Protein AF-A0A956U0S5-F1 (afdb_monomer)

Foldseek 3Di:
DVVPPLVVVLVVVVVVLVVVLVVVLVVVVVVVPALLVLVLVLLLQLLAWAWAFSAAPDPQRTDTDIPNLSSLVSLLVSQVVCCVVVVDDADFDPLVVLVVLLLVLLVVLLCCLCVPVVDDPVLQCVLSVLLCSLLCLLVRLCVRDQDPVSLVVSVVSNLVSLVQQLVQVVVCVVVVDADACDDNDDDDDQLFHAGNHGGPLVLQLLSLLLQLLLLVCCCVLPPPDVSSVVSNVSSLLSNLRSVPPLSLVLSLVLVLVVLVVVCVVVVNPDPVSVCVSVVVVVVSVVVSVVVLVVCVVVPRPCVCVDPVVVCCCVPVCQVVLAQVQLVVQCVVPQAAANHRCQSCVSNVNDPWNQAQLSVSRRHGHPSSSVSVVSSLVVLLVLLVVQCVPDPDSSSNSLSSSLNSLSSSQNSSNRRHNSCSNCSRSNVNSNSSNVSRSSVVVCVVVPVVDPPPPDPVPPDDPPPPPDDD

Structure (mmCIF, N/CA/C/O backbone):
data_AF-A0A956U0S5-F1
#
_entry.id   AF-A0A956U0S5-F1
#
loop_
_atom_site.group_PDB
_atom_site.id
_atom_site.type_symbol
_atom_site.label_atom_id
_atom_site.label_alt_id
_atom_site.label_comp_id
_atom_site.label_asym_id
_atom_site.label_entity_id
_atom_site.label_seq_id
_atom_site.pdbx_PDB_ins_code
_atom_site.Cartn_x
_atom_site.Cartn_y
_atom_site.Cartn_z
_atom_site.occupancy
_atom_site.B_iso_or_equiv
_atom_site.auth_seq_id
_atom_site.auth_comp_id
_atom_site.auth_asym_id
_atom_site.auth_atom_id
_atom_site.pdbx_PDB_model_num
ATOM 1 N N . LEU A 1 1 ? 27.878 -13.848 -10.059 1.00 48.12 1 LEU A N 1
ATOM 2 C CA . LEU A 1 1 ? 27.348 -14.393 -8.777 1.00 48.12 1 LEU A CA 1
ATOM 3 C C . LEU A 1 1 ? 27.130 -15.913 -8.778 1.00 48.12 1 LEU A C 1
ATOM 5 O O . LEU A 1 1 ? 27.450 -16.529 -7.769 1.00 48.12 1 LEU A O 1
ATOM 9 N N . ALA A 1 2 ? 26.647 -16.539 -9.864 1.00 39.06 2 ALA A N 1
ATOM 10 C CA . ALA A 1 2 ? 26.637 -18.009 -9.978 1.00 39.06 2 ALA A CA 1
ATOM 11 C C . ALA A 1 2 ? 28.048 -18.620 -10.149 1.00 39.06 2 ALA A C 1
ATOM 13 O O . ALA A 1 2 ? 28.257 -19.771 -9.786 1.00 39.06 2 ALA A O 1
ATOM 14 N N . GLU A 1 3 ? 29.020 -17.832 -10.617 1.00 49.47 3 GLU A N 1
ATOM 15 C CA . GLU A 1 3 ? 30.406 -18.282 -10.835 1.00 49.47 3 GLU A CA 1
ATOM 16 C C . GLU A 1 3 ? 31.366 -17.992 -9.660 1.00 49.47 3 GLU A C 1
ATOM 18 O O . GLU A 1 3 ? 32.450 -18.558 -9.608 1.00 49.47 3 GLU A O 1
ATOM 23 N N . GLU A 1 4 ? 30.964 -17.196 -8.658 1.00 47.59 4 GLU A N 1
ATOM 24 C CA . GLU A 1 4 ? 31.845 -16.750 -7.556 1.00 47.59 4 GLU A CA 1
ATOM 25 C C . GLU A 1 4 ? 31.340 -17.172 -6.163 1.00 47.59 4 GLU A C 1
ATOM 27 O O . GLU A 1 4 ? 31.208 -16.360 -5.252 1.00 47.59 4 GLU A O 1
ATOM 32 N N . GLY A 1 5 ? 30.990 -18.447 -5.970 1.00 48.50 5 GLY A N 1
ATOM 33 C CA . GLY A 1 5 ? 30.834 -19.009 -4.616 1.00 48.50 5 GLY A CA 1
ATOM 34 C C . GLY A 1 5 ? 29.726 -18.409 -3.725 1.00 48.50 5 GLY A C 1
ATOM 35 O O . GLY A 1 5 ? 29.716 -18.666 -2.523 1.00 48.50 5 GLY A O 1
ATOM 36 N N . GLY A 1 6 ? 28.772 -17.646 -4.274 1.00 49.84 6 GLY A N 1
ATOM 37 C CA . GLY A 1 6 ? 27.670 -17.035 -3.510 1.00 49.84 6 GLY A CA 1
ATOM 38 C C . GLY A 1 6 ? 26.507 -17.987 -3.188 1.00 49.84 6 GLY A C 1
ATOM 39 O O . GLY A 1 6 ? 25.806 -17.808 -2.190 1.00 49.84 6 GLY A O 1
ATOM 40 N N . ALA A 1 7 ? 26.314 -19.039 -3.990 1.00 54.81 7 ALA A N 1
ATOM 41 C CA . ALA A 1 7 ? 25.219 -19.998 -3.813 1.00 54.81 7 ALA A CA 1
ATOM 42 C C . ALA A 1 7 ? 25.238 -20.753 -2.457 1.00 54.81 7 ALA A C 1
ATOM 44 O O . ALA A 1 7 ? 24.178 -20.837 -1.831 1.00 54.81 7 ALA A O 1
ATOM 45 N N . PRO A 1 8 ? 26.389 -21.234 -1.934 1.00 60.84 8 PRO A N 1
ATOM 46 C CA . PRO A 1 8 ? 26.458 -21.859 -0.610 1.00 60.84 8 PRO A CA 1
ATOM 47 C C . PRO A 1 8 ? 26.080 -20.910 0.533 1.00 60.84 8 PRO A C 1
ATOM 49 O O . PRO A 1 8 ? 25.435 -21.331 1.494 1.00 60.84 8 PRO A O 1
ATOM 52 N N . VAL A 1 9 ? 26.443 -19.626 0.438 1.00 61.97 9 VAL A N 1
ATOM 53 C CA . VAL A 1 9 ? 26.162 -18.623 1.480 1.00 61.97 9 VAL A CA 1
ATOM 54 C C . VAL A 1 9 ? 24.675 -18.285 1.510 1.00 61.97 9 VAL A C 1
ATOM 56 O O . VAL A 1 9 ? 24.057 -18.321 2.573 1.00 61.97 9 VAL A O 1
ATOM 59 N N . ILE A 1 10 ? 24.072 -18.049 0.342 1.00 59.53 10 ILE A N 1
ATOM 60 C CA . ILE A 1 10 ? 22.629 -17.804 0.223 1.00 59.53 10 ILE A CA 1
ATOM 61 C C . ILE A 1 10 ? 21.845 -19.020 0.723 1.00 59.53 10 ILE A C 1
ATOM 63 O O . ILE A 1 10 ? 20.907 -18.864 1.502 1.00 59.53 10 ILE A O 1
ATOM 67 N N . MET A 1 11 ? 22.254 -20.234 0.344 1.00 57.25 11 MET A N 1
ATOM 68 C CA . MET A 1 11 ? 21.599 -21.468 0.778 1.00 57.25 11 MET A CA 1
ATOM 69 C C . MET A 1 11 ? 21.741 -21.690 2.294 1.00 57.25 11 MET A C 1
ATOM 71 O O . MET A 1 11 ? 20.770 -22.073 2.942 1.00 57.25 11 MET A O 1
ATOM 75 N N . SER A 1 12 ? 22.890 -21.355 2.888 1.00 61.47 12 SER A N 1
ATOM 76 C CA . SER A 1 12 ? 23.108 -21.420 4.342 1.00 61.47 12 SER A CA 1
ATOM 77 C C . SER A 1 12 ? 22.252 -20.407 5.107 1.00 61.47 12 SER A C 1
ATOM 79 O O . SER A 1 12 ? 21.663 -20.749 6.131 1.00 61.47 12 SER A O 1
ATOM 81 N N . ILE A 1 13 ? 22.115 -19.181 4.590 1.00 65.12 13 ILE A N 1
ATOM 82 C CA . ILE A 1 13 ? 21.221 -18.157 5.153 1.00 65.12 13 ILE A CA 1
ATOM 83 C C . ILE A 1 13 ? 19.765 -18.615 5.050 1.00 65.12 13 ILE A C 1
ATOM 85 O O . ILE A 1 13 ? 19.011 -18.494 6.014 1.00 65.12 13 ILE A O 1
ATOM 89 N N . LEU A 1 14 ? 19.367 -19.187 3.912 1.00 60.28 14 LEU A N 1
ATOM 90 C CA . LEU A 1 14 ? 18.010 -19.680 3.704 1.00 60.28 14 LEU A CA 1
ATOM 91 C C . LEU A 1 14 ? 17.685 -20.836 4.660 1.00 60.28 14 LEU A C 1
ATOM 93 O O . LEU A 1 14 ? 16.624 -20.835 5.277 1.00 60.28 14 LEU A O 1
ATOM 97 N N . ILE A 1 15 ? 18.612 -21.781 4.839 1.00 68.31 15 ILE A N 1
ATOM 98 C CA . ILE A 1 15 ? 18.480 -22.897 5.787 1.00 68.31 15 ILE A CA 1
ATOM 99 C C . ILE A 1 15 ? 18.413 -22.380 7.227 1.00 68.31 15 ILE A C 1
ATOM 101 O O . ILE A 1 15 ? 17.540 -22.805 7.981 1.00 68.31 15 ILE A O 1
ATOM 105 N N . ALA A 1 16 ? 19.271 -21.432 7.610 1.00 69.25 16 ALA A N 1
ATOM 106 C CA . ALA A 1 16 ? 19.246 -20.830 8.941 1.00 69.25 16 ALA A CA 1
ATOM 107 C C . ALA A 1 16 ? 17.927 -20.088 9.208 1.00 69.25 16 ALA A C 1
ATOM 109 O O . ALA A 1 16 ? 17.349 -20.229 10.285 1.00 69.25 16 ALA A O 1
ATOM 110 N N . LEU A 1 17 ? 17.406 -19.361 8.215 1.00 62.56 17 LEU A N 1
ATOM 111 C CA . LEU A 1 17 ? 16.101 -18.710 8.295 1.00 62.56 17 LEU A CA 1
ATOM 112 C C . LEU A 1 17 ? 14.979 -19.741 8.412 1.00 62.56 17 LEU A C 1
ATOM 114 O O . LEU A 1 17 ? 14.142 -19.612 9.298 1.00 62.56 17 LEU A O 1
ATOM 118 N N . ILE A 1 18 ? 14.973 -20.792 7.588 1.00 63.41 18 ILE A N 1
ATOM 119 C CA . ILE A 1 18 ? 13.974 -21.867 7.660 1.00 63.41 18 ILE A CA 1
ATOM 120 C C . ILE A 1 18 ? 14.004 -22.536 9.037 1.00 63.41 18 ILE A C 1
ATOM 122 O O . ILE A 1 18 ? 12.954 -22.679 9.657 1.00 63.41 18 ILE A O 1
ATOM 126 N N . LEU A 1 19 ? 15.181 -22.892 9.558 1.00 64.81 19 LEU A N 1
ATOM 127 C CA . LEU A 1 19 ? 15.324 -23.502 10.882 1.00 64.81 19 LEU A CA 1
ATOM 128 C C . LEU A 1 19 ? 14.874 -22.554 11.996 1.00 64.81 19 LEU A C 1
ATOM 130 O O . LEU A 1 19 ? 14.137 -22.967 12.894 1.00 64.81 19 LEU A O 1
ATOM 134 N N . PHE A 1 20 ? 15.240 -21.274 11.917 1.00 72.88 20 PHE A N 1
ATOM 135 C CA . PHE A 1 20 ? 14.759 -20.250 12.839 1.00 72.88 20 PHE A CA 1
ATOM 136 C C . PHE A 1 20 ? 13.233 -20.128 12.785 1.00 72.88 20 PHE A C 1
ATOM 138 O O . PHE A 1 20 ? 12.587 -20.078 13.828 1.00 72.88 20 PHE A O 1
ATOM 145 N N . PHE A 1 21 ? 12.635 -20.157 11.594 1.00 59.34 21 PHE A N 1
ATOM 146 C CA . PHE A 1 21 ? 11.192 -20.045 11.402 1.00 59.34 21 PHE A CA 1
ATOM 147 C C . PHE A 1 21 ? 10.424 -21.292 11.823 1.00 59.34 21 PHE A C 1
ATOM 149 O O . PHE A 1 21 ? 9.346 -21.162 12.399 1.00 59.34 21 PHE A O 1
ATOM 156 N N . VAL A 1 22 ? 10.963 -22.489 11.602 1.00 59.53 22 VAL A N 1
ATOM 157 C CA . VAL A 1 22 ? 10.399 -23.743 12.120 1.00 59.53 22 VAL A CA 1
ATOM 158 C C . VAL A 1 22 ? 10.441 -23.724 13.645 1.00 59.53 22 VAL A C 1
ATOM 160 O O . VAL A 1 22 ? 9.419 -23.958 14.287 1.00 59.53 22 VAL A O 1
ATOM 163 N N . THR A 1 23 ? 11.572 -23.329 14.232 1.00 66.06 23 THR A N 1
ATOM 164 C CA . THR A 1 23 ? 11.722 -23.207 15.688 1.00 66.06 23 THR A CA 1
ATOM 165 C C . THR A 1 23 ? 10.770 -22.148 16.247 1.00 66.06 23 THR A C 1
ATOM 167 O O . THR A 1 23 ? 10.031 -22.415 17.191 1.00 66.06 23 THR A O 1
ATOM 170 N N . ALA A 1 24 ? 10.685 -20.976 15.614 1.00 59.31 24 ALA A N 1
ATOM 171 C CA . ALA A 1 24 ? 9.756 -19.915 15.982 1.00 59.31 24 ALA A CA 1
ATOM 172 C C . ALA A 1 24 ? 8.295 -20.347 15.813 1.00 59.31 24 ALA A C 1
ATOM 174 O O . ALA A 1 24 ? 7.469 -19.997 16.645 1.00 59.31 24 ALA A O 1
ATOM 175 N N . SER A 1 25 ? 7.959 -21.143 14.796 1.00 54.56 25 SER A N 1
ATOM 176 C CA . SER A 1 25 ? 6.610 -21.686 14.598 1.00 54.56 25 SER A CA 1
ATOM 177 C C . SER A 1 25 ? 6.243 -22.670 15.697 1.00 54.56 25 SER A C 1
ATOM 179 O O . SER A 1 25 ? 5.157 -22.567 16.257 1.00 54.56 25 SER A O 1
ATOM 181 N N . VAL A 1 26 ? 7.149 -23.582 16.057 1.00 60.59 26 VAL A N 1
ATOM 182 C CA . VAL A 1 26 ? 6.957 -24.530 17.166 1.00 60.59 26 VAL A CA 1
ATOM 183 C C . VAL A 1 26 ? 6.808 -23.778 18.491 1.00 60.59 26 VAL A C 1
ATOM 185 O O . VAL A 1 26 ? 5.890 -24.054 19.263 1.00 60.59 26 VAL A O 1
ATOM 188 N N . VAL A 1 27 ? 7.626 -22.747 18.715 1.00 60.84 27 VAL A N 1
ATOM 189 C CA . VAL A 1 27 ? 7.543 -21.879 19.896 1.00 60.84 27 VAL A CA 1
ATOM 190 C C . VAL A 1 27 ? 6.236 -21.074 19.905 1.00 60.84 27 VAL A C 1
ATOM 192 O O . VAL A 1 27 ? 5.545 -21.048 20.919 1.00 60.84 27 VAL A O 1
ATOM 195 N N . VAL A 1 28 ? 5.819 -20.473 18.789 1.00 56.31 28 VAL A N 1
ATOM 196 C CA . VAL A 1 28 ? 4.562 -19.704 18.665 1.00 56.31 28 VAL A CA 1
ATOM 197 C C . VAL A 1 28 ? 3.330 -20.603 18.808 1.00 56.31 28 VAL A C 1
ATOM 199 O O . VAL A 1 28 ? 2.332 -20.190 19.405 1.00 56.31 28 VAL A O 1
ATOM 202 N N . LEU A 1 29 ? 3.393 -21.841 18.314 1.00 56.91 29 LEU A N 1
ATOM 203 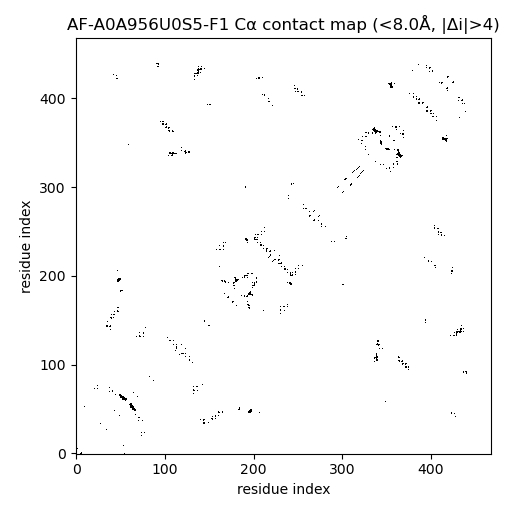C CA . LEU A 1 29 ? 2.363 -22.855 18.537 1.00 56.91 29 LEU A CA 1
ATOM 204 C C . LEU A 1 29 ? 2.290 -23.252 20.022 1.00 56.91 29 LEU A C 1
ATOM 206 O O . LEU A 1 29 ? 1.180 -23.403 20.541 1.00 56.91 29 LEU A O 1
ATOM 210 N N . GLY A 1 30 ? 3.429 -23.304 20.724 1.00 59.78 30 GLY A N 1
ATOM 211 C CA . GLY A 1 30 ? 3.500 -23.428 22.185 1.00 59.78 30 GLY A CA 1
ATOM 212 C C . GLY A 1 30 ? 2.941 -22.206 22.932 1.00 59.78 30 GLY A C 1
ATOM 213 O O . GLY A 1 30 ? 2.192 -22.345 23.901 1.00 59.78 30 GLY A O 1
ATOM 214 N N . PHE A 1 31 ? 3.182 -20.990 22.433 1.00 55.47 31 PHE A N 1
ATOM 215 C CA . PHE A 1 31 ? 2.678 -19.721 22.978 1.00 55.47 31 PHE A CA 1
ATOM 216 C C . PHE A 1 31 ? 1.252 -19.383 22.507 1.00 55.47 31 PHE A C 1
ATOM 218 O O . PHE A 1 31 ? 0.937 -18.259 22.098 1.00 55.47 31 PHE A O 1
ATOM 225 N N . SER A 1 32 ? 0.329 -20.340 22.652 1.00 61.72 32 SER A N 1
ATOM 226 C CA . SER A 1 32 ? -1.087 -20.200 22.272 1.00 61.72 32 SER A CA 1
ATOM 227 C C . SER A 1 32 ? -1.788 -18.943 22.825 1.00 61.72 32 SER A C 1
ATOM 229 O O . SER A 1 32 ? -2.773 -18.491 22.240 1.00 61.72 32 SER A O 1
ATOM 231 N N . ARG A 1 33 ? -1.274 -18.337 23.907 1.00 68.56 33 ARG A N 1
ATOM 232 C CA . ARG A 1 33 ? -1.862 -17.157 24.559 1.00 68.56 33 ARG A CA 1
ATOM 233 C C . ARG A 1 33 ? -1.610 -15.813 23.858 1.00 68.56 33 ARG A C 1
ATOM 235 O O . ARG A 1 33 ? -2.338 -14.876 24.174 1.00 68.56 33 ARG A O 1
ATOM 242 N N . ARG A 1 34 ? -0.628 -15.665 22.951 1.00 84.69 34 ARG A N 1
ATOM 243 C CA . ARG A 1 34 ? -0.271 -14.344 22.364 1.00 84.69 34 ARG A CA 1
ATOM 244 C C . ARG A 1 34 ? 0.035 -14.362 20.861 1.00 84.69 34 ARG A C 1
ATOM 246 O O . ARG A 1 34 ? 0.976 -13.726 20.396 1.00 84.69 34 ARG A O 1
ATOM 253 N N . ARG A 1 35 ? -0.805 -15.037 20.077 1.00 89.62 35 ARG A N 1
ATOM 254 C CA . ARG A 1 35 ? -0.679 -15.117 18.606 1.00 89.62 35 ARG A CA 1
ATOM 255 C C . ARG A 1 35 ? -0.632 -13.759 17.905 1.00 89.62 35 ARG A C 1
ATOM 257 O O . ARG A 1 35 ? 0.044 -13.633 16.895 1.00 89.62 35 ARG A O 1
ATOM 264 N N . SER A 1 36 ? -1.281 -12.737 18.456 1.00 93.88 36 SER A N 1
ATOM 265 C CA . SER A 1 36 ? -1.294 -11.380 17.897 1.00 93.88 36 SER A CA 1
ATOM 266 C C . SER A 1 36 ? 0.098 -10.745 17.770 1.00 93.88 36 SER A C 1
ATOM 268 O O . SER A 1 36 ? 0.267 -9.819 16.982 1.00 93.88 36 SER A O 1
ATOM 270 N N . VAL A 1 37 ? 1.098 -11.232 18.522 1.00 93.12 37 VAL A N 1
ATOM 271 C CA . VAL A 1 37 ? 2.475 -10.711 18.494 1.00 93.12 37 VAL A CA 1
ATOM 272 C C . VAL A 1 37 ? 3.077 -10.771 17.093 1.00 93.12 37 VAL A C 1
ATOM 274 O O . VAL A 1 37 ? 3.755 -9.828 16.708 1.00 93.12 37 VAL A O 1
ATOM 277 N N . ILE A 1 38 ? 2.776 -11.799 16.293 1.00 93.94 38 ILE A N 1
ATOM 278 C CA . ILE A 1 38 ? 3.303 -11.889 14.923 1.00 93.94 38 ILE A CA 1
ATOM 279 C C . ILE A 1 38 ? 2.801 -10.744 14.032 1.00 93.94 38 ILE A C 1
ATOM 281 O O . ILE A 1 38 ? 3.561 -10.206 13.235 1.00 93.94 38 ILE A O 1
ATOM 285 N N . VAL A 1 39 ? 1.553 -10.301 14.225 1.00 96.50 39 VAL A N 1
ATOM 286 C CA . VAL A 1 39 ? 0.978 -9.166 13.485 1.00 96.50 39 VAL A CA 1
ATOM 287 C C . VAL A 1 39 ? 1.597 -7.852 13.958 1.00 96.50 39 VAL A C 1
ATOM 289 O O . VAL A 1 39 ? 1.812 -6.945 13.161 1.00 96.50 39 VAL A O 1
ATOM 292 N N . TYR A 1 40 ? 1.931 -7.748 15.248 1.00 96.81 40 TYR A N 1
ATOM 293 C CA . TYR A 1 40 ? 2.661 -6.596 15.780 1.00 96.81 40 TYR A CA 1
ATOM 294 C C . TYR A 1 40 ? 4.077 -6.524 15.205 1.00 96.81 40 TYR A C 1
ATOM 296 O O . TYR A 1 40 ? 4.512 -5.447 14.807 1.00 96.81 40 TYR A O 1
ATOM 304 N N . LEU A 1 41 ? 4.768 -7.664 15.115 1.00 94.94 41 LEU A N 1
ATOM 305 C CA . LEU A 1 41 ? 6.084 -7.755 14.487 1.00 94.94 41 LEU A CA 1
ATOM 306 C C . LEU A 1 41 ? 6.015 -7.403 13.000 1.00 94.94 41 LEU A C 1
ATOM 308 O O . LEU A 1 41 ? 6.851 -6.630 12.550 1.00 94.94 41 LEU A O 1
ATOM 312 N N . LEU A 1 42 ? 4.993 -7.873 12.274 1.00 96.62 42 LEU A N 1
ATOM 313 C CA . LEU A 1 42 ? 4.766 -7.499 10.875 1.00 96.62 42 LEU A CA 1
ATOM 314 C C . LEU A 1 42 ? 4.553 -5.987 10.714 1.00 96.62 42 LEU A C 1
ATOM 316 O O . LEU A 1 42 ? 5.139 -5.359 9.838 1.00 96.62 42 LEU A O 1
ATOM 320 N N . ALA A 1 43 ? 3.728 -5.376 11.568 1.00 96.94 43 ALA A N 1
ATOM 321 C CA . ALA A 1 43 ? 3.500 -3.934 11.527 1.00 96.94 43 ALA A CA 1
ATOM 322 C C . ALA A 1 43 ? 4.775 -3.139 11.853 1.00 96.94 43 ALA A C 1
ATOM 324 O O . ALA A 1 43 ? 5.026 -2.101 11.246 1.00 96.94 43 ALA A O 1
ATOM 325 N N . LEU A 1 44 ? 5.599 -3.624 12.784 1.00 95.56 44 LEU A N 1
ATOM 326 C CA . LEU A 1 44 ? 6.862 -2.981 13.129 1.00 95.56 44 LEU A CA 1
ATOM 327 C C . LEU A 1 44 ? 7.913 -3.154 12.022 1.00 95.56 44 LEU A C 1
ATOM 329 O O . LEU A 1 44 ? 8.579 -2.183 11.671 1.00 95.56 44 LEU A O 1
ATOM 333 N N . SER A 1 45 ? 8.030 -4.344 11.425 1.00 95.31 45 SER A N 1
ATOM 334 C CA . SER A 1 45 ? 8.938 -4.603 10.299 1.00 95.31 45 SER A CA 1
ATOM 335 C C . SER A 1 45 ? 8.523 -3.831 9.050 1.00 95.31 45 SER A C 1
ATOM 337 O O . SER A 1 45 ? 9.369 -3.350 8.307 1.00 95.31 45 SER A O 1
ATOM 339 N N . LEU A 1 46 ? 7.226 -3.613 8.838 1.00 95.81 46 LEU A N 1
ATOM 340 C CA . LEU A 1 46 ? 6.752 -2.726 7.784 1.00 95.81 46 LEU A CA 1
ATOM 341 C C . LEU A 1 46 ? 7.290 -1.299 7.968 1.00 95.81 46 LEU A C 1
ATOM 343 O O . LEU A 1 46 ? 7.696 -0.666 6.998 1.00 95.81 46 LEU A O 1
ATOM 347 N N . LEU A 1 47 ? 7.316 -0.791 9.199 1.00 96.44 47 LEU A N 1
ATOM 348 C CA . LEU A 1 47 ? 7.702 0.593 9.483 1.00 96.44 47 LEU A CA 1
ATOM 349 C C . LEU A 1 47 ? 9.217 0.785 9.618 1.00 96.44 47 LEU A C 1
ATOM 351 O O . LEU A 1 47 ? 9.723 1.844 9.261 1.00 96.44 47 LEU A O 1
ATOM 355 N N . LEU A 1 48 ? 9.935 -0.211 10.136 1.00 95.19 48 LEU A N 1
ATOM 356 C CA . LEU A 1 48 ? 11.354 -0.099 10.503 1.00 95.19 48 LEU A CA 1
ATOM 357 C C . LEU A 1 48 ? 12.260 -1.079 9.752 1.00 95.19 48 LEU A C 1
ATOM 359 O O . LEU A 1 48 ? 13.473 -0.901 9.735 1.00 95.19 48 LEU A O 1
ATOM 363 N N . GLY A 1 49 ? 11.684 -2.132 9.175 1.00 91.62 49 GLY A N 1
ATOM 364 C CA . GLY A 1 49 ? 12.420 -3.240 8.583 1.00 91.62 49 GLY A CA 1
ATOM 365 C C . GLY A 1 49 ? 13.189 -2.810 7.333 1.00 91.62 49 GLY A C 1
ATOM 366 O O . GLY A 1 49 ? 12.579 -2.206 6.438 1.00 91.62 49 GLY A O 1
ATOM 367 N N . PRO A 1 50 ? 14.494 -3.126 7.267 1.00 91.62 50 PRO A N 1
ATOM 368 C CA . PRO A 1 50 ? 15.344 -2.811 6.133 1.00 91.62 50 PRO A CA 1
ATOM 369 C C . PRO A 1 50 ? 15.089 -3.756 4.953 1.00 91.62 50 PRO A C 1
ATOM 371 O O . PRO A 1 50 ? 14.513 -4.838 5.106 1.00 91.62 50 PRO A O 1
ATOM 374 N N . ARG A 1 51 ? 15.569 -3.358 3.772 1.00 89.50 51 ARG A N 1
ATOM 375 C CA . ARG A 1 51 ? 15.718 -4.259 2.623 1.00 89.50 51 ARG A CA 1
ATOM 376 C C . ARG A 1 51 ? 17.054 -4.976 2.712 1.00 89.50 51 ARG A C 1
ATOM 378 O O . ARG A 1 51 ? 18.071 -4.334 2.957 1.00 89.50 51 ARG A O 1
ATOM 385 N N . ILE A 1 52 ? 17.040 -6.281 2.486 1.00 90.56 52 ILE A N 1
ATOM 386 C CA . ILE A 1 52 ? 18.235 -7.114 2.460 1.00 90.56 52 ILE A CA 1
ATOM 387 C C . ILE A 1 52 ? 18.443 -7.542 1.001 1.00 90.56 52 ILE A C 1
ATOM 389 O O . ILE A 1 52 ? 17.603 -8.276 0.471 1.00 90.56 52 ILE A O 1
ATOM 393 N N . PRO A 1 53 ? 19.507 -7.075 0.328 1.00 89.31 53 PRO A N 1
ATOM 394 C CA . PRO A 1 53 ? 19.794 -7.498 -1.035 1.00 89.31 53 PRO A CA 1
ATOM 395 C C . PRO A 1 53 ? 20.247 -8.963 -1.031 1.00 89.31 53 PRO A C 1
ATOM 397 O O . PRO A 1 53 ? 21.139 -9.341 -0.276 1.00 89.31 53 PRO A O 1
ATOM 400 N N . LEU A 1 54 ? 19.630 -9.794 -1.870 1.00 87.38 54 LEU A N 1
ATOM 401 C CA . LEU A 1 54 ? 20.001 -11.202 -2.061 1.00 87.38 54 LEU A CA 1
ATOM 402 C C . LEU A 1 54 ? 20.828 -11.440 -3.331 1.00 87.38 54 LEU A C 1
ATOM 404 O O . LEU A 1 54 ? 21.394 -12.517 -3.497 1.00 87.38 54 LEU A O 1
ATOM 408 N N . GLY A 1 55 ? 20.889 -10.458 -4.229 1.00 85.50 55 GLY A N 1
ATOM 409 C CA . GLY A 1 55 ? 21.619 -10.536 -5.493 1.00 85.50 55 GLY A CA 1
ATOM 410 C C . GLY A 1 55 ? 20.900 -9.786 -6.611 1.00 85.50 55 GLY A C 1
ATOM 411 O O . GLY A 1 55 ? 19.909 -9.099 -6.370 1.00 85.50 55 GLY A O 1
ATOM 412 N N . GLN A 1 56 ? 21.392 -9.924 -7.837 1.00 81.56 56 GLN A N 1
ATOM 413 C CA . GLN A 1 56 ? 20.758 -9.393 -9.045 1.00 81.56 56 GLN A CA 1
ATOM 414 C C . GLN A 1 56 ? 20.093 -10.534 -9.827 1.00 81.56 56 GLN A C 1
ATOM 416 O O . GLN A 1 56 ? 20.670 -11.611 -9.962 1.00 81.56 56 GLN A O 1
ATOM 421 N N . VAL A 1 57 ? 18.859 -10.311 -10.286 1.00 74.56 57 VAL A N 1
ATOM 422 C CA . VAL A 1 57 ? 18.124 -11.220 -11.187 1.00 74.56 57 VAL A CA 1
ATOM 423 C C . VAL A 1 57 ? 18.512 -10.933 -12.634 1.00 74.56 57 VAL A C 1
ATOM 425 O O . VAL A 1 57 ? 18.700 -11.852 -13.423 1.00 74.56 57 VAL A O 1
ATOM 428 N N . THR A 1 58 ? 18.643 -9.650 -12.959 1.00 75.00 58 THR A N 1
ATOM 429 C CA . THR A 1 58 ? 19.140 -9.120 -14.230 1.00 75.00 58 THR A CA 1
ATOM 430 C C . THR A 1 58 ? 20.040 -7.924 -13.929 1.00 75.00 58 THR A C 1
ATOM 432 O O . THR A 1 58 ? 20.038 -7.433 -12.797 1.00 75.00 58 THR A O 1
ATOM 435 N N . ASP A 1 59 ? 20.742 -7.402 -14.935 1.00 76.12 59 ASP A N 1
ATOM 436 C CA . ASP A 1 59 ? 21.604 -6.217 -14.792 1.00 76.12 59 ASP A CA 1
ATOM 437 C C . ASP A 1 59 ? 20.865 -4.998 -14.209 1.00 76.12 59 ASP A C 1
ATOM 439 O O . ASP A 1 59 ? 21.473 -4.131 -13.584 1.00 76.12 59 ASP A O 1
ATOM 443 N N . MET A 1 60 ? 19.536 -4.949 -14.366 1.00 72.12 60 MET A N 1
ATOM 444 C CA . MET A 1 60 ? 18.692 -3.849 -13.891 1.00 72.12 60 MET A CA 1
ATOM 445 C C . MET A 1 60 ? 17.841 -4.194 -12.663 1.00 72.12 60 MET A C 1
ATOM 447 O O . MET A 1 60 ? 17.350 -3.286 -11.993 1.00 72.12 60 MET A O 1
ATOM 451 N N . GLN A 1 61 ? 17.647 -5.477 -12.333 1.00 73.88 61 GLN A N 1
ATOM 452 C CA . GLN A 1 61 ? 16.788 -5.886 -11.220 1.00 73.88 61 GLN A CA 1
ATOM 453 C C . GLN A 1 61 ? 17.569 -6.535 -10.094 1.00 73.88 61 GLN A C 1
ATOM 455 O O . GLN A 1 61 ? 18.146 -7.613 -10.232 1.00 73.88 61 GLN A O 1
ATOM 460 N N . ARG A 1 62 ? 17.469 -5.925 -8.915 1.00 82.38 62 ARG A N 1
ATOM 461 C CA . ARG A 1 62 ? 17.943 -6.524 -7.674 1.00 82.38 62 ARG A CA 1
ATOM 462 C C . ARG A 1 62 ? 16.834 -7.321 -6.997 1.00 82.38 62 ARG A C 1
ATOM 464 O O . ARG A 1 62 ? 15.708 -6.846 -6.848 1.00 82.38 62 ARG A O 1
ATOM 471 N N . LEU A 1 63 ? 17.170 -8.523 -6.543 1.00 85.69 63 LEU A N 1
ATOM 472 C CA . LEU A 1 63 ? 16.320 -9.299 -5.658 1.00 85.69 63 LEU A CA 1
ATOM 473 C C . LEU A 1 63 ? 16.524 -8.805 -4.227 1.00 85.69 63 LEU A C 1
ATOM 475 O O . LEU A 1 63 ? 17.552 -9.076 -3.610 1.00 85.69 63 LEU A O 1
ATOM 479 N N . ASP A 1 64 ? 15.526 -8.106 -3.699 1.00 89.12 64 ASP A N 1
ATOM 480 C CA . ASP A 1 64 ? 15.482 -7.699 -2.297 1.00 89.12 64 ASP A CA 1
ATOM 481 C C . ASP A 1 64 ? 14.504 -8.576 -1.529 1.00 89.12 64 ASP A C 1
ATOM 483 O O . ASP A 1 64 ? 13.348 -8.719 -1.935 1.00 89.12 64 ASP A O 1
ATOM 487 N N . ILE A 1 65 ? 14.939 -9.085 -0.379 1.00 90.31 65 ILE A N 1
ATOM 488 C CA . ILE A 1 65 ? 14.044 -9.672 0.614 1.00 90.31 65 ILE A CA 1
ATOM 489 C C . ILE A 1 65 ? 13.852 -8.705 1.772 1.00 90.31 65 ILE A C 1
ATOM 491 O O . ILE A 1 65 ? 14.769 -7.981 2.169 1.00 90.31 65 ILE A O 1
ATOM 495 N N . ARG A 1 66 ? 12.649 -8.689 2.339 1.00 91.88 66 ARG A N 1
ATOM 496 C CA . ARG A 1 66 ? 12.368 -7.926 3.552 1.00 91.88 66 ARG A CA 1
ATOM 497 C C . ARG A 1 66 ? 11.942 -8.835 4.682 1.00 91.88 66 ARG A C 1
ATOM 499 O O . ARG A 1 66 ? 11.379 -9.911 4.484 1.00 91.88 66 ARG A O 1
ATOM 506 N N . ILE A 1 67 ? 12.147 -8.342 5.898 1.00 91.19 67 ILE A N 1
ATOM 507 C CA . ILE A 1 67 ? 11.667 -9.013 7.107 1.00 91.19 67 ILE A CA 1
ATOM 508 C C . ILE A 1 67 ? 10.134 -9.144 7.071 1.00 91.19 67 ILE A C 1
ATOM 510 O O . ILE A 1 67 ? 9.602 -10.166 7.495 1.00 91.19 67 ILE A O 1
ATOM 514 N N . ASP A 1 68 ? 9.414 -8.157 6.524 1.00 94.50 68 ASP A N 1
ATOM 515 C CA . ASP A 1 68 ? 7.959 -8.240 6.362 1.00 94.50 68 ASP A CA 1
ATOM 516 C C . ASP A 1 68 ? 7.506 -9.335 5.383 1.00 94.50 68 ASP A C 1
ATOM 518 O O . ASP A 1 68 ? 6.496 -9.989 5.658 1.00 94.50 68 ASP A O 1
ATOM 522 N N . ASP A 1 69 ? 8.262 -9.610 4.314 1.00 93.56 69 ASP A N 1
ATOM 523 C CA . ASP A 1 69 ? 7.961 -10.718 3.396 1.00 93.56 69 ASP A CA 1
ATOM 524 C C . ASP A 1 69 ? 8.093 -12.070 4.128 1.00 93.56 69 ASP A C 1
ATOM 526 O O . ASP A 1 69 ? 7.200 -12.919 4.063 1.00 93.56 69 ASP A O 1
ATOM 530 N N . LEU A 1 70 ? 9.161 -12.235 4.921 1.00 92.25 70 LEU A N 1
ATOM 531 C CA . LEU A 1 70 ? 9.407 -13.439 5.723 1.00 92.25 70 LEU A CA 1
ATOM 532 C C . LEU A 1 70 ? 8.337 -13.661 6.804 1.00 92.25 70 LEU A C 1
ATOM 534 O O . LEU A 1 70 ? 7.828 -14.772 6.963 1.00 92.25 70 LEU A O 1
ATOM 538 N N . ILE A 1 71 ? 7.963 -12.608 7.541 1.00 93.38 71 ILE A N 1
ATOM 539 C CA . ILE A 1 71 ? 6.913 -12.691 8.568 1.00 93.38 71 ILE A CA 1
ATOM 540 C C . ILE A 1 71 ? 5.561 -13.009 7.923 1.00 93.38 71 ILE A C 1
ATOM 542 O O . ILE A 1 71 ? 4.810 -13.827 8.455 1.00 93.38 71 ILE A O 1
ATOM 546 N N . THR A 1 72 ? 5.252 -12.405 6.774 1.00 95.31 72 THR A N 1
ATOM 547 C CA . THR A 1 72 ? 4.011 -12.679 6.038 1.00 95.31 72 THR A CA 1
ATOM 548 C C . THR A 1 72 ? 3.943 -14.143 5.610 1.00 95.31 72 THR A C 1
ATOM 550 O O . THR A 1 72 ? 2.933 -14.811 5.849 1.00 95.31 72 THR A O 1
ATOM 553 N N . PHE A 1 73 ? 5.033 -14.683 5.062 1.00 92.38 73 PHE A N 1
ATOM 554 C CA . PHE A 1 73 ? 5.130 -16.098 4.708 1.00 92.38 73 PHE A CA 1
ATOM 555 C C . PHE A 1 73 ? 4.935 -17.016 5.926 1.00 92.38 73 PHE A C 1
ATOM 557 O O . PHE A 1 73 ? 4.115 -17.936 5.890 1.00 92.38 73 PHE A O 1
ATOM 564 N N . LEU A 1 74 ? 5.600 -16.714 7.046 1.00 90.00 74 LEU A N 1
ATOM 565 C CA . LEU A 1 74 ? 5.440 -17.446 8.304 1.00 90.00 74 LEU A CA 1
ATOM 566 C C . LEU A 1 74 ? 3.986 -17.435 8.798 1.00 90.00 74 LEU A C 1
ATOM 568 O O . LEU A 1 74 ? 3.440 -18.469 9.192 1.00 90.00 74 LEU A O 1
ATOM 572 N N . MET A 1 75 ? 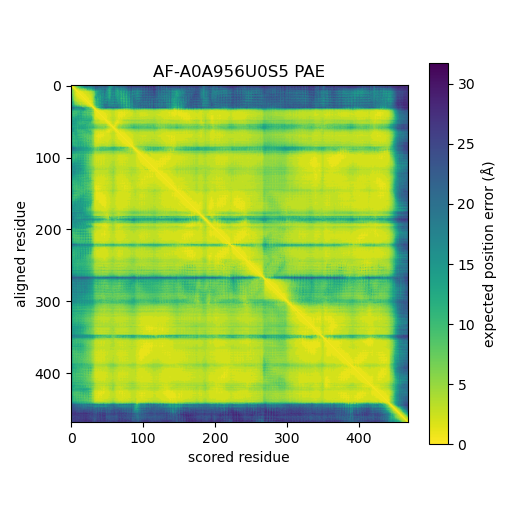3.336 -16.270 8.754 1.00 93.31 75 MET A N 1
ATOM 573 C CA . MET A 1 75 ? 1.926 -16.126 9.113 1.00 93.31 75 MET A CA 1
ATOM 574 C C . MET A 1 75 ? 1.029 -17.017 8.253 1.00 93.31 75 MET A C 1
ATOM 576 O O . MET A 1 75 ? 0.090 -17.610 8.788 1.00 93.31 75 MET A O 1
ATOM 580 N N . CYS A 1 76 ? 1.317 -17.146 6.956 1.00 92.69 76 CYS A N 1
ATOM 581 C CA . CYS A 1 76 ? 0.581 -18.034 6.054 1.00 92.69 76 CYS A CA 1
ATOM 582 C C . CYS A 1 76 ? 0.724 -19.498 6.458 1.00 92.69 76 CYS A C 1
ATOM 584 O O . CYS A 1 76 ? -0.287 -20.186 6.587 1.00 92.69 76 CYS A O 1
ATOM 586 N N . LEU A 1 77 ? 1.950 -19.964 6.716 1.00 90.25 77 LEU A N 1
ATOM 587 C CA . LEU A 1 77 ? 2.205 -21.348 7.126 1.00 90.25 77 LEU A CA 1
ATOM 588 C C . LEU A 1 77 ? 1.508 -21.694 8.445 1.00 90.25 77 LEU A C 1
ATOM 590 O O . LEU A 1 77 ? 0.858 -22.737 8.557 1.00 90.25 77 LEU A O 1
ATOM 594 N N . ILE A 1 78 ? 1.583 -20.799 9.435 1.00 89.62 78 ILE A N 1
ATOM 595 C CA . ILE A 1 78 ? 0.913 -20.991 10.725 1.00 89.62 78 ILE A CA 1
ATOM 596 C C . ILE A 1 78 ? -0.610 -20.975 10.546 1.00 89.62 78 ILE A C 1
ATOM 598 O O . ILE A 1 78 ? -1.297 -21.835 11.096 1.00 89.62 78 ILE A O 1
ATOM 602 N N . ALA A 1 79 ? -1.160 -20.031 9.776 1.00 90.19 79 ALA A N 1
ATOM 603 C CA . ALA A 1 79 ? -2.599 -19.957 9.530 1.00 90.19 79 ALA A CA 1
ATOM 604 C C . ALA A 1 79 ? -3.121 -21.195 8.787 1.00 90.19 79 ALA A C 1
ATOM 606 O O . ALA A 1 79 ? -4.149 -21.744 9.182 1.00 90.19 79 ALA A O 1
ATOM 607 N N . LEU A 1 80 ? -2.390 -21.678 7.777 1.00 89.12 80 LEU A N 1
ATOM 608 C CA . LEU A 1 80 ? -2.709 -22.909 7.054 1.00 89.12 80 LEU A CA 1
ATOM 609 C C . LEU A 1 80 ? -2.687 -24.119 7.994 1.00 89.12 80 LEU A C 1
ATOM 611 O O . LEU A 1 80 ? -3.643 -24.891 8.027 1.00 89.12 80 LEU A O 1
ATOM 615 N N . SER A 1 81 ? -1.651 -24.236 8.828 1.00 87.69 81 SER A N 1
ATOM 616 C CA . SER A 1 81 ? -1.543 -25.303 9.830 1.00 87.69 81 SER A CA 1
ATOM 617 C C . SER A 1 81 ? -2.718 -25.270 10.811 1.00 87.69 81 SER A C 1
ATOM 619 O O . SER A 1 81 ? -3.344 -26.291 11.088 1.00 87.69 81 SER A O 1
ATOM 621 N N . LEU A 1 82 ? -3.081 -24.082 11.308 1.00 85.81 82 LEU A N 1
ATOM 622 C CA . LEU A 1 82 ? -4.231 -23.906 12.194 1.00 85.81 82 LEU A CA 1
ATOM 623 C C . LEU A 1 82 ? -5.554 -24.247 11.503 1.00 85.81 82 LEU A C 1
ATOM 625 O O . LEU A 1 82 ? -6.422 -24.841 12.142 1.00 85.81 82 LEU A O 1
ATOM 629 N N . PHE A 1 83 ? -5.709 -23.884 10.231 1.00 86.50 83 PHE A N 1
ATOM 630 C CA . PHE A 1 83 ? -6.894 -24.190 9.438 1.00 86.50 83 PHE A CA 1
ATOM 631 C C . PHE A 1 83 ? -7.079 -25.705 9.269 1.00 86.50 83 PHE A C 1
ATOM 633 O O . PHE A 1 83 ? -8.154 -26.222 9.583 1.00 86.50 83 PHE A O 1
ATOM 640 N N . VAL A 1 84 ? -6.017 -26.416 8.868 1.00 87.62 84 VAL A N 1
ATOM 641 C CA . VAL A 1 84 ? -6.015 -27.878 8.688 1.00 87.62 84 VAL A CA 1
ATOM 642 C C . VAL A 1 84 ? -6.290 -28.595 10.011 1.00 87.62 84 VAL A C 1
ATOM 644 O O . VAL A 1 84 ? -7.187 -29.434 10.084 1.00 87.62 84 VAL A O 1
ATOM 647 N N . LEU A 1 85 ? -5.576 -28.230 11.081 1.00 87.50 85 LEU A N 1
ATOM 648 C CA . LEU A 1 85 ? -5.675 -28.918 12.373 1.00 87.50 85 LEU A CA 1
ATOM 649 C C . LEU A 1 85 ? -7.006 -28.667 13.091 1.00 87.50 85 LEU A C 1
ATOM 651 O O . LEU A 1 85 ? -7.513 -29.552 13.776 1.00 87.50 85 LEU A O 1
ATOM 655 N N . ARG A 1 86 ? -7.581 -27.463 12.975 1.00 84.75 86 ARG A N 1
ATOM 656 C CA . ARG A 1 86 ? -8.785 -27.085 13.738 1.00 84.75 86 ARG A CA 1
ATOM 657 C C . ARG A 1 86 ? -10.088 -27.237 12.968 1.00 84.75 86 ARG A C 1
ATOM 659 O O . A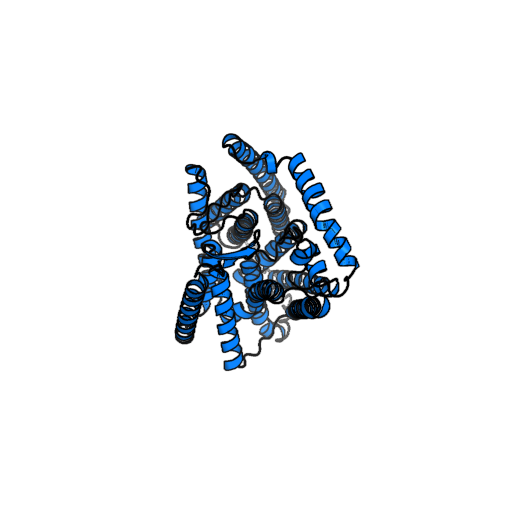RG A 1 86 ? -11.143 -27.039 13.568 1.00 84.75 86 ARG A O 1
ATOM 666 N N . LYS A 1 87 ? -10.038 -27.531 11.663 1.00 85.00 87 LYS A N 1
ATOM 667 C CA . LYS A 1 87 ? -11.218 -27.600 10.781 1.00 85.00 87 LYS A CA 1
ATOM 668 C C . LYS A 1 87 ? -12.134 -26.373 10.938 1.00 85.00 87 LYS A C 1
ATOM 670 O O . LYS A 1 87 ? -13.361 -26.479 10.912 1.00 85.00 87 LYS A O 1
ATOM 675 N N . THR A 1 88 ? -11.545 -25.196 11.160 1.00 78.81 88 THR A N 1
ATOM 676 C CA . THR A 1 88 ? -12.302 -23.965 11.417 1.00 78.81 88 THR A CA 1
ATOM 677 C C . THR A 1 88 ? -13.074 -23.564 10.170 1.00 78.81 88 THR A C 1
ATOM 679 O O . THR A 1 88 ? -12.473 -23.203 9.161 1.00 78.81 88 THR A O 1
ATOM 682 N N . LYS A 1 89 ? -14.409 -23.569 10.247 1.00 79.50 89 LYS A N 1
ATOM 683 C CA . LYS A 1 89 ? -15.256 -22.979 9.206 1.00 79.50 89 LYS A CA 1
ATOM 684 C C . LYS A 1 89 ? -15.155 -21.459 9.296 1.00 79.50 89 LYS A C 1
ATOM 686 O O . LYS A 1 89 ? -15.621 -20.870 10.271 1.00 79.50 89 LYS A O 1
ATOM 691 N N . ILE A 1 90 ? -14.547 -20.827 8.296 1.00 75.75 90 ILE A N 1
ATOM 692 C CA . ILE A 1 90 ? -14.456 -19.367 8.231 1.00 75.75 90 ILE A CA 1
ATOM 693 C C . ILE A 1 90 ? -15.513 -18.854 7.268 1.00 75.75 90 ILE A C 1
ATOM 695 O O . ILE A 1 90 ? -15.463 -19.095 6.066 1.00 75.75 90 ILE A O 1
ATOM 699 N N . ASN A 1 91 ? -16.483 -18.135 7.823 1.00 82.81 91 ASN A N 1
ATOM 700 C CA . ASN A 1 91 ? -17.541 -17.500 7.054 1.00 82.81 91 ASN A CA 1
ATOM 701 C C . ASN A 1 91 ? -17.066 -16.130 6.573 1.00 82.81 91 ASN A C 1
ATOM 703 O O . ASN A 1 91 ? -17.347 -15.111 7.207 1.00 82.81 91 ASN A O 1
ATOM 707 N N . TYR A 1 92 ? -16.344 -16.104 5.457 1.00 87.56 92 TYR A N 1
ATOM 708 C CA . TYR A 1 92 ? -15.905 -14.850 4.858 1.00 87.56 92 TYR A CA 1
ATOM 709 C C . TYR A 1 92 ? -17.091 -14.012 4.340 1.00 87.56 92 TYR A C 1
ATOM 711 O O . TYR A 1 92 ? -18.116 -14.567 3.927 1.00 87.56 92 TYR A O 1
ATOM 719 N N . PRO A 1 93 ? -16.985 -12.668 4.355 1.00 89.12 93 PRO A N 1
ATOM 720 C CA . PRO A 1 93 ? -17.954 -11.806 3.685 1.00 89.12 93 PRO A CA 1
ATOM 721 C C . PRO A 1 93 ? -18.041 -12.125 2.187 1.00 89.12 93 PRO A C 1
ATOM 723 O O . PRO A 1 93 ? -17.044 -12.508 1.578 1.00 89.12 93 PRO A O 1
ATOM 726 N N . ALA A 1 94 ? -19.206 -11.894 1.573 1.00 89.50 94 ALA A N 1
ATOM 727 C CA . ALA A 1 94 ? -19.438 -12.204 0.157 1.00 89.50 94 ALA A CA 1
ATOM 728 C C . ALA A 1 94 ? -18.399 -11.566 -0.786 1.00 89.50 94 ALA A C 1
ATOM 730 O O . ALA A 1 94 ? -18.017 -12.175 -1.777 1.00 89.50 94 ALA A O 1
ATOM 731 N N . TYR A 1 95 ? -17.869 -10.383 -0.450 1.00 92.69 95 TYR A N 1
ATOM 732 C CA . TYR A 1 95 ? -16.873 -9.707 -1.287 1.00 92.69 95 TYR A CA 1
ATOM 733 C C . TYR A 1 95 ? -15.545 -10.455 -1.419 1.00 92.69 95 TYR A C 1
ATOM 735 O O . TYR A 1 95 ? -14.823 -10.244 -2.389 1.00 92.69 95 TYR A O 1
ATOM 743 N N . MET A 1 96 ? -15.224 -11.342 -0.473 1.00 96.62 96 MET A N 1
ATOM 744 C CA . MET A 1 96 ? -14.016 -12.163 -0.545 1.00 96.62 96 MET A CA 1
ATOM 745 C C . MET A 1 96 ? -14.078 -13.164 -1.701 1.00 96.62 96 MET A C 1
ATOM 747 O O . MET A 1 96 ? -13.031 -13.582 -2.181 1.00 96.62 96 MET A O 1
ATOM 751 N N . GLN A 1 97 ? -15.275 -13.511 -2.191 1.00 96.19 97 GLN A N 1
ATOM 752 C CA . GLN A 1 97 ? -15.429 -14.361 -3.373 1.00 96.19 97 GLN A CA 1
ATOM 753 C C . GLN A 1 97 ? -14.823 -13.695 -4.614 1.00 96.19 97 GLN A C 1
ATOM 755 O O . GLN A 1 97 ? -14.124 -14.360 -5.368 1.00 96.19 97 GLN A O 1
ATOM 760 N N . PHE A 1 98 ? -15.000 -12.380 -4.785 1.00 98.00 98 PHE A N 1
ATOM 761 C CA . PHE A 1 98 ? -14.399 -11.648 -5.906 1.00 98.00 98 PHE A CA 1
ATOM 762 C C . PHE A 1 98 ? -12.873 -11.604 -5.817 1.00 98.00 98 PHE A C 1
ATOM 764 O O . PHE A 1 98 ? -12.203 -11.746 -6.831 1.00 98.00 98 PHE A O 1
ATOM 771 N N . LEU A 1 99 ? -12.316 -11.490 -4.608 1.00 97.56 99 LEU A N 1
ATOM 772 C CA . LEU A 1 99 ? -10.867 -11.561 -4.412 1.00 97.56 99 LEU A CA 1
ATOM 773 C C . LEU A 1 99 ? -10.318 -12.961 -4.728 1.00 97.56 99 LEU A C 1
ATOM 775 O O . LEU A 1 99 ? -9.287 -13.075 -5.377 1.00 97.56 99 LEU A O 1
ATOM 779 N N . ILE A 1 100 ? -11.018 -14.026 -4.324 1.00 97.44 100 ILE A N 1
ATOM 780 C CA . ILE A 1 100 ? -10.643 -15.409 -4.667 1.00 97.44 100 ILE A CA 1
ATOM 781 C C . ILE A 1 100 ? -10.703 -15.626 -6.184 1.00 97.44 100 ILE A C 1
ATOM 783 O O . ILE A 1 100 ? -9.779 -16.204 -6.749 1.00 97.44 100 ILE A O 1
ATOM 787 N N . LEU A 1 101 ? -11.752 -15.133 -6.849 1.00 98.00 101 LEU A N 1
ATOM 788 C CA . LEU A 1 101 ? -11.879 -15.203 -8.306 1.00 98.00 101 LEU A CA 1
ATOM 789 C C . LEU A 1 101 ? -10.775 -14.406 -9.012 1.00 98.00 101 LEU A C 1
ATOM 791 O O . LEU A 1 101 ? -10.216 -14.895 -9.987 1.00 98.00 101 LEU A O 1
ATOM 795 N N . PHE A 1 102 ? -10.398 -13.235 -8.494 1.00 98.25 102 PHE A N 1
ATOM 796 C CA . PHE A 1 102 ? -9.248 -12.478 -8.992 1.00 98.25 102 PHE A CA 1
ATOM 797 C C . PHE A 1 102 ? -7.939 -13.275 -8.876 1.00 98.25 102 PHE A C 1
ATOM 799 O O . PHE A 1 102 ? -7.217 -13.393 -9.862 1.00 98.25 102 PHE A O 1
ATOM 806 N N . ILE A 1 103 ? -7.654 -13.882 -7.714 1.00 98.06 103 ILE A N 1
ATOM 807 C CA . ILE A 1 103 ? -6.464 -14.736 -7.523 1.00 98.06 103 ILE A CA 1
ATOM 808 C C . ILE A 1 103 ? -6.486 -15.919 -8.497 1.00 98.06 103 ILE A C 1
ATOM 810 O O . ILE A 1 103 ? -5.458 -16.251 -9.084 1.00 98.06 103 ILE A O 1
ATOM 814 N N . PHE A 1 104 ? -7.649 -16.548 -8.680 1.00 98.12 104 PHE A N 1
ATOM 815 C CA . PHE A 1 104 ? -7.814 -17.672 -9.596 1.00 98.12 104 PHE A CA 1
ATOM 816 C C . PHE A 1 104 ? -7.533 -17.267 -11.047 1.00 98.12 104 PHE A C 1
ATOM 818 O O . PHE A 1 104 ? -6.729 -17.915 -11.709 1.00 98.12 104 PHE A O 1
ATOM 825 N N . VAL A 1 105 ? -8.125 -16.171 -11.530 1.00 98.38 105 VAL A N 1
ATOM 826 C CA . VAL A 1 105 ? -7.871 -15.657 -12.888 1.00 98.38 105 VAL A CA 1
ATOM 827 C C . VAL A 1 105 ? -6.407 -15.250 -13.055 1.00 98.38 105 VAL A C 1
ATOM 829 O O . VAL A 1 105 ? -5.800 -15.569 -14.071 1.00 98.38 105 VAL A O 1
ATOM 832 N N . SER A 1 106 ? -5.815 -14.619 -12.039 1.00 98.25 106 SER A N 1
ATOM 833 C CA . SER A 1 106 ? -4.389 -14.283 -11.998 1.00 98.25 106 SER A CA 1
ATOM 834 C C . SER A 1 106 ? -3.501 -15.526 -12.133 1.00 98.25 106 SER A C 1
ATOM 836 O O . SER A 1 106 ? -2.559 -15.527 -12.925 1.00 98.25 106 SER A O 1
ATOM 838 N N . LEU A 1 107 ? -3.833 -16.621 -11.438 1.00 98.19 107 LEU A N 1
ATOM 839 C CA . LEU A 1 107 ? -3.130 -17.898 -11.572 1.00 98.19 107 LEU A CA 1
ATOM 840 C C . LEU A 1 107 ? -3.297 -18.494 -12.975 1.00 98.19 107 LEU A C 1
ATOM 842 O O . LEU A 1 107 ? -2.301 -18.856 -13.591 1.00 98.19 107 LEU A O 1
ATOM 846 N N . VAL A 1 108 ? -4.528 -18.572 -13.491 1.00 98.44 108 VAL A N 1
ATOM 847 C CA . VAL A 1 108 ? -4.814 -19.114 -14.833 1.00 98.44 108 VAL A CA 1
ATOM 848 C C . VAL A 1 108 ? -4.060 -18.335 -15.908 1.00 98.44 108 VAL A C 1
ATOM 850 O O . VAL A 1 108 ? -3.413 -18.940 -16.756 1.00 98.44 108 VAL A O 1
ATOM 853 N N . SER A 1 109 ? -4.085 -17.004 -15.836 1.00 98.31 109 SER A N 1
ATOM 854 C CA . SER A 1 109 ? -3.351 -16.136 -16.758 1.00 98.31 109 SER A CA 1
ATOM 855 C C . SER A 1 109 ? -1.838 -16.347 -16.661 1.00 98.31 109 SER A C 1
ATOM 857 O O . SER A 1 109 ? -1.152 -16.451 -17.672 1.00 98.31 109 SER A O 1
ATOM 859 N N . THR A 1 110 ? -1.311 -16.509 -15.444 1.00 98.38 110 THR A N 1
ATOM 860 C CA . THR A 1 110 ? 0.117 -16.790 -15.221 1.00 98.38 110 THR A CA 1
ATOM 861 C C . THR A 1 110 ? 0.528 -18.151 -15.786 1.00 98.38 110 THR A C 1
ATOM 863 O O . THR A 1 110 ? 1.567 -18.256 -16.429 1.00 98.38 110 THR A O 1
ATOM 866 N N . VAL A 1 111 ? -0.296 -19.188 -15.607 1.00 98.19 111 VAL A N 1
ATOM 867 C CA . VAL A 1 111 ? -0.059 -20.517 -16.193 1.00 98.19 111 VAL A CA 1
ATOM 868 C C . VAL A 1 111 ? -0.127 -20.466 -17.720 1.00 98.19 111 VAL A C 1
ATOM 870 O O . VAL A 1 111 ? 0.727 -21.057 -18.375 1.00 98.19 111 VAL A O 1
ATOM 873 N N . TYR A 1 112 ? -1.093 -19.737 -18.288 1.00 98.19 112 TYR A N 1
ATOM 874 C CA . TYR A 1 112 ? -1.180 -19.502 -19.731 1.00 98.19 112 TYR A CA 1
ATOM 875 C C . TYR A 1 112 ? 0.084 -18.818 -20.265 1.00 98.19 112 TYR A C 1
ATOM 877 O O . TYR A 1 112 ? 0.683 -19.297 -21.222 1.00 98.19 112 TYR A O 1
ATOM 885 N N . ALA A 1 113 ? 0.544 -17.753 -19.611 1.00 97.75 113 ALA A N 1
ATOM 886 C CA . ALA A 1 113 ? 1.735 -17.027 -20.031 1.00 97.75 113 ALA A CA 1
ATOM 887 C C . ALA A 1 113 ? 3.001 -17.898 -20.000 1.00 97.75 113 ALA A C 1
ATOM 889 O O . ALA A 1 113 ? 3.794 -17.888 -20.937 1.00 97.75 113 ALA A O 1
ATOM 890 N N . VAL A 1 114 ? 3.169 -18.706 -18.954 1.00 97.81 114 VAL A N 1
ATOM 891 C CA . VAL A 1 114 ? 4.303 -19.631 -18.844 1.00 97.81 114 VAL A CA 1
ATOM 892 C C . VAL A 1 114 ? 4.215 -20.754 -19.881 1.00 97.81 114 VAL A C 1
ATOM 894 O O . VAL A 1 114 ? 5.194 -21.039 -20.564 1.00 97.81 114 VAL A O 1
ATOM 897 N N . GLY A 1 115 ? 3.056 -21.405 -20.004 1.00 97.94 115 GLY A N 1
ATOM 898 C CA . GLY A 1 115 ? 2.900 -22.604 -20.829 1.00 97.94 115 GLY A CA 1
ATOM 899 C C . GLY A 1 115 ? 2.760 -22.331 -22.325 1.00 97.94 115 GLY A C 1
ATOM 900 O O . GLY A 1 115 ? 3.226 -23.131 -23.129 1.00 97.94 115 GLY A O 1
ATOM 901 N N . TYR A 1 116 ? 2.118 -21.223 -22.698 1.00 97.81 116 TYR A N 1
ATOM 902 C CA . TYR A 1 116 ? 1.808 -20.892 -24.090 1.00 97.81 116 TYR A CA 1
ATOM 903 C C . TYR A 1 116 ? 2.674 -19.752 -24.634 1.00 97.81 116 TYR A C 1
ATOM 905 O O . TYR A 1 116 ? 3.191 -19.863 -25.741 1.00 97.81 116 TYR A O 1
ATOM 913 N N . LEU A 1 117 ? 2.876 -18.677 -23.860 1.00 97.06 117 LEU A N 1
ATOM 914 C CA . LEU A 1 117 ? 3.700 -17.535 -24.291 1.00 97.06 117 LEU A CA 1
ATOM 915 C C . LEU A 1 117 ? 5.197 -17.727 -23.997 1.00 97.06 117 LEU A C 1
ATOM 917 O O . LEU A 1 117 ? 6.011 -16.900 -24.400 1.00 97.06 117 LEU A O 1
ATOM 921 N N . GLY A 1 118 ? 5.568 -18.801 -23.293 1.00 97.00 118 GLY A N 1
ATOM 922 C CA . GLY A 1 118 ? 6.959 -19.125 -22.979 1.00 97.00 118 GLY A CA 1
ATOM 923 C C . GLY A 1 118 ? 7.600 -18.200 -21.942 1.00 97.00 118 GLY A C 1
ATOM 924 O O . GLY A 1 118 ? 8.822 -18.055 -21.928 1.00 97.00 118 GLY A O 1
ATOM 925 N N . PHE A 1 119 ? 6.810 -17.553 -21.077 1.00 95.94 119 PHE A N 1
ATOM 926 C CA . PHE A 1 119 ? 7.365 -16.675 -20.045 1.00 95.94 119 PHE A CA 1
ATOM 927 C C . PHE A 1 119 ? 8.186 -17.457 -19.003 1.00 95.94 119 PHE A C 1
ATOM 929 O O . PHE A 1 119 ? 7.816 -18.579 -18.638 1.00 95.94 119 PHE A O 1
ATOM 936 N N . PRO A 1 120 ? 9.276 -16.875 -18.459 1.00 93.75 120 PRO A N 1
ATOM 937 C CA . PRO A 1 120 ? 10.108 -17.551 -17.469 1.00 93.75 120 PRO A CA 1
ATOM 938 C C . PRO A 1 120 ? 9.329 -17.925 -16.200 1.00 93.75 120 PRO A C 1
ATOM 940 O O . PRO A 1 120 ? 8.865 -17.053 -15.458 1.00 93.75 120 PRO A O 1
ATOM 943 N N . VAL A 1 121 ? 9.269 -19.229 -15.900 1.00 94.69 121 VAL A N 1
ATOM 944 C CA . VAL A 1 121 ? 8.560 -19.796 -14.735 1.00 94.69 121 VAL A CA 1
ATOM 945 C C . VAL A 1 121 ? 8.966 -19.104 -13.433 1.00 94.69 121 VAL A C 1
ATOM 947 O O . VAL A 1 121 ? 8.111 -18.756 -12.623 1.00 94.69 121 VAL A O 1
ATOM 950 N N . SER A 1 122 ? 10.270 -18.895 -13.227 1.00 89.56 122 SER A N 1
ATOM 951 C CA . SER A 1 122 ? 10.821 -18.319 -11.997 1.00 89.56 122 SER A CA 1
ATOM 952 C C . SER A 1 122 ? 10.341 -16.887 -11.766 1.00 89.56 122 SER A C 1
ATOM 954 O O . SER A 1 122 ? 9.882 -16.567 -10.671 1.00 89.56 122 SER A O 1
ATOM 956 N N . SER A 1 123 ? 10.391 -16.042 -12.798 1.00 88.00 123 SER A N 1
ATOM 957 C CA . SER A 1 123 ? 9.924 -14.656 -12.731 1.00 88.00 123 SER A CA 1
ATOM 958 C C . SER A 1 123 ? 8.422 -14.615 -12.445 1.00 88.00 123 SER A C 1
ATOM 960 O O . SER A 1 123 ? 7.997 -14.049 -11.436 1.00 88.00 123 SER A O 1
ATOM 962 N N . SER A 1 124 ? 7.618 -15.312 -13.250 1.00 93.81 124 SER A N 1
ATOM 963 C CA . SER A 1 124 ? 6.164 -15.363 -13.079 1.00 93.81 124 SER A CA 1
ATOM 964 C C . SER A 1 124 ? 5.739 -15.900 -11.707 1.00 93.81 124 SER A C 1
ATOM 966 O O . SER A 1 124 ? 4.854 -15.326 -11.067 1.00 93.81 124 SER A O 1
ATOM 968 N N . ALA A 1 125 ? 6.409 -16.941 -11.201 1.00 93.06 125 ALA A N 1
ATOM 969 C CA . ALA A 1 125 ? 6.160 -17.484 -9.868 1.00 93.06 125 ALA A CA 1
ATOM 970 C C . ALA A 1 125 ? 6.516 -16.491 -8.750 1.00 93.06 125 ALA A C 1
ATOM 972 O O . ALA A 1 125 ? 5.763 -16.378 -7.782 1.00 93.06 125 ALA A O 1
ATOM 973 N N . LEU A 1 126 ? 7.620 -15.744 -8.875 1.00 90.75 126 LEU A N 1
ATOM 974 C CA . LEU A 1 126 ? 8.013 -14.721 -7.900 1.00 90.75 126 LEU A CA 1
ATOM 975 C C . LEU A 1 126 ? 7.016 -13.555 -7.864 1.00 90.75 126 LEU A C 1
ATOM 977 O O . LEU A 1 126 ? 6.578 -13.167 -6.780 1.00 90.75 126 LEU A O 1
ATOM 981 N N . PHE A 1 127 ? 6.615 -13.024 -9.024 1.00 92.62 127 PHE A N 1
ATOM 982 C CA . PHE A 1 127 ? 5.632 -11.936 -9.107 1.00 92.62 127 PHE A CA 1
ATOM 983 C C . PHE A 1 127 ? 4.264 -12.364 -8.552 1.00 92.62 127 PHE A C 1
ATOM 985 O O . PHE A 1 127 ? 3.678 -11.653 -7.731 1.00 92.62 127 PHE A O 1
ATOM 992 N N . TRP A 1 128 ? 3.773 -13.546 -8.942 1.00 95.88 128 TRP A N 1
ATOM 993 C CA . TRP A 1 128 ? 2.498 -14.072 -8.446 1.00 95.88 128 TRP A CA 1
ATOM 994 C C . TRP A 1 128 ? 2.555 -14.408 -6.951 1.00 95.88 128 TRP A C 1
ATOM 996 O O . TRP A 1 128 ? 1.674 -14.009 -6.190 1.00 95.88 128 TRP A O 1
ATOM 1006 N N . GLY A 1 129 ? 3.619 -15.079 -6.501 1.00 94.88 129 GLY A N 1
ATOM 1007 C CA . GLY A 1 129 ? 3.819 -15.437 -5.098 1.00 94.88 129 GLY A CA 1
ATOM 1008 C C . GLY A 1 129 ? 3.912 -14.215 -4.184 1.00 94.88 129 GLY A C 1
ATOM 1009 O O . GLY A 1 129 ? 3.356 -14.225 -3.083 1.00 94.88 129 GLY A O 1
ATOM 1010 N N . LYS A 1 130 ? 4.536 -13.129 -4.654 1.00 93.25 130 LYS A N 1
ATOM 1011 C CA . LYS A 1 130 ? 4.605 -11.863 -3.919 1.00 93.25 130 LYS A CA 1
ATOM 1012 C C . LYS A 1 130 ? 3.224 -11.237 -3.732 1.00 93.25 130 LYS A C 1
ATOM 1014 O O . LYS A 1 130 ? 2.863 -10.913 -2.601 1.00 93.25 130 LYS A O 1
ATOM 1019 N N . GLU A 1 131 ? 2.424 -11.136 -4.794 1.00 94.81 131 GLU A N 1
ATOM 1020 C CA . GLU A 1 131 ? 1.048 -10.623 -4.706 1.00 94.81 131 GLU A CA 1
ATOM 1021 C C . GLU A 1 131 ? 0.172 -11.506 -3.803 1.00 94.81 131 GLU A C 1
ATOM 1023 O O . GLU A 1 131 ? -0.550 -10.998 -2.938 1.00 94.81 131 GLU A O 1
ATOM 1028 N N . LEU A 1 132 ? 0.293 -12.831 -3.943 1.00 96.25 132 LEU A N 1
ATOM 1029 C CA . LEU A 1 132 ? -0.410 -13.791 -3.100 1.00 96.25 132 LEU A CA 1
ATOM 1030 C C . LEU A 1 132 ? -0.043 -13.618 -1.624 1.00 96.25 132 LEU A C 1
ATOM 1032 O O . LEU A 1 132 ? -0.933 -13.674 -0.773 1.00 96.25 132 LEU A O 1
ATOM 1036 N N . SER A 1 133 ? 1.231 -13.362 -1.309 1.00 95.00 133 SER A N 1
ATOM 1037 C CA . SER A 1 133 ? 1.671 -13.151 0.072 1.00 95.00 133 SER A CA 1
ATOM 1038 C C . SER A 1 133 ? 0.946 -11.960 0.712 1.00 95.00 133 SER A C 1
ATOM 1040 O O . SER A 1 133 ? 0.415 -12.087 1.814 1.00 95.00 133 SER A O 1
ATOM 1042 N N . TYR A 1 134 ? 0.781 -10.845 -0.003 1.00 95.62 134 TYR A N 1
ATOM 1043 C CA . TYR A 1 134 ? 0.052 -9.682 0.509 1.00 95.62 134 TYR A CA 1
ATOM 1044 C C . TYR A 1 134 ? -1.447 -9.944 0.629 1.00 95.62 134 TYR A C 1
ATOM 1046 O O . TYR A 1 134 ? -2.037 -9.693 1.681 1.00 95.62 134 TYR A O 1
ATOM 1054 N N . ILE A 1 135 ? -2.065 -10.507 -0.412 1.00 97.12 135 ILE A N 1
ATOM 1055 C CA . ILE A 1 135 ? -3.502 -10.805 -0.424 1.00 97.12 135 ILE A CA 1
ATOM 1056 C C . ILE A 1 135 ? -3.874 -11.805 0.679 1.00 97.12 135 ILE A C 1
ATOM 1058 O O . ILE A 1 135 ? -4.933 -11.676 1.305 1.00 97.12 135 ILE A O 1
ATOM 1062 N N . SER A 1 136 ? -2.992 -12.762 0.979 1.00 96.50 136 SER A N 1
ATOM 1063 C CA . SER A 1 136 ? -3.209 -13.765 2.024 1.00 96.50 136 SER A CA 1
ATOM 1064 C C . SER A 1 136 ? -3.499 -13.142 3.399 1.00 96.50 136 SER A C 1
ATOM 1066 O O . SER A 1 136 ? -4.253 -13.719 4.186 1.00 96.50 136 SER A O 1
ATOM 1068 N N . LEU A 1 137 ? -2.998 -11.928 3.675 1.00 97.31 137 LEU A N 1
ATOM 1069 C CA . LEU A 1 137 ? -3.232 -11.208 4.930 1.00 97.31 137 LEU A CA 1
ATOM 1070 C C . LEU A 1 137 ? -4.723 -10.955 5.194 1.00 97.31 137 LEU A C 1
ATOM 1072 O O . LEU A 1 137 ? -5.148 -10.956 6.352 1.00 97.31 137 LEU A O 1
ATOM 1076 N N . CYS A 1 138 ? -5.547 -10.848 4.144 1.00 97.00 138 CYS A N 1
ATOM 1077 C CA . CYS A 1 138 ? -7.004 -10.745 4.275 1.00 97.00 138 CYS A CA 1
ATOM 1078 C C . CYS A 1 138 ? -7.620 -11.958 4.986 1.00 97.00 138 CYS A C 1
ATOM 1080 O O . CYS A 1 138 ? -8.663 -11.845 5.641 1.00 97.00 138 CYS A O 1
ATOM 1082 N N . PHE A 1 139 ? -6.990 -13.121 4.817 1.00 95.25 139 PHE A N 1
ATOM 1083 C CA . PHE A 1 139 ? -7.443 -14.409 5.320 1.00 95.25 139 PHE A CA 1
ATOM 1084 C C . PHE A 1 139 ? -6.744 -14.784 6.625 1.00 95.25 139 PHE A C 1
ATOM 1086 O O . PHE A 1 139 ? -7.396 -15.344 7.505 1.00 95.25 139 PHE A O 1
ATOM 1093 N N . THR A 1 140 ? -5.454 -14.464 6.767 1.00 95.25 140 THR A N 1
ATOM 1094 C CA . THR A 1 140 ? -4.620 -14.906 7.893 1.00 95.25 140 THR A CA 1
ATOM 1095 C C . THR A 1 140 ? -4.767 -14.021 9.130 1.00 95.25 140 THR A C 1
ATOM 1097 O O . THR A 1 140 ? -4.845 -14.543 10.240 1.00 95.25 140 THR A O 1
ATOM 1100 N N . VAL A 1 141 ? -4.895 -12.697 8.987 1.00 96.31 141 VAL A N 1
ATOM 1101 C CA . VAL A 1 141 ? -4.988 -11.761 10.127 1.00 96.31 141 VAL A CA 1
ATOM 1102 C C . VAL A 1 141 ? -6.114 -12.105 11.122 1.00 96.31 141 VAL A C 1
ATOM 1104 O O . VAL A 1 141 ? -5.840 -12.090 12.327 1.00 96.31 141 VAL A O 1
ATOM 1107 N N . PRO A 1 142 ? -7.334 -12.503 10.695 1.00 94.56 142 PRO A N 1
ATOM 1108 C CA . PRO A 1 142 ? -8.388 -12.968 11.607 1.00 94.56 142 PRO A CA 1
ATOM 1109 C C . PRO A 1 142 ? -8.022 -14.162 12.509 1.00 94.56 142 PRO A C 1
ATOM 1111 O O . PRO A 1 142 ? -8.681 -14.367 13.527 1.00 94.56 142 PRO A O 1
ATOM 1114 N N . PHE A 1 143 ? -7.002 -14.961 12.167 1.00 92.06 143 PHE A N 1
ATOM 1115 C CA . PHE A 1 143 ? -6.527 -16.061 13.021 1.00 92.06 143 PHE A CA 1
ATOM 1116 C C . PHE A 1 143 ? -5.627 -15.586 14.166 1.00 92.06 143 PHE A C 1
ATOM 1118 O O . PHE A 1 143 ? -5.528 -16.263 15.195 1.00 92.06 143 PHE A O 1
ATOM 1125 N N . PHE A 1 144 ? -4.946 -14.454 13.980 1.00 94.19 144 PHE A N 1
ATOM 1126 C CA . PHE A 1 144 ? -3.970 -13.920 14.931 1.00 94.19 144 PHE A CA 1
ATOM 1127 C C . PHE A 1 144 ? -4.541 -12.798 15.793 1.00 94.19 144 PHE A C 1
ATOM 1129 O O . PHE A 1 144 ? -4.110 -12.636 16.932 1.00 94.19 144 PHE A O 1
ATOM 1136 N N . ILE A 1 145 ? -5.515 -12.050 15.271 1.00 94.94 145 ILE A N 1
ATOM 1137 C CA . ILE A 1 145 ? -6.236 -11.009 16.000 1.00 94.94 145 ILE A CA 1
ATOM 1138 C C . ILE A 1 145 ? -7.676 -11.465 16.190 1.00 94.94 145 ILE A C 1
ATOM 1140 O O . ILE A 1 145 ? -8.433 -11.639 15.242 1.00 94.94 145 ILE A O 1
ATOM 1144 N N . THR A 1 146 ? -8.061 -11.633 17.446 1.00 92.69 146 THR A N 1
ATOM 1145 C CA . THR A 1 146 ? -9.378 -12.119 17.857 1.00 92.69 146 THR A CA 1
ATOM 1146 C C . THR A 1 146 ? -10.063 -11.181 18.836 1.00 92.69 146 THR A C 1
ATOM 1148 O O . THR A 1 146 ? -11.282 -11.251 18.977 1.00 92.69 146 THR A O 1
ATOM 1151 N N . LYS A 1 147 ? -9.338 -10.275 19.495 1.00 93.19 147 LYS A N 1
ATOM 1152 C CA . LYS A 1 147 ? -9.856 -9.394 20.548 1.00 93.19 147 LYS A CA 1
ATOM 1153 C C . LYS A 1 147 ? -9.740 -7.920 20.173 1.00 93.19 147 LYS A C 1
ATOM 1155 O O . LYS A 1 147 ? -8.952 -7.525 19.319 1.00 93.19 147 LYS A O 1
ATOM 1160 N N . ARG A 1 148 ? -10.551 -7.082 20.820 1.00 93.12 148 ARG A N 1
ATOM 1161 C CA . ARG A 1 148 ? -10.557 -5.630 20.585 1.00 93.12 148 ARG A CA 1
ATOM 1162 C C . ARG A 1 148 ? -9.271 -4.985 21.099 1.00 93.12 148 ARG A C 1
ATOM 1164 O O . ARG A 1 148 ? -8.729 -4.089 20.461 1.00 93.12 148 ARG A O 1
ATOM 1171 N N . GLU A 1 149 ? -8.769 -5.470 22.226 1.00 94.00 149 GLU A N 1
ATOM 1172 C CA . GLU A 1 149 ? -7.544 -5.001 22.872 1.00 94.00 149 GLU A CA 1
ATOM 1173 C C . GLU A 1 149 ? -6.323 -5.234 21.973 1.00 94.00 149 GLU A C 1
ATOM 1175 O O . GLU A 1 149 ? -5.396 -4.426 21.961 1.00 94.00 149 GLU A O 1
ATOM 1180 N N . GLU A 1 150 ? -6.349 -6.298 21.166 1.00 94.62 150 GLU A N 1
ATOM 1181 C CA . GLU A 1 150 ? -5.285 -6.629 20.216 1.00 94.62 150 GLU A CA 1
ATOM 1182 C C . GLU A 1 150 ? -5.249 -5.638 19.046 1.00 94.62 150 GLU A C 1
ATOM 1184 O O . GLU A 1 150 ? -4.182 -5.160 18.676 1.00 94.62 150 GLU A O 1
ATOM 1189 N N . VAL A 1 151 ? -6.414 -5.226 18.532 1.00 95.06 151 VAL A N 1
ATOM 1190 C CA . VAL A 1 151 ? -6.512 -4.146 17.532 1.00 95.06 151 VAL A CA 1
ATOM 1191 C C . VAL A 1 151 ? -5.982 -2.826 18.095 1.00 95.06 151 VAL A C 1
ATOM 1193 O O . VAL A 1 151 ? -5.222 -2.124 17.432 1.00 95.06 151 VAL A O 1
ATOM 1196 N N . VAL A 1 152 ? -6.348 -2.480 19.333 1.00 93.38 152 VAL A N 1
ATOM 1197 C CA . VAL A 1 152 ? -5.839 -1.263 19.990 1.00 93.38 152 VAL A CA 1
ATOM 1198 C C . VAL A 1 152 ? -4.323 -1.339 20.180 1.00 93.38 152 VAL A C 1
ATOM 1200 O O . VAL A 1 152 ? -3.630 -0.341 19.997 1.00 93.38 152 VAL A O 1
ATOM 1203 N N . THR A 1 153 ? -3.800 -2.515 20.524 1.00 95.06 153 THR A N 1
ATOM 1204 C CA . THR A 1 153 ? -2.359 -2.745 20.667 1.00 95.06 153 THR A CA 1
ATOM 1205 C C . THR A 1 153 ? -1.645 -2.612 19.326 1.00 95.06 153 THR A C 1
ATOM 1207 O O . THR A 1 153 ? -0.635 -1.920 19.260 1.00 95.06 153 THR A O 1
ATOM 1210 N N . LEU A 1 154 ? -2.206 -3.159 18.245 1.00 95.88 154 LEU A N 1
ATOM 1211 C CA . LEU A 1 154 ? -1.683 -2.984 16.890 1.00 95.88 154 LEU A CA 1
ATOM 1212 C C . LEU A 1 154 ? -1.590 -1.499 16.506 1.00 95.88 154 LEU A C 1
ATOM 1214 O O . LEU A 1 154 ? -0.558 -1.060 16.009 1.00 95.88 154 LEU A O 1
ATOM 1218 N N . ILE A 1 155 ? -2.625 -0.704 16.799 1.00 94.88 155 ILE A N 1
ATOM 1219 C CA . ILE A 1 155 ? -2.601 0.749 16.557 1.00 94.88 155 ILE A CA 1
ATOM 1220 C C . ILE A 1 155 ? -1.465 1.414 17.346 1.00 94.88 155 ILE A C 1
ATOM 1222 O O . ILE A 1 155 ? -0.747 2.242 16.793 1.00 94.88 155 ILE A O 1
ATOM 1226 N N . LYS A 1 156 ? -1.255 1.040 18.616 1.00 94.94 156 LYS A N 1
ATOM 1227 C CA . LYS A 1 156 ? -0.135 1.564 19.419 1.00 94.94 156 LYS A CA 1
ATOM 1228 C C . LYS A 1 156 ? 1.223 1.199 18.818 1.00 94.94 156 LYS A C 1
ATOM 1230 O O . LYS A 1 156 ? 2.104 2.050 18.797 1.00 94.94 156 LYS A O 1
ATOM 1235 N N . VAL A 1 157 ? 1.384 -0.024 18.313 1.00 95.88 157 VAL A N 1
ATOM 1236 C CA . VAL A 1 157 ? 2.614 -0.467 17.634 1.00 95.88 157 VAL A CA 1
ATOM 1237 C C . VAL A 1 157 ? 2.879 0.383 16.391 1.00 95.88 157 VAL A C 1
ATOM 1239 O O . VAL A 1 157 ? 3.998 0.857 16.210 1.00 95.88 157 VAL A O 1
ATOM 1242 N N . VAL A 1 158 ? 1.844 0.667 15.593 1.00 96.50 158 VAL A N 1
ATOM 1243 C CA . VAL A 1 158 ? 1.948 1.588 14.449 1.00 96.50 158 VAL A CA 1
ATOM 1244 C C . VAL A 1 158 ? 2.343 2.997 14.904 1.00 96.50 158 VAL A C 1
ATOM 1246 O O . VAL A 1 158 ? 3.238 3.591 14.309 1.00 96.50 158 VAL A O 1
ATOM 1249 N N . CYS A 1 159 ? 1.750 3.524 15.984 1.00 96.50 159 CYS A N 1
ATOM 1250 C CA . CYS A 1 159 ? 2.146 4.823 16.543 1.00 96.50 159 CYS A CA 1
ATOM 1251 C C . CYS A 1 159 ? 3.630 4.860 16.936 1.00 96.50 159 CYS A C 1
ATOM 1253 O O . CYS A 1 159 ? 4.299 5.845 16.645 1.00 96.50 159 CYS A O 1
ATOM 1255 N N . VAL A 1 160 ? 4.145 3.804 17.576 1.00 96.75 160 VAL A N 1
ATOM 1256 C CA . VAL A 1 160 ? 5.561 3.713 17.974 1.00 96.75 160 VAL A CA 1
ATOM 1257 C C . VAL A 1 160 ? 6.472 3.675 16.747 1.00 96.75 160 VAL A C 1
ATOM 1259 O O . VAL A 1 160 ? 7.398 4.476 16.659 1.00 96.75 160 VAL A O 1
ATOM 1262 N N . GLY A 1 161 ? 6.192 2.808 15.769 1.00 96.19 161 GLY A N 1
ATOM 1263 C CA . GLY A 1 161 ? 6.999 2.732 14.547 1.00 96.19 161 GLY A CA 1
ATOM 1264 C C . GLY A 1 161 ? 6.989 4.040 13.744 1.00 96.19 161 GLY A C 1
ATOM 1265 O O . GLY A 1 161 ? 8.015 4.439 13.196 1.00 96.19 161 GLY A O 1
ATOM 1266 N N . MET A 1 162 ? 5.860 4.755 13.723 1.00 98.12 162 MET A N 1
ATOM 1267 C CA . MET A 1 162 ? 5.779 6.077 13.096 1.00 98.12 162 MET A CA 1
ATOM 1268 C C . MET A 1 162 ? 6.498 7.161 13.893 1.00 98.12 162 MET A C 1
ATOM 1270 O O . MET A 1 162 ? 7.141 8.007 13.284 1.00 98.12 162 MET A O 1
ATOM 1274 N N . ALA A 1 163 ? 6.438 7.137 15.228 1.00 97.94 163 ALA A N 1
ATOM 1275 C CA . ALA A 1 163 ? 7.188 8.075 16.063 1.00 97.94 163 ALA A CA 1
ATOM 1276 C C . ALA A 1 163 ? 8.693 7.992 15.772 1.00 97.94 163 ALA A C 1
ATOM 1278 O O . ALA A 1 163 ? 9.347 9.019 15.618 1.00 97.94 163 ALA A O 1
ATOM 1279 N N . LEU A 1 164 ? 9.219 6.772 15.626 1.00 97.06 164 LEU A N 1
ATOM 1280 C CA . LEU A 1 164 ? 10.619 6.537 15.277 1.00 97.06 164 LEU A CA 1
ATOM 1281 C C . LEU A 1 164 ? 10.958 7.061 13.875 1.00 97.06 164 LEU A C 1
ATOM 1283 O O . LEU A 1 164 ? 11.964 7.744 13.713 1.00 97.06 164 LEU A O 1
ATOM 1287 N N . ASN A 1 165 ? 10.106 6.816 12.875 1.00 97.88 165 ASN A N 1
ATOM 1288 C CA . ASN A 1 165 ? 10.320 7.366 11.531 1.00 97.88 165 ASN A CA 1
ATOM 1289 C C . ASN A 1 165 ? 10.246 8.899 11.495 1.00 97.88 165 ASN A C 1
ATOM 1291 O O . ASN A 1 165 ? 11.026 9.525 10.790 1.00 97.88 165 ASN A O 1
ATOM 1295 N N . ILE A 1 166 ? 9.361 9.516 12.282 1.00 98.12 166 ILE A N 1
ATOM 1296 C CA . ILE A 1 166 ? 9.275 10.979 12.400 1.00 98.12 166 ILE A CA 1
ATOM 1297 C C . ILE A 1 166 ? 10.522 11.543 13.092 1.00 98.12 166 ILE A C 1
ATOM 1299 O O . ILE A 1 166 ? 11.034 12.575 12.668 1.00 98.12 166 ILE A O 1
ATOM 1303 N N . ALA A 1 167 ? 11.045 10.868 14.118 1.00 97.38 167 ALA A N 1
ATOM 1304 C CA . ALA A 1 167 ? 12.311 11.249 14.739 1.00 97.38 167 ALA A CA 1
ATOM 1305 C C . ALA A 1 167 ? 13.481 11.138 13.743 1.00 97.38 167 ALA A C 1
ATOM 1307 O O . ALA A 1 167 ? 14.308 12.044 13.666 1.00 97.38 167 ALA A O 1
ATOM 1308 N N . TRP A 1 168 ? 13.510 10.076 12.930 1.00 96.88 168 TRP A N 1
ATOM 1309 C CA . TRP A 1 168 ? 14.497 9.908 11.861 1.00 96.88 168 TRP A CA 1
ATOM 1310 C C . TRP A 1 168 ? 14.385 10.987 10.780 1.00 96.88 168 TRP A C 1
ATOM 1312 O O . TRP A 1 168 ? 15.388 11.533 10.333 1.00 96.88 168 TRP A O 1
ATOM 1322 N N . LEU A 1 169 ? 13.166 11.338 10.378 1.00 96.25 169 LEU A N 1
ATOM 1323 C CA . LEU A 1 169 ? 12.912 12.449 9.469 1.00 96.25 169 LEU A CA 1
ATOM 1324 C C . LEU A 1 169 ? 13.424 13.775 10.045 1.00 96.25 169 LEU A C 1
ATOM 1326 O O . LEU A 1 169 ? 14.109 14.513 9.346 1.00 96.25 169 LEU A O 1
ATOM 1330 N N . ALA A 1 170 ? 13.115 14.072 11.310 1.00 96.12 170 ALA A N 1
ATOM 1331 C CA . ALA A 1 170 ? 13.583 15.287 11.969 1.00 96.12 170 ALA A CA 1
ATOM 1332 C C . ALA A 1 170 ? 15.117 15.347 12.007 1.00 96.12 170 ALA A C 1
ATOM 1334 O O . ALA A 1 170 ? 15.692 16.385 11.698 1.00 96.12 170 ALA A O 1
ATOM 1335 N N . TYR A 1 171 ? 15.779 14.226 12.308 1.00 96.25 171 TYR A N 1
ATOM 1336 C CA . TYR A 1 171 ? 17.235 14.121 12.242 1.00 96.25 171 TYR A CA 1
ATOM 1337 C C . TYR A 1 171 ? 17.774 14.415 10.836 1.00 96.25 171 TYR A C 1
ATOM 1339 O O . TYR A 1 171 ? 18.666 15.252 10.697 1.00 96.25 171 TYR A O 1
ATOM 1347 N N . GLN A 1 172 ? 17.211 13.786 9.798 1.00 93.88 172 GLN A N 1
ATOM 1348 C CA . GLN A 1 172 ? 17.620 14.016 8.410 1.00 93.88 172 GLN A CA 1
ATOM 1349 C C . GLN A 1 172 ? 17.457 15.495 8.011 1.00 93.88 172 GLN A C 1
ATOM 1351 O O . GLN A 1 172 ? 18.345 16.059 7.381 1.00 93.88 172 GLN A O 1
ATOM 1356 N N . ILE A 1 173 ? 16.357 16.149 8.412 1.00 91.62 173 ILE A N 1
ATOM 1357 C CA . ILE A 1 173 ? 16.124 17.580 8.147 1.00 91.62 173 ILE A CA 1
ATOM 1358 C C . ILE A 1 173 ? 17.169 18.447 8.862 1.00 91.62 173 ILE A C 1
ATOM 1360 O O . ILE A 1 173 ? 17.775 19.310 8.238 1.00 91.62 173 ILE A O 1
ATOM 1364 N N . LEU A 1 174 ? 17.400 18.214 10.158 1.00 93.81 174 LEU A N 1
ATOM 1365 C CA . LEU A 1 174 ? 18.297 19.038 10.979 1.00 93.81 174 LEU A CA 1
ATOM 1366 C C . LEU A 1 174 ? 19.771 18.913 10.583 1.00 93.81 174 LEU A C 1
ATOM 1368 O O . LEU A 1 174 ? 20.539 19.849 10.773 1.00 93.81 174 LEU A O 1
ATOM 1372 N N . THR A 1 175 ? 20.170 17.752 10.070 1.00 93.12 175 THR A N 1
ATOM 1373 C CA . THR A 1 175 ? 21.566 17.459 9.711 1.00 93.12 175 THR A CA 1
ATOM 1374 C C . THR A 1 175 ? 21.824 17.513 8.209 1.00 93.12 175 THR A C 1
ATOM 1376 O O . THR A 1 175 ? 22.957 17.311 7.782 1.00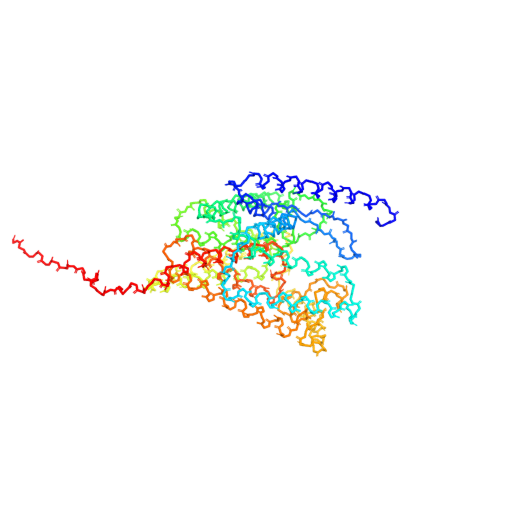 93.12 175 THR A O 1
ATOM 1379 N N . ASN A 1 176 ? 20.780 17.740 7.404 1.00 87.38 176 ASN A N 1
ATOM 1380 C CA . ASN A 1 176 ? 20.791 17.569 5.951 1.00 87.38 176 ASN A CA 1
ATOM 1381 C C . ASN A 1 176 ? 21.341 16.195 5.499 1.00 87.38 176 ASN A C 1
ATOM 1383 O O . ASN A 1 176 ? 21.849 16.045 4.387 1.00 87.38 176 ASN A O 1
ATOM 1387 N N . THR A 1 177 ? 21.258 15.174 6.360 1.00 89.06 177 THR A N 1
ATOM 1388 C CA . THR A 1 177 ? 21.645 13.805 6.007 1.00 89.06 177 THR A CA 1
ATOM 1389 C C . THR A 1 177 ? 20.502 13.141 5.253 1.00 89.06 177 THR A C 1
ATOM 1391 O O . THR A 1 177 ? 19.335 13.261 5.622 1.00 89.06 177 THR A O 1
ATOM 1394 N N . LYS A 1 178 ? 20.822 12.437 4.165 1.00 87.00 178 LYS A N 1
ATOM 1395 C CA . LYS A 1 178 ? 19.849 11.688 3.364 1.00 87.00 178 LYS A CA 1
ATOM 1396 C C . LYS A 1 178 ? 20.253 10.225 3.347 1.00 87.00 178 LYS A C 1
ATOM 1398 O O . LYS A 1 178 ? 21.420 9.905 3.144 1.00 87.00 178 LYS A O 1
ATOM 1403 N N . GLY A 1 179 ? 19.278 9.343 3.520 1.00 87.50 179 GLY A N 1
ATOM 1404 C CA . GLY A 1 179 ? 19.497 7.902 3.453 1.00 87.50 179 GLY A CA 1
ATOM 1405 C C . GLY A 1 179 ? 18.867 7.167 4.620 1.00 87.50 179 GLY A C 1
ATOM 1406 O O . GLY A 1 179 ? 18.328 7.774 5.543 1.00 87.50 179 GLY A O 1
ATOM 1407 N N . GLN A 1 180 ? 18.904 5.844 4.539 1.00 89.81 180 GLN A N 1
ATOM 1408 C CA . GLN A 1 180 ? 18.332 4.965 5.550 1.00 89.81 180 GLN A CA 1
ATOM 1409 C C . GLN A 1 180 ? 19.238 4.929 6.778 1.00 89.81 180 GLN A C 1
ATOM 1411 O O . GLN A 1 180 ? 20.460 4.903 6.643 1.00 89.81 180 GLN A O 1
ATOM 1416 N N . LEU A 1 181 ? 18.644 4.855 7.970 1.00 89.94 181 LEU A N 1
ATOM 1417 C CA . LEU A 1 181 ? 19.411 4.622 9.195 1.00 89.94 181 LEU A CA 1
ATOM 1418 C C . LEU A 1 181 ? 20.014 3.212 9.197 1.00 89.94 181 LEU A C 1
ATOM 1420 O O . LEU A 1 181 ? 21.150 3.015 9.617 1.00 89.94 181 LEU A O 1
ATOM 1424 N N . ILE A 1 182 ? 19.242 2.229 8.727 1.00 86.06 182 ILE A N 1
ATOM 1425 C CA . ILE A 1 182 ? 19.679 0.840 8.600 1.00 86.06 182 ILE A CA 1
ATOM 1426 C C . ILE A 1 182 ? 19.854 0.552 7.113 1.00 86.06 182 ILE A C 1
ATOM 1428 O O . ILE A 1 182 ? 18.882 0.249 6.417 1.00 86.06 182 ILE A O 1
ATOM 1432 N N . ASN A 1 183 ? 21.090 0.674 6.633 1.00 81.94 183 ASN A N 1
ATOM 1433 C CA . ASN A 1 183 ? 21.411 0.501 5.227 1.00 81.94 183 ASN A CA 1
ATOM 1434 C C . ASN A 1 183 ? 22.249 -0.767 4.989 1.00 81.94 183 ASN A C 1
ATOM 1436 O O . ASN A 1 183 ? 23.396 -0.843 5.419 1.00 81.94 183 ASN A O 1
ATOM 1440 N N . PHE A 1 184 ? 21.678 -1.745 4.283 1.00 79.25 184 PHE A N 1
ATOM 1441 C CA . PHE A 1 184 ? 22.389 -2.937 3.783 1.00 79.25 184 PHE A CA 1
ATOM 1442 C C . PHE A 1 184 ? 22.675 -2.857 2.280 1.00 79.25 184 PHE A C 1
ATOM 1444 O O . PHE A 1 184 ? 23.100 -3.831 1.666 1.00 79.25 184 PHE A O 1
ATOM 1451 N N . VAL A 1 185 ? 22.367 -1.717 1.672 1.00 74.25 185 VAL A N 1
ATOM 1452 C CA . VAL A 1 185 ? 22.318 -1.515 0.234 1.00 74.25 185 VAL A CA 1
ATOM 1453 C C . VAL A 1 185 ? 23.295 -0.406 -0.133 1.00 74.25 185 VAL A C 1
ATOM 1455 O O . VAL A 1 185 ? 23.317 0.658 0.483 1.00 74.25 185 VAL A O 1
ATOM 1458 N N . GLU A 1 186 ? 24.100 -0.635 -1.165 1.00 76.12 186 GLU A N 1
ATOM 1459 C CA . GLU A 1 186 ? 24.916 0.430 -1.739 1.00 76.12 186 GLU A CA 1
ATOM 1460 C C . GLU A 1 186 ? 24.025 1.624 -2.117 1.00 76.12 186 GLU A C 1
ATOM 1462 O O . GLU A 1 186 ? 22.917 1.442 -2.635 1.00 76.12 186 GLU A O 1
ATOM 1467 N N . TYR A 1 187 ? 24.471 2.831 -1.747 1.00 71.12 187 TYR A N 1
ATOM 1468 C CA . TYR A 1 187 ? 23.668 4.053 -1.747 1.00 71.12 187 TYR A CA 1
ATOM 1469 C C . TYR A 1 187 ? 22.864 4.188 -3.042 1.00 71.12 187 TYR A C 1
ATOM 1471 O O . TYR A 1 187 ? 23.400 4.477 -4.109 1.00 71.12 187 TYR A O 1
ATOM 1479 N N . THR A 1 188 ? 21.551 3.979 -2.943 1.00 73.44 188 THR A N 1
ATOM 1480 C CA . THR A 1 188 ? 20.643 4.252 -4.050 1.00 73.44 188 THR A CA 1
ATOM 1481 C C . THR A 1 188 ? 20.117 5.669 -3.853 1.00 73.44 188 THR A C 1
ATOM 1483 O O . THR A 1 188 ? 19.457 5.922 -2.838 1.00 73.44 188 THR A O 1
ATOM 1486 N N . PRO A 1 189 ? 20.408 6.612 -4.764 1.00 75.69 189 PRO A N 1
ATOM 1487 C CA . PRO A 1 189 ? 20.007 7.998 -4.586 1.00 75.69 189 PRO A CA 1
ATOM 1488 C C . PRO A 1 189 ? 18.481 8.098 -4.468 1.00 75.69 189 PRO A C 1
ATOM 1490 O O . PRO A 1 189 ? 17.737 7.822 -5.409 1.00 75.69 189 PRO A O 1
ATOM 1493 N N . SER A 1 190 ? 18.006 8.500 -3.288 1.00 83.69 190 SER A N 1
ATOM 1494 C CA . SER A 1 190 ? 16.623 8.926 -3.085 1.00 83.69 190 SER A CA 1
ATOM 1495 C C . SER A 1 190 ? 16.553 10.436 -3.251 1.00 83.69 190 SER A C 1
ATOM 1497 O O . SER A 1 190 ? 17.331 11.183 -2.665 1.00 83.69 190 SER A O 1
ATOM 1499 N N . TYR A 1 191 ? 15.584 10.892 -4.034 1.00 83.88 191 TYR A N 1
ATOM 1500 C CA . TYR A 1 191 ? 15.331 12.316 -4.242 1.00 83.88 191 TYR A CA 1
ATOM 1501 C C . TYR A 1 191 ? 14.611 12.970 -3.053 1.00 83.88 191 TYR A C 1
ATOM 1503 O O . TYR A 1 191 ? 14.622 14.192 -2.930 1.00 83.88 191 TYR A O 1
ATOM 1511 N N . GLY A 1 192 ? 13.988 12.170 -2.187 1.00 88.06 192 GLY A N 1
ATOM 1512 C CA . GLY A 1 192 ? 13.318 12.625 -0.972 1.00 88.06 192 GLY A CA 1
ATOM 1513 C C . GLY A 1 192 ? 13.900 11.989 0.285 1.00 88.06 192 GLY A C 1
ATOM 1514 O O . GLY A 1 192 ? 14.749 11.093 0.226 1.00 88.06 192 GLY A O 1
ATOM 1515 N N . PHE A 1 193 ? 13.395 12.430 1.431 1.00 92.75 193 PHE A N 1
ATOM 1516 C CA . PHE A 1 193 ? 13.720 11.832 2.722 1.00 92.75 193 PHE A CA 1
ATOM 1517 C C . PHE A 1 193 ? 13.262 10.373 2.794 1.00 92.75 193 PHE A C 1
ATOM 1519 O O . PHE A 1 193 ? 12.303 9.972 2.131 1.00 92.75 193 PHE A O 1
ATOM 1526 N N . THR A 1 194 ? 13.953 9.576 3.606 1.00 95.25 194 THR A N 1
ATOM 1527 C CA . THR A 1 194 ? 13.732 8.126 3.684 1.00 95.25 194 THR A CA 1
ATOM 1528 C C . THR A 1 194 ? 13.110 7.707 5.019 1.00 95.25 194 THR A C 1
ATOM 1530 O O . THR A 1 194 ? 13.110 8.467 5.993 1.00 95.25 194 THR A O 1
ATOM 1533 N N . LEU A 1 195 ? 12.563 6.490 5.064 1.00 96.12 195 LEU A N 1
ATOM 1534 C CA . LEU A 1 195 ? 12.232 5.800 6.311 1.00 96.12 195 LEU A CA 1
ATOM 1535 C C . LEU A 1 195 ? 13.499 5.186 6.918 1.00 96.12 195 LEU A C 1
ATOM 1537 O O . LEU A 1 195 ? 14.510 5.016 6.241 1.00 96.12 195 LEU A O 1
ATOM 1541 N N . ILE A 1 196 ? 13.409 4.751 8.175 1.00 95.31 196 ILE A N 1
ATOM 1542 C CA . ILE A 1 196 ? 14.507 4.059 8.873 1.00 95.31 196 ILE A CA 1
ATOM 1543 C C . ILE A 1 196 ? 15.059 2.878 8.056 1.00 95.31 196 ILE A C 1
ATOM 1545 O O . ILE A 1 196 ? 16.274 2.705 7.990 1.00 95.31 196 ILE A O 1
ATOM 1549 N N . GLY A 1 197 ? 14.174 2.093 7.430 1.00 92.19 197 GLY A N 1
ATOM 1550 C CA . GLY A 1 197 ? 14.525 0.885 6.673 1.00 92.19 197 GLY A CA 1
ATOM 1551 C C . GLY A 1 197 ? 14.108 0.893 5.197 1.00 92.19 197 GLY A C 1
ATOM 1552 O O . GLY A 1 197 ? 14.212 -0.130 4.527 1.00 92.19 197 GLY A O 1
ATOM 1553 N N . ASP A 1 198 ? 13.620 2.009 4.641 1.00 93.38 198 ASP A N 1
ATOM 1554 C CA . ASP A 1 198 ? 13.180 2.053 3.233 1.00 93.38 198 ASP A CA 1
ATOM 1555 C C . ASP A 1 198 ? 13.435 3.417 2.587 1.00 93.38 198 ASP A C 1
ATOM 1557 O O . ASP A 1 198 ? 13.257 4.440 3.240 1.00 93.38 198 ASP A O 1
ATOM 1561 N N . PHE A 1 199 ? 13.834 3.438 1.315 1.00 93.31 199 PHE A N 1
ATOM 1562 C CA . PHE A 1 199 ? 14.269 4.659 0.625 1.00 93.31 199 PHE A CA 1
ATOM 1563 C C . PHE A 1 199 ? 13.418 5.089 -0.579 1.00 93.31 199 PHE A C 1
ATOM 1565 O O . PHE A 1 199 ? 13.335 6.297 -0.800 1.00 93.31 199 PHE A O 1
ATOM 1572 N N . PRO A 1 200 ? 12.750 4.212 -1.364 1.00 92.50 200 PRO A N 1
ATOM 1573 C CA . PRO A 1 200 ? 12.022 4.680 -2.538 1.00 92.50 200 PRO A CA 1
ATOM 1574 C C . PRO A 1 200 ? 10.872 5.588 -2.148 1.00 92.50 200 PRO A C 1
ATOM 1576 O O . PRO A 1 200 ? 9.964 5.187 -1.416 1.00 92.50 200 PRO A O 1
ATOM 1579 N N . SER A 1 201 ? 10.886 6.812 -2.669 1.00 92.38 201 SER A N 1
ATOM 1580 C CA . SER A 1 201 ? 10.039 7.882 -2.145 1.00 92.38 201 SER A CA 1
ATOM 1581 C C . SER A 1 201 ? 8.547 7.604 -2.334 1.00 92.38 201 SER A C 1
ATOM 1583 O O . SER A 1 201 ? 7.744 8.051 -1.524 1.00 92.38 201 SER A O 1
ATOM 1585 N N . PHE A 1 202 ? 8.161 6.783 -3.321 1.00 93.06 202 PHE A N 1
ATOM 1586 C CA . PHE A 1 202 ? 6.791 6.271 -3.435 1.00 93.06 202 PHE A CA 1
ATOM 1587 C C . PHE A 1 202 ? 6.369 5.457 -2.202 1.00 93.06 202 PHE A C 1
ATOM 1589 O O . PHE A 1 202 ? 5.295 5.673 -1.644 1.00 93.06 202 PHE A O 1
ATOM 1596 N N . GLN A 1 203 ? 7.228 4.546 -1.742 1.00 94.94 203 GLN A N 1
ATOM 1597 C CA . GLN A 1 203 ? 6.950 3.691 -0.590 1.00 94.94 203 GLN A CA 1
ATOM 1598 C C . GLN A 1 203 ? 6.984 4.497 0.710 1.00 94.94 203 GLN A C 1
ATOM 1600 O O . GLN A 1 203 ? 6.071 4.375 1.525 1.00 94.94 203 GLN A O 1
ATOM 1605 N N . VAL A 1 204 ? 7.963 5.393 0.861 1.00 95.88 204 VAL A N 1
ATOM 1606 C CA . VAL A 1 204 ? 8.042 6.332 1.993 1.00 95.88 204 VAL A CA 1
ATOM 1607 C C . VAL A 1 204 ? 6.765 7.183 2.077 1.00 95.88 204 VAL A C 1
ATOM 1609 O O . VAL A 1 204 ? 6.135 7.264 3.132 1.00 95.88 204 VAL A O 1
ATOM 1612 N N . ALA A 1 205 ? 6.325 7.753 0.949 1.00 96.12 205 ALA A N 1
ATOM 1613 C CA . ALA A 1 205 ? 5.126 8.586 0.878 1.00 96.12 205 ALA A CA 1
ATOM 1614 C C . ALA A 1 205 ? 3.868 7.798 1.235 1.00 96.12 205 ALA A C 1
ATOM 1616 O O . ALA A 1 205 ? 2.985 8.314 1.915 1.00 96.12 205 ALA A O 1
ATOM 1617 N N . SER A 1 206 ? 3.804 6.533 0.817 1.00 95.94 206 SER A N 1
ATOM 1618 C CA . SER A 1 206 ? 2.679 5.655 1.121 1.00 95.94 206 SER A CA 1
ATOM 1619 C C . SER A 1 206 ? 2.518 5.398 2.622 1.00 95.94 206 SER A C 1
ATOM 1621 O O . SER A 1 206 ? 1.398 5.431 3.132 1.00 95.94 206 SER A O 1
ATOM 1623 N N . VAL A 1 207 ? 3.631 5.236 3.349 1.00 97.06 207 VAL A N 1
ATOM 1624 C CA . VAL A 1 207 ? 3.628 5.041 4.805 1.00 97.06 207 VAL A CA 1
ATOM 1625 C C . VAL A 1 207 ? 3.168 6.310 5.514 1.00 97.06 207 VAL A C 1
ATOM 1627 O O . VAL A 1 207 ? 2.263 6.246 6.347 1.00 97.06 207 VAL A O 1
ATOM 1630 N N . TYR A 1 208 ? 3.725 7.471 5.154 1.00 97.56 208 TYR A N 1
ATOM 1631 C CA . TYR A 1 208 ? 3.310 8.749 5.738 1.00 97.56 208 TYR A CA 1
ATOM 1632 C C . TYR A 1 208 ? 1.862 9.114 5.397 1.00 97.56 208 TYR A C 1
ATOM 1634 O O . TYR A 1 208 ? 1.144 9.599 6.267 1.00 97.56 208 TYR A O 1
ATOM 1642 N N . SER A 1 209 ? 1.398 8.826 4.178 1.00 96.69 209 SER A N 1
ATOM 1643 C CA . SER A 1 209 ? 0.000 9.005 3.765 1.00 96.69 209 SER A CA 1
ATOM 1644 C C . SER A 1 209 ? -0.947 8.138 4.600 1.00 96.69 209 SER A C 1
ATOM 1646 O O . SER A 1 209 ? -1.898 8.651 5.195 1.00 96.69 209 SER A O 1
ATOM 1648 N N . TYR A 1 210 ? -0.655 6.839 4.723 1.00 96.75 210 TYR A N 1
ATOM 1649 C CA . TYR A 1 210 ? -1.438 5.920 5.550 1.00 96.75 210 TYR A CA 1
ATOM 1650 C C . TYR A 1 210 ? -1.471 6.365 7.020 1.00 96.75 210 TYR A C 1
ATOM 1652 O O . TYR A 1 210 ? -2.538 6.415 7.637 1.00 96.75 210 TYR A O 1
ATOM 1660 N N . ALA A 1 211 ? -0.313 6.732 7.574 1.00 97.00 211 ALA A N 1
ATOM 1661 C CA . ALA A 1 211 ? -0.182 7.212 8.943 1.00 97.00 211 ALA A CA 1
ATOM 1662 C C . ALA A 1 211 ? -0.957 8.515 9.176 1.00 97.00 211 ALA A C 1
ATOM 1664 O O . ALA A 1 211 ? -1.683 8.624 10.163 1.00 97.00 211 ALA A O 1
ATOM 1665 N N . LEU A 1 212 ? -0.868 9.472 8.248 1.00 95.94 212 LEU A N 1
ATOM 1666 C CA . LEU A 1 212 ? -1.590 10.737 8.316 1.00 95.94 212 LEU A CA 1
ATOM 1667 C C . LEU A 1 212 ? -3.104 10.499 8.373 1.00 95.94 212 LEU A C 1
ATOM 1669 O O . LEU A 1 212 ? -3.757 10.994 9.289 1.00 95.94 212 LEU A O 1
ATOM 1673 N N . ILE A 1 213 ? -3.649 9.671 7.474 1.00 95.25 213 ILE A N 1
ATOM 1674 C CA . ILE A 1 213 ? -5.075 9.299 7.469 1.00 95.25 213 ILE A CA 1
ATOM 1675 C C . ILE A 1 213 ? -5.475 8.674 8.811 1.00 95.25 213 ILE A C 1
ATOM 1677 O O . ILE A 1 213 ? -6.444 9.110 9.442 1.00 95.25 213 ILE A O 1
ATOM 1681 N N . LEU A 1 214 ? -4.714 7.680 9.276 1.00 95.38 214 LEU A N 1
ATOM 1682 C CA . LEU A 1 214 ? -4.998 6.976 10.521 1.00 95.38 214 LEU A CA 1
ATOM 1683 C C . LEU A 1 214 ? -4.973 7.926 11.729 1.00 95.38 214 LEU A C 1
ATOM 1685 O O . LEU A 1 214 ? -5.898 7.910 12.545 1.00 95.38 214 LEU A O 1
ATOM 1689 N N . PHE A 1 215 ? -3.950 8.774 11.852 1.00 95.19 215 PHE A N 1
ATOM 1690 C CA . PHE A 1 215 ? -3.803 9.699 12.977 1.00 95.19 215 PHE A CA 1
ATOM 1691 C C . PHE A 1 215 ? -4.827 10.830 12.943 1.00 95.19 215 PHE A C 1
ATOM 1693 O O . PHE A 1 215 ? -5.348 11.183 14.000 1.00 95.19 215 PHE A O 1
ATOM 1700 N N . THR A 1 216 ? -5.210 11.323 11.763 1.00 91.62 216 THR A N 1
ATOM 1701 C CA . THR A 1 216 ? -6.341 12.248 11.613 1.00 91.62 216 THR A CA 1
ATOM 1702 C C . THR A 1 216 ? -7.631 11.609 12.134 1.00 91.62 216 THR A C 1
ATOM 1704 O O . THR A 1 216 ? -8.325 12.198 12.968 1.00 91.62 216 THR A O 1
ATOM 1707 N N . ILE A 1 217 ? -7.937 10.371 11.728 1.00 92.06 217 ILE A N 1
ATOM 1708 C CA . ILE A 1 217 ? -9.129 9.656 12.207 1.00 92.06 217 ILE A CA 1
ATOM 1709 C C . ILE A 1 217 ? -9.072 9.437 13.724 1.00 92.06 217 ILE A C 1
ATOM 1711 O O . ILE A 1 217 ? -10.070 9.664 14.409 1.00 92.06 217 ILE A O 1
ATOM 1715 N N . LEU A 1 218 ? -7.929 9.016 14.272 1.00 92.56 218 LEU A N 1
ATOM 1716 C CA . LEU A 1 218 ? -7.766 8.782 15.711 1.00 92.56 218 LEU A CA 1
ATOM 1717 C C . LEU A 1 218 ? -7.901 10.079 16.522 1.00 92.56 218 LEU A C 1
ATOM 1719 O O . LEU A 1 218 ? -8.596 10.092 17.540 1.00 92.56 218 LEU A O 1
ATOM 1723 N N . TYR A 1 219 ? -7.284 11.172 16.065 1.00 90.12 219 TYR A N 1
ATOM 1724 C CA . TYR A 1 219 ? -7.308 12.468 16.743 1.00 90.12 219 TYR A CA 1
ATOM 1725 C C . TYR A 1 219 ? -8.729 13.044 16.826 1.00 90.12 219 TYR A C 1
ATOM 1727 O O . TYR A 1 219 ? -9.166 13.464 17.901 1.00 90.12 219 TYR A O 1
ATOM 1735 N N . PHE A 1 220 ? -9.481 13.012 15.719 1.00 85.56 220 PHE A N 1
ATOM 1736 C CA . PHE A 1 220 ? -10.848 13.546 15.670 1.00 85.56 220 PHE A CA 1
ATOM 1737 C C . PHE A 1 220 ? -11.924 12.562 16.152 1.00 85.56 220 PHE A C 1
ATOM 1739 O O . PHE A 1 220 ? -12.980 12.987 16.627 1.00 85.56 220 PHE A O 1
ATOM 1746 N N . GLY A 1 221 ? -11.685 11.255 16.024 1.00 83.56 221 GLY A N 1
ATOM 1747 C CA . GLY A 1 221 ? -12.650 10.200 16.341 1.00 83.56 221 GLY A CA 1
ATOM 1748 C C . GLY A 1 221 ? -12.574 9.664 17.771 1.00 83.56 221 GLY A C 1
ATOM 1749 O O . GLY A 1 221 ? -13.545 9.067 18.241 1.00 83.56 221 GLY A O 1
ATOM 1750 N N . TRP A 1 222 ? -11.451 9.858 18.471 1.00 81.56 222 TRP A N 1
ATOM 1751 C CA . TRP A 1 222 ? -11.241 9.286 19.801 1.00 81.56 222 TRP A CA 1
ATOM 1752 C C . TRP A 1 222 ? -11.158 10.339 20.908 1.00 81.56 222 TRP A C 1
ATOM 1754 O O . TRP A 1 222 ? -12.188 10.754 21.439 1.00 81.56 222 TRP A O 1
ATOM 1764 N N . LYS A 1 223 ? -9.949 10.726 21.314 1.00 83.25 223 LYS A N 1
ATOM 1765 C CA . LYS A 1 223 ? -9.679 11.773 22.300 1.00 83.25 223 LYS A CA 1
ATOM 1766 C C . LYS A 1 223 ? -8.563 12.628 21.727 1.00 83.25 223 LYS A C 1
ATOM 1768 O O . LYS A 1 223 ? -7.526 12.085 21.349 1.00 83.25 223 LYS A O 1
ATOM 1773 N N . LYS A 1 224 ? -8.776 13.945 21.694 1.00 86.56 224 LYS A N 1
ATOM 1774 C CA . LYS A 1 224 ? -7.734 14.905 21.322 1.00 86.56 224 LYS A CA 1
ATOM 1775 C C . LYS A 1 224 ? -6.534 14.669 22.236 1.00 86.56 224 LYS A C 1
ATOM 1777 O O . LYS A 1 224 ? -6.627 14.867 23.445 1.00 86.56 224 LYS A O 1
ATOM 1782 N N . ASN A 1 225 ? -5.453 14.162 21.659 1.00 92.00 225 ASN A N 1
ATOM 1783 C CA . ASN A 1 225 ? -4.236 13.790 22.363 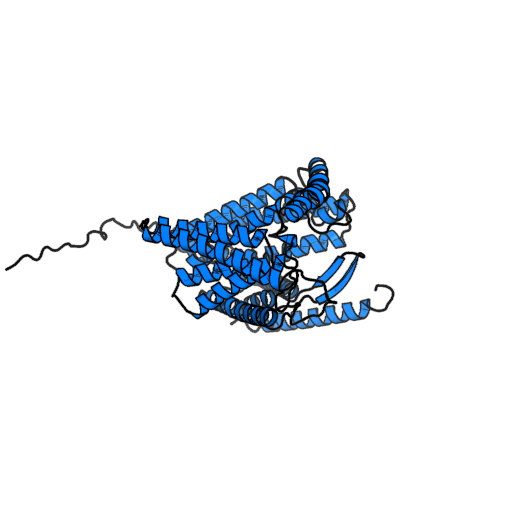1.00 92.00 225 ASN A CA 1
ATOM 1784 C C . ASN A 1 225 ? -3.072 14.519 21.675 1.00 92.00 225 ASN A C 1
ATOM 1786 O O . ASN A 1 225 ? -2.939 14.367 20.457 1.00 92.00 225 ASN A O 1
ATOM 1790 N N . PRO A 1 226 ? -2.250 15.296 22.405 1.00 93.12 226 PRO A N 1
ATOM 1791 C CA . PRO A 1 226 ? -1.119 16.013 21.817 1.00 93.12 226 PRO A CA 1
ATOM 1792 C C . PRO A 1 226 ? -0.115 15.077 21.133 1.00 93.12 226 PRO A C 1
ATOM 1794 O O . PRO A 1 226 ? 0.455 15.453 20.119 1.00 93.12 226 PRO A O 1
ATOM 1797 N N . ILE A 1 227 ? 0.033 13.832 21.602 1.00 95.50 227 ILE A N 1
ATOM 1798 C CA . ILE A 1 227 ? 0.883 12.826 20.948 1.00 95.50 227 ILE A CA 1
ATOM 1799 C C . ILE A 1 227 ? 0.338 12.492 19.555 1.00 95.50 227 ILE A C 1
ATOM 1801 O O . ILE A 1 227 ? 1.089 12.473 18.588 1.00 95.50 227 ILE A O 1
ATOM 1805 N N . LEU A 1 228 ? -0.977 12.276 19.425 1.00 94.12 228 LEU A N 1
ATOM 1806 C CA . LEU A 1 228 ? -1.599 12.018 18.119 1.00 94.12 228 LEU A CA 1
ATOM 1807 C C . LEU A 1 228 ? -1.507 13.236 17.197 1.00 94.12 228 LEU A C 1
ATOM 1809 O O . LEU A 1 228 ? -1.326 13.064 15.997 1.00 94.12 228 LEU A O 1
ATOM 1813 N N . LEU A 1 229 ? -1.604 14.450 17.749 1.00 92.38 229 LEU A N 1
ATOM 1814 C CA . LEU A 1 229 ? -1.387 15.680 16.990 1.00 92.38 229 LEU A CA 1
ATOM 1815 C C . LEU A 1 229 ? 0.055 15.758 16.473 1.00 92.38 229 LEU A C 1
ATOM 1817 O O . LEU A 1 229 ? 0.252 15.997 15.289 1.00 92.38 229 LEU A O 1
ATOM 1821 N N . GLY A 1 230 ? 1.046 15.492 17.327 1.00 94.88 230 GLY A N 1
ATOM 1822 C CA . GLY A 1 230 ? 2.457 15.450 16.940 1.00 94.88 230 GLY A CA 1
ATOM 1823 C C . GLY A 1 230 ? 2.739 14.398 15.866 1.00 94.88 230 GLY A C 1
ATOM 1824 O O . GLY A 1 230 ? 3.398 14.697 14.878 1.00 94.88 230 GLY A O 1
ATOM 1825 N N . LEU A 1 231 ? 2.169 13.195 15.995 1.00 96.69 231 LEU A N 1
ATOM 1826 C CA . LEU A 1 231 ? 2.281 12.141 14.980 1.00 96.69 231 LEU A CA 1
ATOM 1827 C C . LEU A 1 231 ? 1.613 12.525 13.653 1.00 96.69 231 LEU A C 1
ATOM 1829 O O . LEU A 1 231 ? 2.153 12.240 12.585 1.00 96.69 231 LEU A O 1
ATOM 1833 N N . MET A 1 232 ? 0.452 13.183 13.709 1.00 94.44 232 MET A N 1
ATOM 1834 C CA . MET A 1 232 ? -0.251 13.690 12.530 1.00 94.44 232 MET A CA 1
ATOM 1835 C C . MET A 1 232 ? 0.580 14.767 11.819 1.00 94.44 232 MET A C 1
ATOM 1837 O O . MET A 1 232 ? 0.796 14.665 10.615 1.00 94.44 232 MET A O 1
ATOM 1841 N N . LEU A 1 233 ? 1.098 15.755 12.556 1.00 92.00 233 LEU A N 1
ATOM 1842 C CA . LEU A 1 233 ? 1.942 16.823 12.010 1.00 92.00 233 LEU A CA 1
ATOM 1843 C C . LEU A 1 233 ? 3.275 16.285 11.474 1.00 92.00 233 LEU A C 1
ATOM 1845 O O . LEU A 1 233 ? 3.682 16.642 10.375 1.00 92.00 233 LEU A O 1
ATOM 1849 N N . GLY A 1 234 ? 3.926 15.369 12.191 1.00 95.50 234 GLY A N 1
ATOM 1850 C CA . GLY A 1 234 ? 5.150 14.725 11.715 1.00 95.50 234 GLY A CA 1
ATOM 1851 C C . GLY A 1 234 ? 4.921 13.896 10.450 1.00 95.50 234 GLY A C 1
ATOM 1852 O O . GLY A 1 234 ? 5.739 13.936 9.538 1.00 95.50 234 GLY A O 1
ATOM 1853 N N . SER A 1 235 ? 3.777 13.208 10.341 1.00 96.75 235 SER A N 1
ATOM 1854 C CA . SER A 1 235 ? 3.415 12.474 9.118 1.00 96.75 235 SER A CA 1
ATOM 1855 C C . SER A 1 235 ? 3.098 13.409 7.951 1.00 96.75 235 SER A C 1
ATOM 1857 O O . SER A 1 235 ? 3.426 13.092 6.813 1.00 96.75 235 SER A O 1
ATOM 1859 N N . PHE A 1 236 ? 2.498 14.571 8.224 1.00 92.88 236 PHE A N 1
ATOM 1860 C CA . PHE A 1 236 ? 2.290 15.626 7.234 1.00 92.88 236 PHE A CA 1
ATOM 1861 C C . PHE A 1 236 ? 3.628 16.128 6.676 1.00 92.88 236 PHE A C 1
ATOM 1863 O O . PHE A 1 236 ? 3.821 16.113 5.462 1.00 92.88 236 PHE A O 1
ATOM 1870 N N . VAL A 1 237 ? 4.576 16.492 7.547 1.00 92.38 237 VAL A N 1
ATOM 1871 C CA . VAL A 1 237 ? 5.921 16.928 7.130 1.00 92.38 237 VAL A CA 1
ATOM 1872 C C . VAL A 1 237 ? 6.626 15.812 6.357 1.00 92.38 237 VAL A C 1
ATOM 1874 O O . VAL A 1 237 ? 7.155 16.060 5.278 1.00 92.38 237 VAL A O 1
ATOM 1877 N N . GLY A 1 238 ? 6.557 14.571 6.849 1.00 95.00 238 GLY A N 1
ATOM 1878 C CA . GLY A 1 238 ? 7.140 13.401 6.188 1.00 95.00 238 GLY A CA 1
ATOM 1879 C C . GLY A 1 238 ? 6.585 13.147 4.795 1.00 95.00 238 GLY A C 1
ATOM 1880 O O . GLY A 1 238 ? 7.345 12.845 3.880 1.00 95.00 238 GLY A O 1
ATOM 1881 N N . LEU A 1 239 ? 5.279 13.332 4.600 1.00 94.62 239 LEU A N 1
ATOM 1882 C CA . LEU A 1 239 ? 4.648 13.190 3.295 1.00 94.62 239 LEU A CA 1
ATOM 1883 C C . LEU A 1 239 ? 5.195 14.211 2.287 1.00 94.62 239 LEU A C 1
ATOM 1885 O O . LEU A 1 239 ? 5.561 13.825 1.178 1.00 94.62 239 LEU A O 1
ATOM 1889 N N . PHE A 1 240 ? 5.303 15.485 2.663 1.00 90.50 240 PHE A N 1
ATOM 1890 C CA . PHE A 1 240 ? 5.871 16.518 1.788 1.00 90.50 240 PHE A CA 1
ATOM 1891 C C . PHE A 1 240 ? 7.362 16.307 1.518 1.00 90.50 240 PHE A C 1
ATOM 1893 O O . PHE A 1 240 ? 7.808 16.424 0.378 1.00 90.50 240 PHE A O 1
ATOM 1900 N N . ALA A 1 241 ? 8.107 15.901 2.544 1.00 91.31 241 ALA A N 1
ATOM 1901 C CA . ALA A 1 241 ? 9.523 15.562 2.479 1.00 91.31 241 ALA A CA 1
ATOM 1902 C C . ALA A 1 241 ? 9.840 14.434 1.467 1.00 91.31 241 ALA A C 1
ATOM 1904 O O . ALA A 1 241 ? 10.971 14.301 1.000 1.00 91.31 241 ALA A O 1
ATOM 1905 N N . THR A 1 242 ? 8.848 13.629 1.076 1.00 91.75 242 THR A N 1
ATOM 1906 C CA . THR A 1 242 ? 9.025 12.598 0.039 1.00 91.75 242 THR A CA 1
ATOM 1907 C C . THR A 1 242 ? 9.017 13.126 -1.394 1.00 91.75 242 THR A C 1
ATOM 1909 O O . THR A 1 242 ? 9.381 12.384 -2.303 1.00 91.75 242 THR A O 1
ATOM 1912 N N . LEU A 1 243 ? 8.540 14.357 -1.622 1.00 88.81 243 LEU A N 1
ATOM 1913 C CA . LEU A 1 243 ? 8.304 14.938 -2.953 1.00 88.81 243 LEU A CA 1
ATOM 1914 C C . LEU A 1 243 ? 7.351 14.119 -3.849 1.00 88.81 243 LEU A C 1
ATOM 1916 O O . LEU A 1 243 ? 7.298 14.302 -5.068 1.00 88.81 243 LEU A O 1
ATOM 1920 N N . SER A 1 244 ? 6.569 13.205 -3.269 1.00 90.25 244 SER A N 1
ATOM 1921 C CA . SER A 1 244 ? 5.647 12.356 -4.021 1.00 90.25 244 SER A CA 1
ATOM 1922 C C . SER A 1 244 ? 4.338 13.085 -4.334 1.00 90.25 244 SER A C 1
ATOM 1924 O O . SER A 1 244 ? 3.374 13.048 -3.567 1.00 90.25 244 SER A O 1
ATOM 1926 N N . ARG A 1 245 ? 4.297 13.737 -5.503 1.00 86.44 245 ARG A N 1
ATOM 1927 C CA . ARG A 1 245 ? 3.159 14.545 -5.991 1.00 86.44 245 ARG A CA 1
ATOM 1928 C C . ARG A 1 245 ? 1.811 13.825 -5.894 1.00 86.44 245 ARG A C 1
ATOM 1930 O O . ARG A 1 245 ? 0.841 14.398 -5.402 1.00 86.44 245 ARG A O 1
ATOM 1937 N N . SER A 1 246 ? 1.750 12.568 -6.341 1.00 87.25 246 SER A N 1
ATOM 1938 C CA . SER A 1 246 ? 0.502 11.795 -6.368 1.00 87.25 246 SER A CA 1
ATOM 1939 C C . SER A 1 246 ? -0.026 11.533 -4.961 1.00 87.25 246 SER A C 1
ATOM 1941 O O . SER A 1 246 ? -1.207 11.761 -4.703 1.00 87.25 246 SER A O 1
ATOM 1943 N N . PHE A 1 247 ? 0.835 11.120 -4.028 1.00 90.50 247 PHE A N 1
ATOM 1944 C CA . PHE A 1 247 ? 0.417 10.882 -2.650 1.00 90.50 247 PHE A CA 1
ATOM 1945 C C . PHE A 1 247 ? 0.032 12.165 -1.923 1.00 90.50 247 PHE A C 1
ATOM 1947 O O . PHE A 1 247 ? -0.971 12.150 -1.212 1.00 90.50 247 PHE A O 1
ATOM 1954 N N . ILE A 1 248 ? 0.770 13.262 -2.112 1.00 88.00 248 ILE A N 1
ATOM 1955 C CA . ILE A 1 248 ? 0.424 14.569 -1.538 1.00 88.00 248 ILE A CA 1
ATOM 1956 C C . ILE A 1 248 ? -0.995 14.950 -1.982 1.00 88.00 248 ILE A C 1
ATOM 1958 O O . ILE A 1 248 ? -1.899 15.035 -1.149 1.00 88.00 248 ILE A O 1
ATOM 1962 N N . ALA A 1 249 ? -1.232 15.069 -3.293 1.00 85.75 249 ALA A N 1
ATOM 1963 C CA . ALA A 1 249 ? -2.520 15.507 -3.830 1.00 85.75 249 ALA A CA 1
ATOM 1964 C C . ALA A 1 249 ? -3.686 14.590 -3.412 1.00 85.75 249 ALA A C 1
ATOM 1966 O O . ALA A 1 249 ? -4.712 15.067 -2.921 1.00 85.75 249 ALA A O 1
ATOM 1967 N N . CYS A 1 250 ? -3.522 13.268 -3.544 1.00 87.75 250 CYS A N 1
ATOM 1968 C CA . CYS A 1 250 ? -4.592 12.315 -3.241 1.00 87.75 250 CYS A CA 1
ATOM 1969 C C . CYS A 1 250 ? -4.913 12.260 -1.743 1.00 87.75 250 CYS A C 1
ATOM 1971 O O . CYS A 1 250 ? -6.084 12.197 -1.369 1.00 87.75 250 CYS A O 1
ATOM 1973 N N . THR A 1 251 ? -3.899 12.318 -0.872 1.00 88.06 251 THR A N 1
ATOM 1974 C CA . THR A 1 251 ? -4.116 12.272 0.583 1.00 88.06 251 THR A CA 1
ATOM 1975 C C . THR A 1 251 ? -4.881 13.503 1.056 1.00 88.06 251 THR A C 1
ATOM 1977 O O . THR A 1 251 ? -5.839 13.367 1.817 1.00 88.06 251 THR A O 1
ATOM 1980 N N . PHE A 1 252 ? -4.524 14.696 0.570 1.00 84.38 252 PHE A N 1
ATOM 1981 C CA . PHE A 1 252 ? -5.226 15.922 0.950 1.00 84.38 252 PHE A CA 1
ATOM 1982 C C . PHE A 1 252 ? -6.641 15.988 0.413 1.00 84.38 252 PHE A C 1
ATOM 1984 O O . PHE A 1 252 ? -7.541 16.354 1.171 1.00 84.38 252 PHE A O 1
ATOM 1991 N N . LEU A 1 253 ? -6.865 15.576 -0.838 1.00 83.81 253 LEU A N 1
ATOM 1992 C CA . LEU A 1 253 ? -8.222 15.491 -1.363 1.00 83.81 253 LEU A CA 1
ATOM 1993 C C . LEU A 1 253 ? -9.073 14.574 -0.484 1.00 83.81 253 LEU A C 1
ATOM 1995 O O . LEU A 1 253 ? -10.176 14.939 -0.088 1.00 83.81 253 LEU A O 1
ATOM 1999 N N . VAL A 1 254 ? -8.549 13.406 -0.118 1.00 86.56 254 VAL A N 1
ATOM 2000 C CA . VAL A 1 254 ? -9.294 12.438 0.683 1.00 86.56 254 VAL A CA 1
ATOM 2001 C C . VAL A 1 254 ? -9.550 12.950 2.106 1.00 86.56 254 VAL A C 1
ATOM 2003 O O . VAL A 1 254 ? -10.682 12.855 2.582 1.00 86.56 254 VAL A O 1
ATOM 2006 N N . ILE A 1 255 ? -8.577 13.588 2.766 1.00 85.44 255 ILE A N 1
ATOM 2007 C CA . ILE A 1 255 ? -8.788 14.240 4.074 1.00 85.44 255 ILE A CA 1
ATOM 2008 C C . ILE A 1 255 ? -9.822 15.372 3.974 1.00 85.44 255 ILE A C 1
ATOM 2010 O O . ILE A 1 255 ? -10.684 15.493 4.851 1.00 85.44 255 ILE A O 1
ATOM 2014 N N . ALA A 1 256 ? -9.794 16.171 2.905 1.00 81.81 256 ALA A N 1
ATOM 2015 C CA . ALA A 1 256 ? -10.781 17.219 2.667 1.00 81.81 256 ALA A CA 1
ATOM 2016 C C . ALA A 1 256 ? -12.188 16.623 2.502 1.00 81.81 256 ALA A C 1
ATOM 2018 O O . ALA A 1 256 ? -13.110 17.021 3.217 1.00 81.81 256 ALA A O 1
ATOM 2019 N N . LEU A 1 257 ? -12.340 15.599 1.655 1.00 83.94 257 LEU A N 1
ATOM 2020 C CA . LEU A 1 257 ? -13.600 14.877 1.456 1.00 83.94 257 LEU A CA 1
ATOM 2021 C C . LEU A 1 257 ? -14.114 14.234 2.753 1.00 83.94 257 LEU A C 1
ATOM 2023 O O . LEU A 1 257 ? -15.315 14.261 3.023 1.00 83.94 257 LEU A O 1
ATOM 2027 N N . MET A 1 258 ? -13.230 13.708 3.604 1.00 84.12 258 MET A N 1
ATOM 2028 C CA . MET A 1 258 ? -13.617 13.188 4.918 1.00 84.12 258 MET A CA 1
ATOM 2029 C C . MET A 1 258 ? -14.096 14.284 5.853 1.00 84.12 258 MET A C 1
ATOM 2031 O O . MET A 1 258 ? -15.087 14.101 6.560 1.00 84.12 258 MET A O 1
ATOM 2035 N N . THR A 1 259 ? -13.389 15.409 5.884 1.00 78.75 259 THR A N 1
ATOM 2036 C CA . THR A 1 259 ? -13.757 16.540 6.735 1.00 78.75 259 THR A CA 1
ATOM 2037 C C . THR A 1 259 ? -15.141 17.039 6.336 1.00 78.75 259 THR A C 1
ATOM 2039 O O . THR A 1 259 ? -16.017 17.164 7.192 1.00 78.75 259 THR A O 1
ATOM 2042 N N . ILE A 1 260 ? -15.378 17.178 5.029 1.00 79.94 260 ILE A N 1
ATOM 2043 C CA . ILE A 1 260 ? -16.689 17.444 4.436 1.00 79.94 260 ILE A CA 1
ATOM 2044 C C . ILE A 1 260 ? -17.709 16.401 4.923 1.00 79.94 260 ILE A C 1
ATOM 2046 O O . ILE A 1 260 ? -18.687 16.763 5.576 1.00 79.94 260 ILE A O 1
ATOM 2050 N N . TYR A 1 261 ? -17.462 15.104 4.715 1.00 83.25 261 TYR A N 1
ATOM 2051 C CA . TYR A 1 261 ? -18.368 14.028 5.138 1.00 83.25 261 TYR A CA 1
ATOM 2052 C C . TYR A 1 261 ? -18.731 14.092 6.633 1.00 83.25 261 TYR A C 1
ATOM 2054 O O . TYR A 1 261 ? -19.902 13.965 6.998 1.00 83.25 261 TYR A O 1
ATOM 2062 N N . VAL A 1 262 ? -17.752 14.312 7.515 1.00 78.94 262 VAL A N 1
ATOM 2063 C CA . VAL A 1 262 ? -17.969 14.401 8.967 1.00 78.94 262 VAL A CA 1
ATOM 2064 C C . VAL A 1 262 ? -18.808 15.627 9.330 1.00 78.94 262 VAL A C 1
ATOM 2066 O O . VAL A 1 262 ? -19.712 15.515 10.164 1.00 78.94 262 VAL A O 1
ATOM 2069 N N . VAL A 1 263 ? -18.541 16.776 8.703 1.00 75.00 263 VAL A N 1
ATOM 2070 C CA . VAL A 1 263 ? -19.306 18.016 8.901 1.00 75.00 263 VAL A CA 1
ATOM 2071 C C . VAL A 1 263 ? -20.761 17.827 8.462 1.00 75.00 263 VAL A C 1
ATOM 2073 O O . VAL A 1 263 ? -21.676 18.089 9.250 1.00 75.00 263 VAL A O 1
ATOM 2076 N N . PHE A 1 264 ? -20.982 17.289 7.259 1.00 78.00 264 PHE A N 1
ATOM 2077 C CA . PHE A 1 264 ? -22.316 17.009 6.722 1.00 78.00 264 PHE A CA 1
ATOM 2078 C C . PHE A 1 264 ? -23.085 16.008 7.592 1.00 78.00 264 PHE A C 1
ATOM 2080 O O . PHE A 1 264 ? -24.243 16.241 7.944 1.00 78.00 264 PHE A O 1
ATOM 2087 N N . ARG A 1 265 ? -22.439 14.915 8.021 1.00 79.44 265 ARG A N 1
ATOM 2088 C CA . ARG A 1 265 ? -23.086 13.882 8.845 1.00 79.44 265 ARG A CA 1
ATOM 2089 C C . ARG A 1 265 ? -23.569 14.411 10.194 1.00 79.44 265 ARG A C 1
ATOM 2091 O O . ARG A 1 265 ? -24.583 13.938 10.701 1.00 79.44 265 ARG A O 1
ATOM 2098 N N . ARG A 1 266 ? -22.871 15.382 10.787 1.00 76.31 266 ARG A N 1
ATOM 2099 C CA . ARG A 1 266 ? -23.278 15.990 12.064 1.00 76.31 266 ARG A CA 1
ATOM 2100 C C . ARG A 1 266 ? -24.420 17.003 11.922 1.00 76.31 266 ARG A C 1
ATOM 2102 O O . ARG A 1 266 ? -24.787 17.600 12.928 1.00 76.31 266 ARG A O 1
ATOM 2109 N N . ARG A 1 267 ? -24.967 17.211 10.709 1.00 66.31 267 ARG A N 1
ATOM 2110 C CA . ARG A 1 267 ? -25.947 18.271 10.375 1.00 66.31 267 ARG A CA 1
ATOM 2111 C C . ARG A 1 267 ? -25.514 19.663 10.849 1.00 66.31 267 ARG A C 1
ATOM 2113 O O . ARG A 1 267 ? -26.330 20.559 11.014 1.00 66.31 267 ARG A O 1
ATOM 2120 N N . ALA A 1 268 ? -24.216 19.842 11.055 1.00 57.62 268 ALA A N 1
ATOM 2121 C CA . ALA A 1 268 ? -23.622 21.064 11.554 1.00 57.62 268 ALA A CA 1
ATOM 2122 C C . ALA A 1 268 ? -22.920 21.764 10.393 1.00 57.62 268 ALA A C 1
ATOM 2124 O O . ALA A 1 268 ? -21.733 22.057 10.473 1.00 57.62 268 ALA A O 1
ATOM 2125 N N . LEU A 1 269 ? -23.631 22.028 9.295 1.00 63.09 269 LEU A N 1
ATOM 2126 C CA . LEU A 1 269 ? -23.155 22.962 8.270 1.00 63.09 269 LEU A CA 1
ATOM 2127 C C . LEU A 1 269 ? -23.289 24.391 8.802 1.00 63.09 269 LEU A C 1
ATOM 2129 O O . LEU A 1 269 ? -23.983 25.229 8.242 1.00 63.09 269 LEU A O 1
ATOM 2133 N N . SER A 1 270 ? -22.667 24.660 9.946 1.00 75.19 270 SER A N 1
ATOM 2134 C CA . SER A 1 270 ? -22.440 26.028 10.363 1.00 75.19 270 SER A CA 1
ATOM 2135 C C . SER A 1 270 ? -21.334 26.595 9.483 1.00 75.19 270 SER A C 1
ATOM 2137 O O . SER A 1 270 ? -20.378 25.888 9.146 1.00 75.19 270 SER A O 1
ATOM 2139 N N . ILE A 1 271 ? -21.434 27.884 9.156 1.00 78.12 271 ILE A N 1
ATOM 2140 C CA . ILE A 1 271 ? -20.360 28.645 8.502 1.00 78.12 271 ILE A CA 1
ATOM 2141 C C . ILE A 1 271 ? -19.010 28.344 9.164 1.00 78.12 271 ILE A C 1
ATOM 2143 O O . ILE A 1 271 ? -18.046 28.055 8.470 1.00 78.12 271 ILE A O 1
ATOM 2147 N N . LYS A 1 272 ? -18.973 28.239 10.501 1.00 77.69 272 LYS A N 1
ATOM 2148 C CA . LYS A 1 272 ? -17.783 27.856 11.275 1.00 77.69 272 LYS A CA 1
ATOM 2149 C C . LYS A 1 272 ? -17.108 26.573 10.775 1.00 77.69 272 LYS A C 1
ATOM 2151 O O . LYS A 1 272 ? -15.888 26.541 10.663 1.00 77.69 272 LYS A O 1
ATOM 2156 N N . ASN A 1 273 ? -17.863 25.515 10.487 1.00 70.81 273 ASN A N 1
ATOM 2157 C CA . ASN A 1 273 ? -17.280 24.248 10.047 1.00 70.81 273 ASN A CA 1
ATOM 2158 C C . ASN A 1 273 ? -16.766 24.321 8.607 1.00 70.81 273 ASN A C 1
ATOM 2160 O O . ASN A 1 273 ? -15.697 23.785 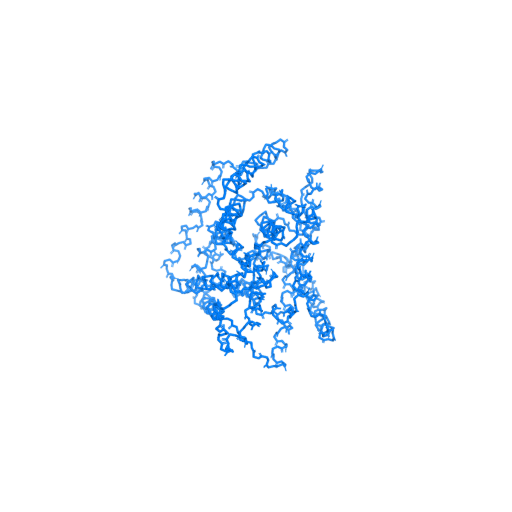8.329 1.00 70.81 273 ASN A O 1
ATOM 2164 N N . VAL A 1 274 ? -17.478 25.025 7.721 1.00 73.00 274 VAL A N 1
ATOM 2165 C CA . VAL A 1 274 ? -17.011 25.294 6.351 1.00 73.00 274 VAL A CA 1
ATOM 2166 C C . VAL A 1 274 ? -15.727 26.124 6.381 1.00 73.00 274 VAL A C 1
ATOM 2168 O O . VAL A 1 274 ? -14.755 25.756 5.730 1.00 73.00 274 VAL A O 1
ATOM 2171 N N . THR A 1 275 ? -15.676 27.176 7.204 1.00 78.31 275 THR A N 1
ATOM 2172 C CA . THR A 1 275 ? -14.476 27.996 7.401 1.00 78.31 275 THR A CA 1
ATOM 2173 C C . THR A 1 275 ? -13.315 27.175 7.953 1.00 78.31 275 THR A C 1
ATOM 2175 O O . THR A 1 275 ? -12.199 27.358 7.493 1.00 78.31 275 THR A O 1
ATOM 2178 N N . ILE A 1 276 ? -13.544 26.234 8.879 1.00 75.56 276 ILE A N 1
ATOM 2179 C CA . ILE A 1 276 ? -12.485 25.336 9.376 1.00 75.56 276 ILE A CA 1
ATOM 2180 C C . ILE A 1 276 ? -11.944 24.443 8.254 1.00 75.56 276 ILE A C 1
ATOM 2182 O O . ILE A 1 276 ? -10.730 24.288 8.149 1.00 75.56 276 ILE A O 1
ATOM 2186 N N . VAL A 1 277 ? -12.813 23.865 7.415 1.00 70.75 277 VAL A N 1
ATOM 2187 C CA . VAL A 1 277 ? -12.369 23.042 6.275 1.00 70.75 277 VAL A CA 1
ATOM 2188 C C . VAL A 1 277 ? -11.565 23.889 5.296 1.00 70.75 277 VAL A C 1
ATOM 2190 O O . VAL A 1 277 ? -10.468 23.498 4.911 1.00 70.75 277 VAL A O 1
ATOM 2193 N N . LEU A 1 278 ? -12.082 25.062 4.927 1.00 77.12 278 LEU A N 1
ATOM 2194 C CA . LEU A 1 278 ? -11.421 25.956 3.984 1.00 77.12 278 LEU A CA 1
ATOM 2195 C C . LEU A 1 278 ? -10.086 26.462 4.542 1.00 77.12 278 LEU A C 1
ATOM 2197 O O . LEU A 1 278 ? -9.084 26.420 3.840 1.00 77.12 278 LEU A O 1
ATOM 2201 N N . ALA A 1 279 ? -10.041 26.850 5.818 1.00 80.19 279 ALA A N 1
ATOM 2202 C CA . ALA A 1 279 ? -8.813 27.238 6.501 1.00 80.19 279 ALA A CA 1
ATOM 2203 C C . ALA A 1 279 ? -7.808 26.085 6.541 1.00 80.19 279 ALA A C 1
ATOM 2205 O O . ALA A 1 279 ? -6.631 26.306 6.296 1.00 80.19 279 ALA A O 1
ATOM 2206 N N . PHE A 1 280 ? -8.247 24.848 6.790 1.00 74.38 280 PHE A N 1
ATOM 2207 C CA . PHE A 1 280 ? -7.368 23.680 6.740 1.00 74.38 280 PHE A CA 1
ATOM 2208 C C . PHE A 1 280 ? -6.791 23.450 5.337 1.00 74.38 280 PHE A C 1
ATOM 2210 O O . PHE A 1 280 ? -5.591 23.207 5.210 1.00 74.38 280 PHE A O 1
ATOM 2217 N N . VAL A 1 281 ? -7.613 23.569 4.289 1.00 74.19 281 VAL A N 1
ATOM 2218 C CA . VAL A 1 281 ? -7.162 23.471 2.892 1.00 74.19 281 VAL A CA 1
ATOM 2219 C C . VAL A 1 281 ? -6.171 24.591 2.564 1.00 74.19 281 VAL A C 1
ATOM 2221 O O . VAL A 1 281 ? -5.090 24.306 2.062 1.00 74.19 281 VAL A O 1
ATOM 2224 N N . ILE A 1 282 ? -6.479 25.843 2.912 1.00 79.38 282 ILE A N 1
ATOM 2225 C CA . ILE A 1 282 ? -5.594 26.996 2.684 1.00 79.38 282 ILE A CA 1
ATOM 2226 C C . ILE A 1 282 ? -4.277 26.834 3.449 1.00 79.38 282 ILE A C 1
ATOM 2228 O O . ILE A 1 282 ? -3.216 26.988 2.856 1.00 79.38 282 ILE A O 1
ATOM 2232 N N . MET A 1 283 ? -4.317 26.474 4.736 1.00 76.19 283 MET A N 1
ATOM 2233 C CA . MET A 1 283 ? -3.112 26.231 5.538 1.00 76.19 283 MET A CA 1
ATOM 2234 C C . MET A 1 283 ? -2.274 25.089 4.971 1.00 76.19 283 MET A C 1
ATOM 2236 O O . MET A 1 283 ? -1.054 25.172 4.976 1.00 76.19 283 MET A O 1
ATOM 2240 N N . THR A 1 284 ? -2.913 24.035 4.465 1.00 71.50 284 THR A N 1
ATOM 2241 C CA . THR A 1 284 ? -2.223 22.925 3.800 1.00 71.50 284 THR A CA 1
ATOM 2242 C C . THR A 1 284 ? -1.499 23.401 2.545 1.00 71.50 284 THR A C 1
ATOM 2244 O O . THR A 1 284 ? -0.334 23.065 2.354 1.00 71.50 284 THR A O 1
ATOM 2247 N N . LEU A 1 285 ? -2.173 24.187 1.699 1.00 76.31 285 LEU A N 1
ATOM 2248 C CA . LEU A 1 285 ? -1.571 24.752 0.492 1.00 76.31 285 LEU A CA 1
ATOM 2249 C C . LEU A 1 285 ? -0.414 25.692 0.851 1.00 76.31 285 LEU A C 1
ATOM 2251 O O . LEU A 1 285 ? 0.673 25.542 0.306 1.00 76.31 285 LEU A O 1
ATOM 2255 N N . ALA A 1 286 ? -0.612 26.591 1.818 1.00 80.00 286 ALA A N 1
ATOM 2256 C CA . ALA A 1 286 ? 0.412 27.515 2.302 1.00 80.00 286 ALA A CA 1
ATOM 2257 C C . ALA A 1 286 ? 1.627 26.784 2.894 1.00 80.00 286 ALA A C 1
ATOM 2259 O O . ALA A 1 286 ? 2.762 27.127 2.582 1.00 80.00 286 ALA A O 1
ATOM 2260 N N . ALA A 1 287 ? 1.404 25.739 3.696 1.00 76.56 287 ALA A N 1
ATOM 2261 C CA . ALA A 1 287 ? 2.475 24.892 4.207 1.00 76.56 287 ALA A CA 1
ATOM 2262 C C . ALA A 1 287 ? 3.202 24.155 3.074 1.00 76.56 287 ALA A C 1
ATOM 2264 O O . ALA A 1 287 ? 4.417 24.023 3.127 1.00 76.56 287 ALA A O 1
ATOM 2265 N N . GLY A 1 288 ? 2.488 23.724 2.030 1.00 76.50 288 GLY A N 1
ATOM 2266 C CA . GLY A 1 288 ? 3.098 23.148 0.833 1.00 76.50 288 GLY A CA 1
ATOM 2267 C C . GLY A 1 288 ? 4.020 24.126 0.102 1.00 76.50 288 GLY A C 1
ATOM 2268 O O . GLY A 1 288 ? 5.134 23.741 -0.244 1.00 76.50 288 GLY A O 1
ATOM 2269 N N . PHE A 1 289 ? 3.598 25.384 -0.073 1.00 78.38 289 PHE A N 1
ATOM 2270 C CA . PHE A 1 289 ? 4.441 26.446 -0.639 1.00 78.38 289 PHE A CA 1
ATOM 2271 C C . PHE A 1 289 ? 5.652 26.756 0.248 1.00 78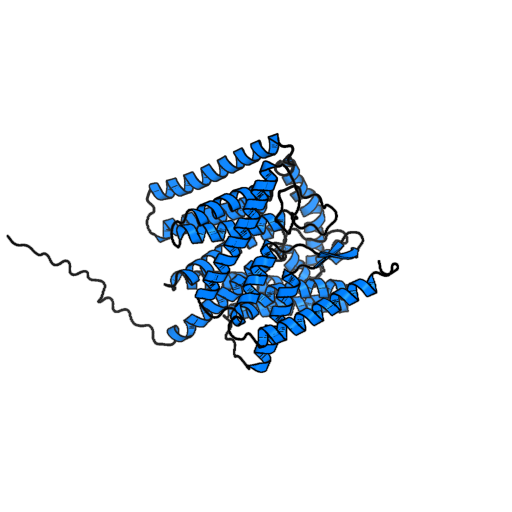.38 289 PHE A C 1
ATOM 2273 O O . PHE A 1 289 ? 6.773 26.791 -0.242 1.00 78.38 289 PHE A O 1
ATOM 2280 N N . TRP A 1 290 ? 5.463 26.882 1.563 1.00 83.06 290 TRP A N 1
ATOM 2281 C CA . TRP A 1 290 ? 6.579 27.118 2.483 1.00 83.06 290 TRP A CA 1
ATOM 2282 C C . TRP A 1 290 ? 7.593 25.964 2.481 1.00 83.06 290 TRP A C 1
ATOM 2284 O O . TRP A 1 290 ? 8.798 26.197 2.477 1.00 83.06 290 TRP A O 1
ATOM 2294 N N . ILE A 1 291 ? 7.121 24.711 2.446 1.00 77.12 291 ILE A N 1
ATOM 2295 C CA . ILE A 1 291 ? 7.999 23.539 2.339 1.00 77.12 291 ILE A CA 1
ATOM 2296 C C . ILE A 1 291 ? 8.728 23.540 0.993 1.00 77.12 291 ILE A C 1
ATOM 2298 O O . ILE A 1 291 ? 9.914 23.229 0.960 1.00 77.12 291 ILE A O 1
ATOM 2302 N N . TYR A 1 292 ? 8.055 23.901 -0.102 1.00 79.50 292 TYR A N 1
ATOM 2303 C CA . TYR A 1 292 ? 8.690 24.057 -1.411 1.00 79.50 292 TYR A CA 1
ATOM 2304 C C . TYR A 1 292 ? 9.853 25.056 -1.347 1.00 79.50 292 TYR A C 1
ATOM 2306 O O . TYR A 1 292 ? 10.972 24.697 -1.707 1.00 79.50 292 TYR A O 1
ATOM 2314 N N . ASP A 1 293 ? 9.622 26.257 -0.814 1.00 82.19 293 ASP A N 1
ATOM 2315 C CA . ASP A 1 293 ? 10.655 27.292 -0.701 1.00 82.19 293 ASP A CA 1
ATOM 2316 C C . ASP A 1 293 ? 11.807 26.847 0.211 1.00 82.19 293 ASP A C 1
ATOM 2318 O O . ASP A 1 293 ? 12.980 27.014 -0.126 1.00 82.19 293 ASP A O 1
ATOM 2322 N N . PHE A 1 294 ? 11.486 26.216 1.347 1.00 83.94 294 PHE A N 1
ATOM 2323 C CA . PHE A 1 294 ? 12.482 25.664 2.265 1.00 83.94 294 PHE A CA 1
ATOM 2324 C C . PHE A 1 294 ? 13.372 24.635 1.570 1.00 83.94 294 PHE A C 1
ATOM 2326 O O . PHE A 1 294 ? 14.594 24.699 1.669 1.00 83.94 294 PHE A O 1
ATOM 2333 N N . LEU A 1 295 ? 12.771 23.689 0.852 1.00 80.69 295 LEU A N 1
ATOM 2334 C CA . LEU A 1 295 ? 13.516 22.675 0.121 1.00 80.69 295 LEU A CA 1
ATOM 2335 C C . LEU A 1 295 ? 14.382 23.323 -0.970 1.00 80.69 295 LEU A C 1
ATOM 2337 O O . LEU A 1 295 ? 15.491 22.851 -1.219 1.00 80.69 295 LEU A O 1
ATOM 2341 N N . ALA A 1 296 ? 13.898 24.396 -1.610 1.00 81.62 296 ALA A N 1
ATOM 2342 C CA . ALA A 1 296 ? 14.596 25.057 -2.715 1.00 81.62 296 ALA A CA 1
ATOM 2343 C C . ALA A 1 296 ? 15.870 25.729 -2.237 1.00 81.62 296 ALA A C 1
ATOM 2345 O O . ALA A 1 296 ? 16.897 25.647 -2.900 1.00 81.62 296 ALA A O 1
ATOM 2346 N N . ALA A 1 297 ? 15.822 26.296 -1.035 1.00 85.00 297 ALA A N 1
ATOM 2347 C CA . ALA A 1 297 ? 16.979 26.877 -0.376 1.00 85.00 297 ALA A CA 1
ATOM 2348 C C . ALA A 1 297 ? 18.047 25.847 0.056 1.00 85.00 297 ALA A C 1
ATOM 2350 O O . ALA A 1 297 ? 19.134 26.254 0.451 1.00 85.00 297 ALA A O 1
ATOM 2351 N N . HIS A 1 298 ? 17.759 24.539 0.008 1.00 83.00 298 HIS A N 1
ATOM 2352 C CA . HIS A 1 298 ? 18.654 23.467 0.474 1.00 83.00 298 HIS A CA 1
ATOM 2353 C C . HIS A 1 298 ? 19.030 22.472 -0.641 1.00 83.00 298 HIS A C 1
ATOM 2355 O O . HIS A 1 298 ? 19.243 21.286 -0.369 1.00 83.00 298 HIS A O 1
ATOM 2361 N N . ASP A 1 299 ? 19.062 22.930 -1.897 1.00 80.25 299 ASP A N 1
ATOM 2362 C CA . ASP A 1 299 ? 19.454 22.143 -3.078 1.00 80.25 299 ASP A CA 1
ATOM 2363 C C . ASP A 1 299 ? 18.688 20.814 -3.225 1.00 80.25 299 ASP A C 1
ATOM 2365 O O . ASP A 1 299 ? 19.204 19.797 -3.704 1.00 80.25 299 ASP A O 1
ATOM 2369 N N . PHE A 1 300 ? 17.424 20.778 -2.789 1.00 79.81 300 PHE A N 1
ATOM 2370 C CA . PHE A 1 300 ? 16.576 19.625 -3.070 1.00 79.81 300 PHE A CA 1
ATOM 2371 C C . PHE A 1 300 ? 16.196 19.595 -4.555 1.00 79.81 300 PHE A C 1
ATOM 2373 O O . PHE A 1 300 ? 16.024 20.648 -5.170 1.00 79.81 300 PHE A O 1
ATOM 2380 N N . PRO A 1 301 ? 16.011 18.396 -5.144 1.00 79.12 301 PRO A N 1
ATOM 2381 C CA . PRO A 1 301 ? 15.677 18.221 -6.558 1.00 79.12 301 PRO A CA 1
ATOM 2382 C C . PRO A 1 301 ? 14.224 18.633 -6.860 1.00 79.12 301 PRO A C 1
ATOM 2384 O O . PRO A 1 301 ? 13.364 17.815 -7.192 1.00 79.12 301 PRO A O 1
ATOM 2387 N N . ILE A 1 302 ? 13.935 19.924 -6.727 1.00 79.38 302 ILE A N 1
ATOM 2388 C CA . ILE A 1 302 ? 12.599 20.518 -6.855 1.00 79.38 302 ILE A CA 1
ATOM 2389 C C . ILE A 1 302 ? 12.181 20.692 -8.295 1.00 79.38 302 ILE A C 1
ATOM 2391 O O . ILE A 1 302 ? 10.985 20.781 -8.556 1.00 79.38 302 ILE A O 1
ATOM 2395 N N . PHE A 1 303 ? 13.121 20.579 -9.233 1.00 79.81 303 PHE A N 1
ATOM 2396 C CA . PHE A 1 303 ? 12.801 20.450 -10.650 1.00 79.81 303 PHE A CA 1
ATOM 2397 C C . PHE A 1 303 ? 11.728 19.373 -10.889 1.00 79.81 303 PHE A C 1
ATOM 2399 O O . PHE A 1 303 ? 10.898 19.489 -11.778 1.00 79.81 303 PHE A O 1
ATOM 2406 N N . ARG A 1 304 ? 11.630 18.352 -10.025 1.00 74.00 304 ARG A N 1
ATOM 2407 C CA . ARG A 1 304 ? 10.566 17.337 -10.085 1.00 74.00 304 ARG A CA 1
ATOM 2408 C C . ARG A 1 304 ? 9.148 17.860 -9.841 1.00 74.00 304 ARG A C 1
ATOM 2410 O O . ARG A 1 304 ? 8.194 17.170 -10.197 1.00 74.00 304 ARG A O 1
ATOM 2417 N N . LEU A 1 305 ? 8.991 19.009 -9.199 1.00 76.19 305 LEU A N 1
ATOM 2418 C CA . LEU A 1 305 ? 7.717 19.691 -8.980 1.00 76.19 305 LEU A CA 1
ATOM 2419 C C . LEU A 1 305 ? 7.395 20.684 -10.104 1.00 76.19 305 LEU A C 1
ATOM 2421 O O . LEU A 1 305 ? 6.254 21.133 -10.193 1.00 76.19 305 LEU A O 1
ATOM 2425 N N . GLU A 1 306 ? 8.348 20.979 -10.991 1.00 82.06 306 GLU A N 1
ATOM 2426 C CA . GLU A 1 306 ? 8.111 21.851 -12.136 1.00 82.06 306 GLU A CA 1
ATOM 2427 C C . GLU A 1 306 ? 7.093 21.235 -13.101 1.00 82.06 306 GLU A C 1
ATOM 2429 O O . GLU A 1 306 ? 7.068 20.023 -13.362 1.00 82.06 306 GLU A O 1
ATOM 2434 N N . ALA A 1 307 ? 6.235 22.087 -13.662 1.00 83.75 307 ALA A N 1
ATOM 2435 C CA . ALA A 1 307 ? 5.199 21.667 -14.600 1.00 83.75 307 ALA A CA 1
ATOM 2436 C C . ALA A 1 307 ? 5.791 21.023 -15.867 1.00 83.75 307 ALA A C 1
ATOM 2438 O O . ALA A 1 307 ? 5.244 20.038 -16.359 1.00 83.75 307 ALA A O 1
ATOM 2439 N N . SER A 1 308 ? 6.935 21.518 -16.348 1.00 86.62 308 SER A N 1
ATOM 2440 C CA . SER A 1 308 ? 7.673 20.983 -17.502 1.00 86.62 308 SER A CA 1
ATOM 2441 C C . SER A 1 308 ? 8.120 19.536 -17.272 1.00 86.62 308 SER A C 1
ATOM 2443 O O . SER A 1 308 ? 7.761 18.646 -18.038 1.00 86.62 308 SER A O 1
ATOM 2445 N N . GLN A 1 309 ? 8.814 19.273 -16.164 1.00 85.56 309 GLN A N 1
ATOM 2446 C CA . GLN A 1 309 ? 9.277 17.938 -15.773 1.00 85.56 309 GLN A CA 1
ATOM 2447 C C . GLN A 1 309 ? 8.110 16.992 -15.473 1.00 85.56 309 GLN A C 1
ATOM 2449 O O . GLN A 1 309 ? 8.163 15.795 -15.757 1.00 85.56 309 GLN A O 1
ATOM 2454 N N . THR A 1 310 ? 7.019 17.521 -14.913 1.00 83.31 310 THR A N 1
ATOM 2455 C CA . THR A 1 310 ? 5.764 16.778 -14.739 1.00 83.31 310 THR A CA 1
ATOM 2456 C C . THR A 1 310 ? 5.178 16.348 -16.078 1.00 83.31 310 THR A C 1
ATOM 2458 O O . THR A 1 310 ? 4.842 15.176 -16.239 1.00 83.31 310 THR A O 1
ATOM 2461 N N . SER A 1 311 ? 5.092 17.277 -17.029 1.00 87.31 311 SER A N 1
ATOM 2462 C CA . SER A 1 311 ? 4.569 17.031 -18.370 1.00 87.31 311 SER A CA 1
ATOM 2463 C C . SER A 1 311 ? 5.421 16.017 -19.129 1.00 87.31 311 SER A C 1
ATOM 2465 O O . SER A 1 311 ? 4.880 15.050 -19.659 1.00 87.31 311 SER A O 1
ATOM 2467 N N . HIS A 1 312 ? 6.747 16.169 -19.100 1.00 90.25 312 HIS A N 1
ATOM 2468 C CA . HIS A 1 312 ? 7.687 15.247 -19.735 1.00 90.25 312 HIS A CA 1
ATOM 2469 C C . HIS A 1 312 ? 7.590 13.831 -19.139 1.00 90.25 312 HIS A C 1
ATOM 2471 O O . HIS A 1 312 ? 7.414 12.854 -19.864 1.00 90.25 312 HIS A O 1
ATOM 2477 N N . ALA A 1 313 ? 7.590 13.706 -17.806 1.00 87.62 313 ALA A N 1
ATOM 2478 C CA . ALA A 1 313 ? 7.455 12.408 -17.143 1.00 87.62 313 ALA A CA 1
ATOM 2479 C C . ALA A 1 313 ? 6.109 11.715 -17.434 1.00 87.62 313 ALA A C 1
ATOM 2481 O O . ALA A 1 313 ? 6.047 10.488 -17.467 1.00 87.62 313 ALA A O 1
ATOM 2482 N N . LEU A 1 314 ? 5.021 12.473 -17.604 1.00 88.00 314 LEU A N 1
ATOM 2483 C CA . LEU A 1 314 ? 3.704 11.918 -17.931 1.00 88.00 314 LEU A CA 1
ATOM 2484 C C . LEU A 1 314 ? 3.565 11.575 -19.415 1.00 88.00 314 LEU A C 1
ATOM 2486 O O . LEU A 1 314 ? 3.044 10.512 -19.740 1.00 88.00 314 LEU A O 1
ATOM 2490 N N . THR A 1 315 ? 4.022 12.452 -20.301 1.00 90.50 315 THR A N 1
ATOM 2491 C CA . THR A 1 315 ? 3.795 12.325 -21.743 1.00 90.50 315 THR A CA 1
ATOM 2492 C C . THR A 1 315 ? 4.840 11.421 -22.379 1.00 90.50 315 THR A C 1
ATOM 2494 O O . THR A 1 315 ? 4.499 10.390 -22.943 1.00 90.50 315 THR A O 1
ATOM 2497 N N . GLU A 1 316 ? 6.119 11.751 -22.249 1.00 91.81 316 GLU A N 1
ATOM 2498 C CA . GLU A 1 316 ? 7.174 11.030 -22.962 1.00 91.81 316 GLU A CA 1
ATOM 2499 C C . GLU A 1 316 ? 7.521 9.720 -22.255 1.00 91.81 316 GLU A C 1
ATOM 2501 O O . GLU A 1 316 ? 7.446 8.649 -22.851 1.00 91.81 316 GLU A O 1
ATOM 2506 N N . VAL A 1 317 ? 7.822 9.778 -20.955 1.00 91.12 317 VAL A N 1
ATOM 2507 C CA . VAL A 1 317 ? 8.269 8.581 -20.226 1.00 91.12 317 VAL A CA 1
ATOM 2508 C C . VAL A 1 317 ? 7.122 7.592 -20.026 1.00 91.12 317 VAL A C 1
ATOM 2510 O O . VAL A 1 317 ? 7.261 6.410 -20.323 1.00 91.12 317 VAL A O 1
ATOM 2513 N N . ARG A 1 318 ? 5.976 8.055 -19.511 1.00 92.69 318 ARG A N 1
ATOM 2514 C CA . ARG A 1 318 ? 4.861 7.159 -19.171 1.00 92.69 318 ARG A CA 1
ATOM 2515 C C . ARG A 1 318 ? 3.956 6.877 -20.352 1.00 92.69 318 ARG A C 1
ATOM 2517 O O . ARG A 1 318 ? 3.747 5.712 -20.654 1.00 92.69 318 ARG A O 1
ATOM 2524 N N . ASN A 1 319 ? 3.397 7.895 -21.000 1.00 94.88 319 ASN A N 1
ATOM 2525 C CA . ASN A 1 319 ? 2.407 7.659 -22.045 1.00 94.88 319 ASN A CA 1
ATOM 2526 C C . ASN A 1 319 ? 3.030 7.006 -23.287 1.00 94.88 319 ASN A C 1
ATOM 2528 O O . ASN A 1 319 ? 2.585 5.928 -23.674 1.00 94.88 319 ASN A O 1
ATOM 2532 N N . GLU A 1 320 ? 4.068 7.610 -23.871 1.00 95.31 320 GLU A N 1
ATOM 2533 C CA . GLU A 1 320 ? 4.742 7.040 -25.046 1.00 95.31 320 GLU A CA 1
ATOM 2534 C C . GLU A 1 320 ? 5.587 5.807 -24.693 1.00 95.31 320 GLU A C 1
ATOM 2536 O O . GLU A 1 320 ? 5.495 4.795 -25.382 1.00 95.31 320 GLU A O 1
ATOM 2541 N N . GLY A 1 321 ? 6.378 5.867 -23.615 1.00 93.69 321 GLY A N 1
ATOM 2542 C CA . GLY A 1 321 ? 7.331 4.806 -23.275 1.00 93.69 321 GLY A CA 1
ATOM 2543 C C . GLY A 1 321 ? 6.739 3.554 -22.619 1.00 93.69 321 GLY A C 1
ATOM 2544 O O . GLY A 1 321 ? 7.324 2.481 -22.738 1.00 93.69 321 GLY A O 1
ATOM 2545 N N . ILE A 1 322 ? 5.598 3.661 -21.924 1.00 95.75 322 ILE A N 1
ATOM 2546 C CA . ILE A 1 322 ? 5.061 2.566 -21.094 1.00 95.75 322 ILE A CA 1
ATOM 2547 C C . ILE A 1 322 ? 3.600 2.265 -21.443 1.00 95.75 322 ILE A C 1
ATOM 2549 O O . ILE A 1 322 ? 3.260 1.138 -21.799 1.00 95.75 322 ILE A O 1
ATOM 2553 N N . TRP A 1 323 ? 2.707 3.250 -21.349 1.00 97.00 323 TRP A N 1
ATOM 2554 C CA . TRP A 1 323 ? 1.266 3.016 -21.412 1.00 97.00 323 TRP A CA 1
ATOM 2555 C C . TRP A 1 323 ? 0.784 2.649 -22.806 1.00 97.00 323 TRP A C 1
ATOM 2557 O O . TRP A 1 323 ? -0.001 1.714 -22.920 1.00 97.00 323 TRP A O 1
ATOM 2567 N N . LYS A 1 324 ? 1.246 3.333 -23.860 1.00 97.00 324 LYS A N 1
ATOM 2568 C CA . LYS A 1 324 ? 0.886 2.985 -25.240 1.00 97.00 324 LYS A CA 1
ATOM 2569 C C . LYS A 1 324 ? 1.370 1.582 -25.635 1.00 97.00 324 LYS A C 1
ATOM 2571 O O . LYS A 1 324 ? 0.526 0.813 -26.089 1.00 97.00 324 LYS A O 1
ATOM 2576 N N . PRO A 1 325 ? 2.651 1.201 -25.433 1.00 96.94 325 PRO A N 1
ATOM 2577 C CA . PRO A 1 325 ? 3.108 -0.162 -25.706 1.00 96.94 325 PRO A CA 1
ATOM 2578 C C . PRO A 1 325 ? 2.293 -1.220 -24.962 1.00 96.94 325 PRO A C 1
ATOM 2580 O O . PRO A 1 325 ? 1.785 -2.147 -25.586 1.00 96.94 325 PRO A O 1
ATOM 2583 N N . LEU A 1 326 ? 2.080 -1.034 -23.653 1.00 97.38 326 LEU A N 1
ATOM 2584 C CA . LEU A 1 326 ? 1.242 -1.944 -22.874 1.00 97.38 326 LEU A CA 1
ATOM 2585 C C . LEU A 1 326 ? -0.184 -1.994 -23.426 1.00 97.38 326 LEU A C 1
ATOM 2587 O O . LEU A 1 326 ? -0.737 -3.074 -23.587 1.00 97.38 326 LEU A O 1
ATOM 2591 N N . TRP A 1 327 ? -0.787 -0.853 -23.758 1.00 98.00 327 TRP A N 1
ATOM 2592 C CA . TRP A 1 327 ? -2.134 -0.809 -24.320 1.00 98.00 327 TRP A CA 1
ATOM 2593 C C . TRP A 1 327 ? -2.256 -1.611 -25.621 1.00 98.00 327 TRP A C 1
ATOM 2595 O O . TRP A 1 327 ? -3.238 -2.331 -25.796 1.00 98.00 327 TRP A O 1
ATOM 2605 N N . TYR A 1 328 ? -1.256 -1.549 -26.504 1.00 97.94 328 TYR A N 1
ATOM 2606 C CA . TYR A 1 328 ? -1.235 -2.382 -27.705 1.00 97.94 328 TYR A CA 1
ATOM 2607 C C . TYR A 1 328 ? -1.141 -3.870 -27.369 1.00 97.94 328 TYR A C 1
ATOM 2609 O O . TYR A 1 328 ? -1.937 -4.644 -27.894 1.00 97.94 328 TYR A O 1
ATOM 2617 N N . SER A 1 329 ? -0.280 -4.264 -26.425 1.00 97.38 329 SER A N 1
ATOM 2618 C CA . SER A 1 329 ? -0.243 -5.653 -25.950 1.00 97.38 329 SER A CA 1
ATOM 2619 C C . SER A 1 329 ? -1.589 -6.083 -25.357 1.00 97.38 329 SER A C 1
ATOM 2621 O O . SER A 1 329 ? -2.099 -7.151 -25.672 1.00 97.38 329 SER A O 1
ATOM 2623 N N . PHE A 1 330 ? -2.242 -5.242 -24.549 1.00 97.88 330 PHE A N 1
ATOM 2624 C CA . PHE A 1 330 ? -3.562 -5.554 -23.990 1.00 97.88 330 PHE A CA 1
ATOM 2625 C C . PHE A 1 330 ? -4.588 -5.919 -25.074 1.00 97.88 330 PHE A C 1
ATOM 2627 O O . PHE A 1 330 ? -5.366 -6.851 -24.874 1.00 97.88 330 PHE A O 1
ATOM 2634 N N . ILE A 1 331 ? -4.579 -5.226 -26.217 1.00 98.19 331 ILE A N 1
ATOM 2635 C CA . ILE A 1 331 ? -5.505 -5.493 -27.328 1.00 98.19 331 ILE A CA 1
ATOM 2636 C C . ILE A 1 331 ? -5.295 -6.893 -27.928 1.00 98.19 331 ILE A C 1
ATOM 2638 O O . ILE A 1 331 ? -6.262 -7.499 -28.386 1.00 98.19 331 ILE A O 1
ATOM 2642 N N . GLU A 1 332 ? -4.078 -7.434 -27.894 1.00 97.88 332 GLU A N 1
ATOM 2643 C CA . GLU A 1 332 ? -3.775 -8.771 -28.421 1.00 97.88 332 GLU A CA 1
ATOM 2644 C C . GLU A 1 332 ? -4.298 -9.895 -27.512 1.00 97.88 332 GLU A C 1
ATOM 2646 O O . GLU A 1 332 ? -4.722 -10.939 -28.004 1.00 97.88 332 GLU A O 1
ATOM 2651 N N . ASN A 1 333 ? -4.307 -9.694 -26.187 1.00 97.50 333 ASN A N 1
ATOM 2652 C CA . ASN A 1 333 ? -4.777 -10.691 -25.213 1.00 97.50 333 ASN A CA 1
ATOM 2653 C C . ASN A 1 333 ? -5.744 -10.090 -24.163 1.00 97.50 333 ASN A C 1
ATOM 2655 O O . ASN A 1 333 ? -5.484 -10.166 -22.957 1.00 97.50 333 ASN A O 1
ATOM 2659 N N . PRO A 1 334 ? -6.906 -9.536 -24.564 1.00 98.12 334 PRO A N 1
ATOM 2660 C CA . PRO A 1 334 ? -7.715 -8.680 -23.691 1.00 98.12 334 PRO A CA 1
ATOM 2661 C C . PRO A 1 334 ? -8.506 -9.450 -22.629 1.00 98.12 334 PRO A C 1
ATOM 2663 O O . PRO A 1 334 ? -8.892 -8.886 -21.604 1.00 98.12 334 PRO A O 1
ATOM 2666 N N . ILE A 1 335 ? -8.793 -10.734 -22.858 1.00 98.25 335 ILE A N 1
ATOM 2667 C CA . ILE A 1 335 ? -9.688 -11.517 -21.992 1.00 98.25 335 ILE A CA 1
ATOM 2668 C C . ILE A 1 335 ? -8.958 -11.991 -20.733 1.00 98.25 335 ILE A C 1
ATOM 2670 O O . ILE A 1 335 ? -9.440 -11.751 -19.624 1.00 98.25 335 ILE A O 1
ATOM 2674 N N . ILE A 1 336 ? -7.812 -12.653 -20.918 1.00 96.69 336 ILE A N 1
ATOM 2675 C CA . ILE A 1 336 ? -7.042 -13.295 -19.844 1.00 96.69 336 ILE A CA 1
ATOM 2676 C C . ILE A 1 336 ? -5.736 -12.569 -19.512 1.00 96.69 336 ILE A C 1
ATOM 2678 O O . ILE A 1 336 ? -5.246 -12.729 -18.399 1.00 96.69 336 ILE A O 1
ATOM 2682 N N . GLY A 1 337 ? -5.193 -11.742 -20.410 1.00 98.06 337 GLY A N 1
ATOM 2683 C CA . GLY A 1 337 ? -3.913 -11.060 -20.213 1.00 98.06 337 GLY A CA 1
ATOM 2684 C C . GLY A 1 337 ? -2.678 -11.956 -20.390 1.00 98.06 337 GLY A C 1
ATOM 2685 O O . GLY A 1 337 ? -2.759 -13.074 -20.893 1.00 98.06 337 GLY A O 1
ATOM 2686 N N . TYR A 1 338 ? -1.534 -11.434 -19.950 1.00 98.25 338 TYR A N 1
ATOM 2687 C CA . TYR A 1 338 ? -0.183 -11.994 -20.088 1.00 98.25 338 TYR A CA 1
ATOM 2688 C C . TYR A 1 338 ? 0.372 -12.583 -18.783 1.00 98.25 338 TYR A C 1
ATOM 2690 O O . TYR A 1 338 ? 1.575 -12.801 -18.656 1.00 98.25 338 TYR A O 1
ATOM 2698 N N . GLY A 1 339 ? -0.471 -12.812 -17.779 1.00 97.69 339 GLY A N 1
ATOM 2699 C CA . GLY A 1 339 ? -0.051 -13.366 -16.499 1.00 97.69 339 GLY A CA 1
ATOM 2700 C C . GLY A 1 339 ? 0.810 -12.431 -15.652 1.00 97.69 339 GLY A C 1
ATOM 2701 O O . GLY A 1 339 ? 1.202 -11.330 -16.053 1.00 97.69 339 GLY A O 1
ATOM 2702 N N . LYS A 1 340 ? 1.122 -12.867 -14.427 1.00 96.44 340 LYS A N 1
ATOM 2703 C CA . LYS A 1 340 ? 1.972 -12.092 -13.518 1.00 96.44 340 LYS A CA 1
ATOM 2704 C C . LYS A 1 340 ? 3.414 -12.041 -14.003 1.00 96.44 340 LYS A C 1
ATOM 2706 O O . LYS A 1 340 ? 3.986 -13.046 -14.424 1.00 96.44 340 LYS A O 1
ATOM 2711 N N . GLY A 1 341 ? 3.991 -10.843 -13.916 1.00 93.44 341 GLY A N 1
ATOM 2712 C CA . GLY A 1 341 ? 5.293 -10.534 -14.507 1.00 93.44 341 GLY A CA 1
ATOM 2713 C C . GLY A 1 341 ? 5.212 -10.138 -15.984 1.00 93.44 341 GLY A C 1
ATOM 2714 O O . GLY A 1 341 ? 6.228 -9.731 -16.539 1.00 93.44 341 GLY A O 1
ATOM 2715 N N . GLY A 1 342 ? 4.031 -10.184 -16.616 1.00 95.38 342 GLY A N 1
ATOM 2716 C CA . GLY A 1 342 ? 3.897 -9.884 -18.041 1.00 95.38 342 GLY A CA 1
ATOM 2717 C C . GLY A 1 342 ? 4.273 -8.455 -18.424 1.00 95.38 342 GLY A C 1
ATOM 2718 O O . GLY A 1 342 ? 4.894 -8.264 -19.459 1.00 95.38 342 GLY A O 1
ATOM 2719 N N . VAL A 1 343 ? 4.016 -7.462 -17.563 1.00 95.19 343 VAL A N 1
ATOM 2720 C CA . VAL A 1 343 ? 4.477 -6.076 -17.797 1.00 95.19 343 VAL A CA 1
ATOM 2721 C C . VAL A 1 343 ? 5.994 -6.017 -17.999 1.00 95.19 343 VAL A C 1
ATOM 2723 O O . VAL A 1 343 ? 6.461 -5.382 -18.937 1.00 95.19 343 VAL A O 1
ATOM 2726 N N . PHE A 1 344 ? 6.750 -6.720 -17.153 1.00 92.12 344 PHE A N 1
ATOM 2727 C CA . PHE A 1 344 ? 8.207 -6.762 -17.243 1.00 92.12 344 PHE A CA 1
ATOM 2728 C C . PHE A 1 344 ? 8.675 -7.467 -18.524 1.00 92.12 344 PHE A C 1
ATOM 2730 O O . PHE A 1 344 ? 9.546 -6.959 -19.221 1.00 92.12 344 PHE A O 1
ATOM 2737 N N . GLN A 1 345 ? 8.056 -8.598 -18.876 1.00 93.12 345 GLN A N 1
ATOM 2738 C CA . GLN A 1 345 ? 8.411 -9.351 -20.087 1.00 93.12 345 GLN A CA 1
ATOM 2739 C C . GLN A 1 345 ? 8.105 -8.577 -21.378 1.00 93.12 345 GLN A C 1
ATOM 2741 O O . GLN A 1 345 ? 8.862 -8.662 -22.338 1.00 93.12 345 GLN A O 1
ATOM 2746 N N . LEU A 1 346 ? 7.013 -7.809 -21.399 1.00 94.31 346 LEU A N 1
ATOM 2747 C CA . LEU A 1 346 ? 6.588 -7.043 -22.572 1.00 94.31 346 LEU A CA 1
ATOM 2748 C C . LEU A 1 346 ? 7.414 -5.773 -22.788 1.00 94.31 346 LEU A C 1
ATOM 2750 O O . LEU A 1 346 ? 7.636 -5.373 -23.926 1.00 94.31 346 LEU A O 1
ATOM 2754 N N . LEU A 1 347 ? 7.850 -5.124 -21.707 1.00 92.06 347 LEU A N 1
ATOM 2755 C CA . LEU A 1 347 ? 8.583 -3.862 -21.791 1.00 92.06 347 LEU A CA 1
ATOM 2756 C C . LEU A 1 347 ? 10.106 -4.035 -21.772 1.00 92.06 347 LEU A C 1
ATOM 2758 O O . LEU A 1 347 ? 10.816 -3.097 -22.137 1.00 92.06 347 LEU A O 1
ATOM 2762 N N . GLY A 1 348 ? 10.612 -5.194 -21.336 1.00 84.62 348 GLY A N 1
ATOM 2763 C CA . GLY A 1 348 ? 12.033 -5.553 -21.256 1.00 84.62 348 GLY A CA 1
ATOM 2764 C C . GLY A 1 348 ? 12.815 -4.775 -20.191 1.00 84.62 348 GLY A C 1
ATOM 2765 O O . GLY A 1 348 ? 13.373 -5.358 -19.266 1.00 84.62 348 GLY A O 1
ATOM 2766 N N . ASN A 1 349 ? 12.826 -3.446 -20.304 1.00 76.56 349 ASN A N 1
ATOM 2767 C CA . ASN A 1 349 ? 13.623 -2.533 -19.484 1.00 76.56 349 ASN A CA 1
ATOM 2768 C C . ASN A 1 349 ? 12.834 -1.854 -18.356 1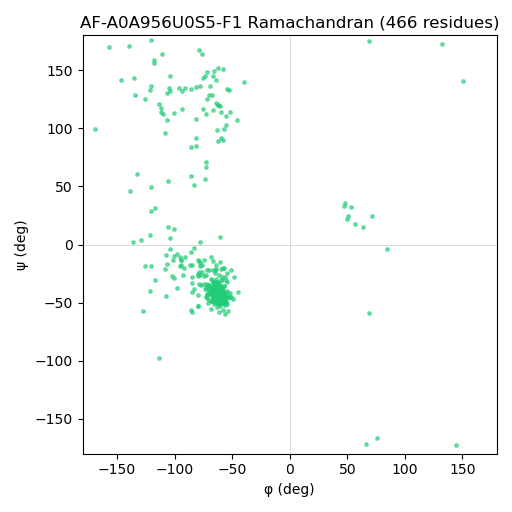.00 76.56 349 ASN A C 1
ATOM 2770 O O . ASN A 1 349 ? 13.436 -1.205 -17.503 1.00 76.56 349 ASN A O 1
ATOM 2774 N N . PHE A 1 350 ? 11.506 -1.979 -18.339 1.00 77.56 350 PHE A N 1
ATOM 2775 C CA . PHE A 1 350 ? 10.658 -1.371 -17.314 1.00 77.56 350 PHE A CA 1
ATOM 2776 C C . PHE A 1 350 ? 10.127 -2.430 -16.349 1.00 77.56 350 PHE A C 1
ATOM 2778 O O . PHE A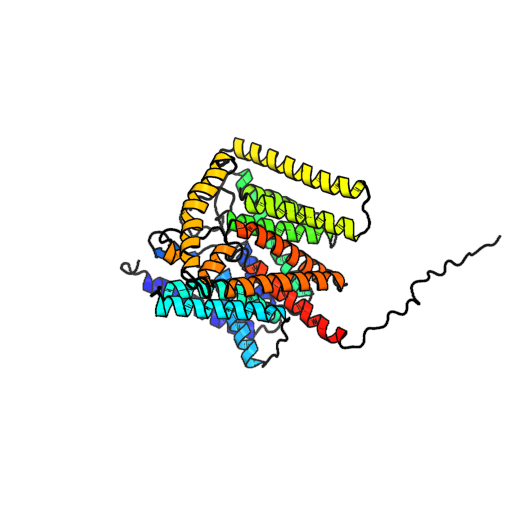 1 350 ? 9.578 -3.452 -16.758 1.00 77.56 350 PHE A O 1
ATOM 2785 N N . ASP A 1 351 ? 10.272 -2.175 -15.052 1.00 77.44 351 ASP A N 1
ATOM 2786 C CA . ASP A 1 351 ? 9.816 -3.047 -13.967 1.00 77.44 351 ASP A CA 1
ATOM 2787 C C . ASP A 1 351 ? 8.416 -2.686 -13.435 1.00 77.44 351 ASP A C 1
ATOM 2789 O O . ASP A 1 351 ? 7.787 -3.490 -12.738 1.00 77.44 351 ASP A O 1
ATOM 2793 N N . GLU A 1 352 ? 7.900 -1.508 -13.795 1.00 87.31 352 GLU A N 1
ATOM 2794 C CA . GLU A 1 352 ? 6.627 -0.965 -13.320 1.00 87.31 352 GLU A CA 1
ATOM 2795 C C . GLU A 1 352 ? 5.796 -0.370 -14.467 1.00 87.31 352 GLU A C 1
ATOM 2797 O O . GLU A 1 352 ? 6.312 0.290 -15.367 1.00 87.31 352 GLU A O 1
ATOM 2802 N N . ALA A 1 353 ? 4.469 -0.533 -14.406 1.00 92.06 353 ALA A N 1
ATOM 2803 C CA . ALA A 1 353 ? 3.557 0.104 -15.366 1.00 92.06 353 ALA A CA 1
ATOM 2804 C C . ALA A 1 353 ? 3.288 1.583 -15.031 1.00 92.06 353 ALA A C 1
ATOM 2806 O O . ALA A 1 353 ? 2.682 2.314 -15.819 1.00 92.06 353 ALA A O 1
ATOM 2807 N N . HIS A 1 354 ? 3.654 2.014 -13.817 1.00 93.62 354 HIS A N 1
ATOM 2808 C CA . HIS A 1 354 ? 3.243 3.286 -13.221 1.00 93.62 354 HIS A CA 1
ATOM 2809 C C . HIS A 1 354 ? 1.732 3.550 -13.359 1.00 93.62 354 HIS A C 1
ATOM 2811 O O . HIS A 1 354 ? 1.303 4.691 -13.529 1.00 93.62 354 HIS A O 1
ATOM 2817 N N . ASN A 1 355 ? 0.928 2.488 -13.324 1.00 96.00 355 ASN A N 1
ATOM 2818 C CA . ASN A 1 355 ? -0.528 2.505 -13.397 1.00 96.00 355 ASN A CA 1
ATOM 2819 C C . ASN A 1 355 ? -1.016 1.095 -13.053 1.00 96.00 355 ASN A C 1
ATOM 2821 O O . ASN A 1 355 ? -1.004 0.192 -13.893 1.00 96.00 355 ASN A O 1
ATOM 2825 N N . TYR A 1 356 ? -1.453 0.898 -11.809 1.00 97.31 356 TYR A N 1
ATOM 2826 C CA . TYR A 1 356 ? -1.856 -0.424 -11.341 1.00 97.31 356 TYR A CA 1
ATOM 2827 C C . TYR A 1 356 ? -3.073 -0.967 -12.103 1.00 97.31 356 TYR A C 1
ATOM 2829 O O . TYR A 1 356 ? -3.169 -2.173 -12.303 1.00 97.31 356 TYR A O 1
ATOM 2837 N N . PHE A 1 357 ? -3.997 -0.107 -12.548 1.00 98.12 357 PHE A N 1
ATOM 2838 C CA . PHE A 1 357 ? -5.171 -0.556 -13.303 1.00 98.12 357 PHE A CA 1
ATOM 2839 C C . PHE A 1 357 ? -4.789 -1.065 -14.692 1.00 98.12 357 PHE A C 1
ATOM 2841 O O . PHE A 1 357 ? -5.256 -2.122 -15.106 1.00 98.12 357 PHE A O 1
ATOM 2848 N N . LEU A 1 358 ? -3.887 -0.362 -15.379 1.00 97.81 358 LEU A N 1
ATOM 2849 C CA . LEU A 1 358 ? -3.326 -0.852 -16.634 1.00 97.81 358 LEU A CA 1
ATOM 2850 C C . LEU A 1 358 ? -2.557 -2.156 -16.400 1.00 97.81 358 LEU A C 1
ATOM 2852 O O . LEU A 1 358 ? -2.758 -3.120 -17.127 1.00 97.81 358 LEU A O 1
ATOM 2856 N N . ARG A 1 359 ? -1.753 -2.233 -15.335 1.00 97.75 359 ARG A N 1
ATOM 2857 C CA . ARG A 1 359 ? -1.036 -3.458 -14.964 1.00 97.75 359 ARG A CA 1
ATOM 2858 C C . ARG A 1 359 ? -1.968 -4.653 -14.777 1.00 97.75 359 ARG A C 1
ATOM 2860 O O . ARG A 1 359 ? -1.710 -5.694 -15.366 1.00 97.75 359 ARG A O 1
ATOM 2867 N N . ILE A 1 360 ? -3.048 -4.537 -13.999 1.00 98.00 360 ILE A N 1
ATOM 2868 C CA . ILE A 1 360 ? -3.978 -5.666 -13.818 1.00 98.00 360 ILE A CA 1
ATOM 2869 C C . ILE A 1 360 ? -4.714 -6.018 -15.114 1.00 98.00 360 ILE A C 1
ATOM 2871 O O . ILE A 1 360 ? -4.966 -7.199 -15.345 1.00 98.00 360 ILE A O 1
ATOM 2875 N N . MET A 1 361 ? -5.003 -5.043 -15.983 1.00 98.12 361 MET A N 1
ATOM 2876 C CA . MET A 1 361 ? -5.566 -5.314 -17.309 1.00 98.12 361 MET A CA 1
ATOM 2877 C C . MET A 1 361 ? -4.595 -6.116 -18.173 1.00 98.12 361 MET A C 1
ATOM 2879 O O . MET A 1 361 ? -5.007 -7.083 -18.803 1.00 98.12 361 MET A O 1
ATOM 2883 N N . ILE A 1 362 ? -3.306 -5.775 -18.149 1.00 98.31 362 ILE A N 1
ATOM 2884 C CA . ILE A 1 362 ? -2.262 -6.516 -18.864 1.00 98.31 362 ILE A CA 1
ATOM 2885 C C . ILE A 1 362 ? -2.075 -7.908 -18.275 1.00 98.31 362 ILE A C 1
ATOM 2887 O O . ILE A 1 362 ? -2.053 -8.884 -19.010 1.00 98.31 362 ILE A O 1
ATOM 2891 N N . GLU A 1 363 ? -1.942 -8.021 -16.956 1.00 98.12 363 GLU A N 1
ATOM 2892 C CA . GLU A 1 363 ? -1.581 -9.279 -16.296 1.00 98.12 363 GLU A CA 1
ATOM 2893 C C . GLU A 1 363 ? -2.766 -10.246 -16.156 1.00 98.12 363 GLU A C 1
ATOM 2895 O O . GLU A 1 363 ? -2.550 -11.439 -15.990 1.00 98.12 363 GLU A O 1
ATOM 2900 N N . THR A 1 364 ? -4.015 -9.764 -16.163 1.00 98.56 364 THR A N 1
ATOM 2901 C CA . THR A 1 364 ? -5.202 -10.599 -15.869 1.00 98.56 364 THR A CA 1
ATOM 2902 C C . THR A 1 364 ? -6.393 -10.380 -16.809 1.00 98.56 364 THR A C 1
ATOM 2904 O O . THR A 1 364 ? -7.451 -10.990 -16.619 1.00 98.56 364 THR A O 1
ATOM 2907 N N . GLY A 1 365 ? -6.244 -9.510 -17.811 1.00 98.38 365 GLY A N 1
ATOM 2908 C CA . GLY A 1 365 ? -7.296 -9.165 -18.760 1.00 98.38 365 GLY A CA 1
ATOM 2909 C C . GLY A 1 365 ? -8.477 -8.419 -18.134 1.00 98.38 365 GLY A C 1
ATOM 2910 O O . GLY A 1 365 ? -8.478 -8.018 -16.961 1.00 98.38 365 GLY A O 1
ATOM 2911 N N . VAL A 1 366 ? -9.532 -8.241 -18.929 1.00 98.50 366 VAL A N 1
ATOM 2912 C CA . VAL A 1 366 ? -10.788 -7.609 -18.499 1.00 98.50 366 VAL A CA 1
ATOM 2913 C C . VAL A 1 366 ? -11.464 -8.416 -17.391 1.00 98.50 366 VAL A C 1
ATOM 2915 O O . VAL A 1 366 ? -12.041 -7.825 -16.479 1.00 98.50 366 VAL A O 1
ATOM 2918 N N . ILE A 1 367 ? -11.372 -9.752 -17.422 1.00 98.50 367 ILE A N 1
ATOM 2919 C CA . ILE A 1 367 ? -12.025 -10.614 -16.427 1.00 98.50 367 ILE A CA 1
ATOM 2920 C C . ILE A 1 367 ? -11.406 -10.407 -15.041 1.00 98.50 367 ILE A C 1
ATOM 2922 O O . ILE A 1 367 ? -12.129 -10.149 -14.074 1.00 98.50 367 ILE A O 1
ATOM 2926 N N . GLY A 1 368 ? -10.077 -10.487 -14.926 1.00 98.38 368 GLY A N 1
ATOM 2927 C CA . GLY A 1 368 ? -9.399 -10.279 -13.647 1.00 98.38 368 GLY A CA 1
ATOM 2928 C C . GLY A 1 368 ? -9.590 -8.852 -13.136 1.00 98.38 368 GLY A C 1
ATOM 2929 O O . GLY A 1 368 ? -9.934 -8.652 -11.968 1.00 98.38 368 GLY A O 1
ATOM 2930 N N . THR A 1 369 ? -9.504 -7.868 -14.033 1.00 98.56 369 THR A N 1
ATOM 2931 C CA . THR A 1 369 ? -9.778 -6.460 -13.714 1.00 98.56 369 THR A CA 1
ATOM 2932 C C . THR A 1 369 ? -11.189 -6.267 -13.155 1.00 98.56 369 THR A C 1
ATOM 2934 O O . THR A 1 369 ? -11.360 -5.615 -12.124 1.00 98.56 369 THR A O 1
ATOM 2937 N N . ALA A 1 370 ? -12.208 -6.873 -13.771 1.00 98.44 370 ALA A N 1
ATOM 2938 C CA . ALA A 1 370 ? -13.587 -6.785 -13.300 1.00 98.44 370 ALA A CA 1
ATOM 2939 C C . ALA A 1 370 ? -13.751 -7.368 -11.888 1.00 98.44 370 ALA A C 1
ATOM 2941 O O . ALA A 1 370 ? -14.366 -6.732 -11.029 1.00 98.44 370 ALA A O 1
ATOM 2942 N N . PHE A 1 371 ? -13.165 -8.537 -11.603 1.00 98.56 371 PHE A N 1
ATOM 2943 C CA . PHE A 1 371 ? -13.217 -9.120 -10.258 1.00 98.56 371 PHE A CA 1
ATOM 2944 C C . PHE A 1 371 ? -12.487 -8.274 -9.216 1.00 98.56 371 PHE A C 1
ATOM 2946 O O . PHE A 1 371 ? -12.993 -8.116 -8.102 1.00 98.56 371 PHE A O 1
ATOM 2953 N N . PHE A 1 372 ? -11.354 -7.672 -9.574 1.00 98.44 372 PHE A N 1
ATOM 2954 C CA . PHE A 1 372 ? -10.650 -6.751 -8.688 1.00 98.44 372 PHE A CA 1
ATOM 2955 C C . PHE A 1 372 ? -11.491 -5.501 -8.374 1.00 98.44 372 PHE A C 1
ATOM 2957 O O . PHE A 1 372 ? -11.653 -5.134 -7.208 1.00 98.44 372 PHE A O 1
ATOM 2964 N N . LEU A 1 373 ? -12.111 -4.882 -9.385 1.00 98.31 373 LEU A N 1
ATOM 2965 C CA . LEU A 1 373 ? -12.986 -3.719 -9.193 1.00 98.31 373 LEU A CA 1
ATOM 2966 C C . LEU A 1 373 ? -14.236 -4.060 -8.369 1.00 98.31 373 LEU A C 1
ATOM 2968 O O . LEU A 1 373 ? -14.624 -3.289 -7.487 1.00 98.31 373 LEU A O 1
ATOM 2972 N N . LEU A 1 374 ? -14.841 -5.231 -8.593 1.00 98.19 374 LEU A N 1
ATOM 2973 C CA . LEU A 1 374 ? -15.953 -5.721 -7.775 1.00 98.19 374 LEU A CA 1
ATOM 2974 C C . LEU A 1 374 ? -15.521 -5.937 -6.321 1.00 98.19 374 LEU A C 1
ATOM 2976 O O . LEU A 1 374 ? -16.233 -5.517 -5.406 1.00 98.19 374 LEU A O 1
ATOM 2980 N N . PHE A 1 375 ? -14.345 -6.525 -6.085 1.00 98.31 375 PHE A N 1
ATOM 2981 C CA . PHE A 1 375 ? -13.780 -6.648 -4.741 1.00 98.31 375 PHE A CA 1
ATOM 2982 C C . PHE A 1 375 ? -13.687 -5.279 -4.048 1.00 98.31 375 PHE A C 1
ATOM 2984 O O . PHE A 1 375 ? -14.225 -5.124 -2.947 1.00 98.31 375 PHE A O 1
ATOM 2991 N N . LEU A 1 376 ? -13.098 -4.272 -4.703 1.00 98.12 376 LEU A N 1
ATOM 2992 C CA . LEU A 1 376 ? -12.981 -2.920 -4.148 1.00 98.12 376 LEU A CA 1
ATOM 2993 C C . LEU A 1 376 ? -14.350 -2.286 -3.866 1.00 98.12 376 LEU A C 1
ATOM 2995 O O . LEU A 1 376 ? -14.576 -1.747 -2.778 1.00 98.12 376 LEU A O 1
ATOM 2999 N N . PHE A 1 377 ? -15.294 -2.394 -4.803 1.00 97.81 377 PHE A N 1
ATOM 3000 C CA . PHE A 1 377 ? -16.647 -1.864 -4.644 1.00 97.81 377 PHE A CA 1
ATOM 3001 C C . PHE A 1 377 ? -17.353 -2.453 -3.415 1.00 97.81 377 PHE A C 1
ATOM 3003 O O . PHE A 1 377 ? -17.875 -1.720 -2.566 1.00 97.81 377 PHE A O 1
ATOM 3010 N N . TYR A 1 378 ? -17.354 -3.780 -3.272 1.00 97.75 378 TYR A N 1
ATOM 3011 C CA . TYR A 1 378 ? -18.033 -4.422 -2.151 1.00 97.75 378 TYR A CA 1
ATOM 3012 C C . TYR A 1 378 ? -17.279 -4.275 -0.819 1.00 97.75 378 TYR A C 1
ATOM 3014 O O . TYR A 1 378 ? -17.925 -4.257 0.237 1.00 97.75 378 TYR A O 1
ATOM 3022 N N . LEU A 1 379 ? -15.952 -4.115 -0.839 1.00 97.69 379 LEU A N 1
ATOM 3023 C CA . LEU A 1 379 ? -15.153 -3.751 0.334 1.00 97.69 379 LEU A CA 1
ATOM 3024 C C . LEU A 1 379 ? -15.554 -2.364 0.857 1.00 97.69 379 LEU A C 1
ATOM 3026 O O . LEU A 1 379 ? -15.846 -2.208 2.049 1.00 97.69 379 LEU A O 1
ATOM 3030 N N . LEU A 1 380 ? -15.651 -1.372 -0.035 1.00 97.25 380 LEU A N 1
ATOM 3031 C CA . LEU A 1 380 ? -16.123 -0.025 0.296 1.00 97.25 380 LEU A CA 1
ATOM 3032 C C . LEU A 1 380 ? -17.551 -0.066 0.839 1.00 97.25 380 LEU A C 1
ATOM 3034 O O . LEU A 1 380 ? -17.809 0.430 1.937 1.00 97.25 380 LEU A O 1
ATOM 3038 N N . ARG A 1 381 ? -18.470 -0.735 0.131 1.00 96.56 381 ARG A N 1
ATOM 3039 C CA . ARG A 1 381 ? -19.863 -0.917 0.570 1.00 96.56 381 ARG A CA 1
ATOM 3040 C C . ARG A 1 381 ? -19.944 -1.522 1.973 1.00 96.56 381 ARG A C 1
ATOM 3042 O O . ARG A 1 381 ? -20.715 -1.048 2.810 1.00 96.56 381 ARG A O 1
ATOM 3049 N N . THR A 1 382 ? -19.150 -2.556 2.247 1.00 96.12 382 THR A N 1
ATOM 3050 C CA . THR A 1 382 ? -19.126 -3.217 3.559 1.00 96.12 382 THR A CA 1
ATOM 3051 C C . THR A 1 382 ? -18.597 -2.286 4.643 1.00 96.12 382 THR A C 1
ATOM 3053 O O . THR A 1 382 ? -19.169 -2.220 5.733 1.00 96.12 382 THR A O 1
ATOM 3056 N N . SER A 1 383 ? -17.565 -1.507 4.334 1.00 96.56 383 SER A N 1
ATOM 3057 C CA . SER A 1 383 ? -16.987 -0.531 5.256 1.00 96.56 383 SER A CA 1
ATOM 3058 C C . SER A 1 383 ? -17.983 0.591 5.587 1.00 96.56 383 SER A C 1
ATOM 3060 O O . SER A 1 383 ? -18.213 0.879 6.763 1.00 96.56 383 SER A O 1
ATOM 3062 N N . PHE A 1 384 ? -18.688 1.143 4.592 1.00 95.69 384 PHE A N 1
ATOM 3063 C CA . PHE A 1 384 ? -19.767 2.118 4.813 1.00 95.69 384 PHE A CA 1
ATOM 3064 C C . PHE A 1 384 ? -20.896 1.548 5.679 1.00 95.69 384 PHE A C 1
ATOM 3066 O O . PHE A 1 384 ? -21.370 2.198 6.616 1.00 95.69 384 PHE A O 1
ATOM 3073 N N . MET A 1 385 ? -21.303 0.304 5.418 1.00 95.31 385 MET A N 1
ATOM 3074 C CA . MET A 1 385 ? -22.310 -0.381 6.225 1.00 95.31 385 MET A CA 1
ATOM 3075 C C . MET A 1 385 ? -21.852 -0.545 7.685 1.00 95.31 385 MET A C 1
ATOM 3077 O O . MET A 1 385 ? -22.647 -0.326 8.604 1.00 95.31 385 MET A O 1
ATOM 3081 N N . LEU A 1 386 ? -20.586 -0.909 7.924 1.00 95.06 386 LEU A N 1
ATOM 3082 C CA . LEU A 1 386 ? -20.031 -1.029 9.275 1.00 95.06 386 LEU A CA 1
ATOM 3083 C C . LEU A 1 386 ? -20.057 0.312 10.016 1.00 95.06 386 LEU A C 1
ATOM 3085 O O . LEU A 1 386 ? -20.501 0.348 11.164 1.00 95.06 386 LEU A O 1
ATOM 3089 N N . ILE A 1 387 ? -19.685 1.410 9.351 1.00 94.44 387 ILE A N 1
ATOM 3090 C CA . ILE A 1 387 ? -19.746 2.775 9.903 1.00 94.44 387 ILE A CA 1
ATOM 3091 C C . ILE A 1 387 ? -21.169 3.170 10.319 1.00 94.44 387 ILE A C 1
ATOM 3093 O O . ILE A 1 387 ? -21.356 3.826 11.347 1.00 94.44 387 ILE A O 1
ATOM 3097 N N . GLY A 1 388 ? -22.175 2.806 9.520 1.00 92.25 388 GLY A N 1
ATOM 3098 C CA . GLY A 1 388 ? -23.576 3.131 9.801 1.00 92.25 388 GLY A CA 1
ATOM 3099 C C . GLY A 1 388 ? -24.178 2.319 10.950 1.00 92.25 388 GLY A C 1
ATOM 3100 O O . GLY A 1 388 ? -25.098 2.783 11.616 1.00 92.25 388 GLY A O 1
ATOM 3101 N N . ARG A 1 389 ? -23.658 1.112 11.204 1.00 92.62 389 ARG A N 1
ATOM 3102 C CA . ARG A 1 389 ? -24.253 0.152 12.148 1.00 92.62 389 ARG A CA 1
ATOM 3103 C C . ARG A 1 389 ? -23.471 -0.015 13.448 1.00 92.62 389 ARG A C 1
ATOM 3105 O O . ARG A 1 389 ? -23.937 -0.736 14.335 1.00 92.62 389 ARG A O 1
ATOM 3112 N N . THR A 1 390 ? -22.261 0.534 13.567 1.00 92.88 390 THR A N 1
ATOM 3113 C CA . THR A 1 390 ? -21.399 0.286 14.731 1.00 92.88 390 THR A CA 1
ATOM 3114 C C . THR A 1 390 ? -21.474 1.344 15.820 1.00 92.88 390 THR A C 1
ATOM 3116 O O . THR A 1 390 ? -21.410 2.536 15.547 1.00 92.88 390 THR A O 1
ATOM 3119 N N . ARG A 1 391 ? -21.570 0.882 17.076 1.00 91.12 391 ARG A N 1
ATOM 3120 C CA . ARG A 1 391 ? -21.321 1.688 18.283 1.00 91.12 391 ARG A CA 1
ATOM 3121 C C . ARG A 1 391 ? -19.885 1.525 18.796 1.00 91.12 391 ARG A C 1
ATOM 3123 O O . ARG A 1 391 ? -19.414 2.366 19.555 1.00 91.12 391 ARG A O 1
ATOM 3130 N N . ASP A 1 392 ? -19.180 0.466 18.383 1.00 91.75 392 ASP A N 1
ATOM 3131 C CA . ASP A 1 392 ? -17.774 0.276 18.746 1.00 91.75 392 ASP A CA 1
ATOM 3132 C C . ASP A 1 392 ? -16.902 1.230 17.929 1.00 91.75 392 ASP A C 1
ATOM 3134 O O . ASP A 1 392 ? -16.822 1.129 16.698 1.00 91.75 392 ASP A O 1
ATOM 3138 N N . ARG A 1 393 ? -16.234 2.141 18.642 1.00 90.00 393 ARG A N 1
ATOM 3139 C CA . ARG A 1 393 ? -15.324 3.135 18.070 1.00 90.00 393 ARG A CA 1
ATOM 3140 C C . ARG A 1 393 ? -14.153 2.500 17.326 1.00 90.00 393 ARG A C 1
ATOM 3142 O O . ARG A 1 393 ? -13.748 3.045 16.310 1.00 90.00 393 ARG A O 1
ATOM 3149 N N . ALA A 1 394 ? -13.632 1.356 17.776 1.00 91.12 394 ALA A N 1
ATOM 3150 C CA . ALA A 1 394 ? -12.516 0.700 17.093 1.00 91.12 394 ALA A CA 1
ATOM 3151 C C . ALA A 1 394 ? -12.936 0.232 15.692 1.00 91.12 394 ALA A C 1
ATOM 3153 O O . ALA A 1 394 ? -12.260 0.522 14.710 1.00 91.12 394 ALA A O 1
ATOM 3154 N N . VAL A 1 395 ? -14.110 -0.400 15.584 1.00 93.69 395 VAL A N 1
ATOM 3155 C CA . VAL A 1 395 ? -14.687 -0.820 14.296 1.00 93.69 395 VAL A CA 1
ATOM 3156 C C . VAL A 1 395 ? -15.001 0.383 13.407 1.00 93.69 395 VAL A C 1
ATOM 3158 O O . VAL A 1 395 ? -14.757 0.329 12.207 1.00 93.69 395 VAL A O 1
ATOM 3161 N N . TYR A 1 396 ? -15.515 1.475 13.985 1.00 93.19 396 TYR A N 1
ATOM 3162 C CA . TYR A 1 396 ? -15.762 2.716 13.246 1.00 93.19 396 TYR A CA 1
ATOM 3163 C C . TYR A 1 396 ? -14.473 3.266 12.622 1.00 93.19 396 TYR A C 1
ATOM 3165 O O . TYR A 1 396 ? -14.451 3.578 11.435 1.00 93.19 396 TYR A O 1
ATOM 3173 N N . ILE A 1 397 ? -13.404 3.359 13.418 1.00 92.44 397 ILE A N 1
ATOM 3174 C CA . ILE A 1 397 ? -12.101 3.884 12.993 1.00 92.44 397 ILE A CA 1
ATOM 3175 C C . ILE A 1 397 ? -11.490 2.994 11.913 1.00 92.44 397 ILE A C 1
ATOM 3177 O O . ILE A 1 397 ? -11.056 3.516 10.893 1.00 92.44 397 ILE A O 1
ATOM 3181 N N . LEU A 1 398 ? -11.520 1.668 12.089 1.00 94.81 398 LEU A N 1
ATOM 3182 C CA . LEU A 1 398 ? -11.039 0.718 11.082 1.00 94.81 398 LEU A CA 1
ATOM 3183 C C . LEU A 1 398 ? -11.791 0.856 9.756 1.00 94.81 398 LEU A C 1
ATOM 3185 O O . LEU A 1 398 ? -11.167 0.948 8.703 1.00 94.81 398 LEU A O 1
ATOM 3189 N N . ALA A 1 399 ? -13.125 0.903 9.803 1.00 96.31 399 ALA A N 1
ATOM 3190 C CA . ALA A 1 399 ? -13.952 1.013 8.606 1.00 96.31 399 ALA A CA 1
ATOM 3191 C C . ALA A 1 399 ? -13.763 2.358 7.895 1.00 96.31 399 ALA A C 1
ATOM 3193 O O . ALA A 1 399 ? -13.707 2.399 6.668 1.00 96.31 399 ALA A O 1
ATOM 3194 N N . LEU A 1 400 ? -13.610 3.451 8.647 1.00 95.31 400 LEU A N 1
ATOM 3195 C CA . LEU A 1 400 ? -13.311 4.756 8.066 1.00 95.31 400 LEU A CA 1
ATOM 3196 C C . LEU A 1 400 ? -11.910 4.783 7.452 1.00 95.31 400 LEU A C 1
ATOM 3198 O O . LEU A 1 400 ? -11.765 5.220 6.317 1.00 95.31 400 LEU A O 1
ATOM 3202 N N . ASN A 1 401 ? -10.906 4.247 8.152 1.00 95.81 401 ASN A N 1
ATOM 3203 C CA . ASN A 1 401 ? -9.549 4.119 7.626 1.00 95.81 401 ASN A CA 1
ATOM 3204 C C . ASN A 1 401 ? -9.539 3.287 6.340 1.00 95.81 401 ASN A C 1
ATOM 3206 O O . ASN A 1 401 ? -8.928 3.687 5.361 1.00 95.81 401 ASN A O 1
ATOM 3210 N N . MET A 1 402 ? -10.288 2.180 6.303 1.00 97.38 402 MET A N 1
ATOM 3211 C CA . MET A 1 402 ? -10.412 1.343 5.112 1.00 97.38 402 MET A CA 1
ATOM 3212 C C . MET A 1 402 ? -10.941 2.124 3.907 1.00 97.38 402 MET A C 1
ATOM 3214 O O . MET A 1 402 ? -10.334 2.074 2.842 1.00 97.38 402 MET A O 1
ATOM 3218 N N . ILE A 1 403 ? -12.040 2.869 4.064 1.00 97.12 403 ILE A N 1
ATOM 3219 C CA . ILE A 1 403 ? -12.610 3.675 2.971 1.00 97.12 403 ILE A CA 1
ATOM 3220 C C . ILE A 1 403 ? -11.582 4.681 2.465 1.00 97.12 403 ILE A C 1
ATOM 3222 O O . ILE A 1 403 ? -11.314 4.750 1.271 1.00 97.12 403 ILE A O 1
ATOM 3226 N N . MET A 1 404 ? -10.982 5.424 3.390 1.00 95.69 404 MET A N 1
ATOM 3227 C CA . MET A 1 404 ? -10.041 6.497 3.090 1.00 95.69 404 MET A CA 1
ATOM 3228 C C . MET A 1 404 ? -8.801 5.976 2.369 1.00 95.69 404 MET A C 1
ATOM 3230 O O . MET A 1 404 ? -8.456 6.466 1.296 1.00 95.69 404 MET A O 1
ATOM 3234 N N . THR A 1 405 ? -8.168 4.936 2.914 1.00 96.19 405 THR A N 1
ATOM 3235 C CA . THR A 1 405 ? -7.008 4.300 2.292 1.00 96.19 405 THR A CA 1
ATOM 3236 C C . THR A 1 405 ? -7.374 3.698 0.939 1.00 96.19 405 THR A C 1
ATOM 3238 O O . THR A 1 405 ? -6.629 3.898 -0.008 1.00 96.19 405 THR A O 1
ATOM 3241 N N . THR A 1 406 ? -8.528 3.036 0.794 1.00 97.75 406 THR A N 1
ATOM 3242 C CA . THR A 1 406 ? -8.957 2.477 -0.504 1.00 97.75 406 THR A CA 1
ATOM 3243 C C . THR A 1 406 ? -9.102 3.567 -1.566 1.00 97.75 406 THR A C 1
ATOM 3245 O O . THR A 1 406 ? -8.632 3.387 -2.686 1.00 97.75 406 THR A O 1
ATOM 3248 N N . VAL A 1 407 ? -9.716 4.707 -1.229 1.00 96.50 407 VAL A N 1
ATOM 3249 C CA . VAL A 1 407 ? -9.884 5.823 -2.174 1.00 96.50 407 VAL A CA 1
ATOM 3250 C C . VAL A 1 407 ? -8.530 6.424 -2.552 1.00 96.50 407 VAL A C 1
ATOM 3252 O O . VAL A 1 407 ? -8.260 6.567 -3.743 1.00 96.50 407 VAL A O 1
ATOM 3255 N N . VAL A 1 408 ? -7.653 6.703 -1.576 1.00 95.62 408 VAL A N 1
ATOM 3256 C CA . VAL A 1 408 ? -6.287 7.185 -1.863 1.00 95.62 408 VAL A CA 1
ATOM 3257 C C . VAL A 1 408 ? -5.545 6.198 -2.755 1.00 95.62 408 VAL A C 1
ATOM 3259 O O . VAL A 1 408 ? -4.927 6.615 -3.729 1.00 95.62 408 VAL A O 1
ATOM 3262 N N . LEU A 1 409 ? -5.644 4.898 -2.473 1.00 96.19 409 LEU A N 1
ATOM 3263 C CA . LEU A 1 409 ? -5.012 3.864 -3.283 1.00 96.19 409 LEU A CA 1
ATOM 3264 C C . LEU A 1 409 ? -5.521 3.844 -4.705 1.00 96.19 409 LEU A C 1
ATOM 3266 O O . LEU A 1 409 ? -4.700 3.786 -5.610 1.00 96.19 409 LEU A O 1
ATOM 3270 N N . CYS A 1 410 ? -6.833 3.913 -4.913 1.00 97.31 410 CYS A N 1
ATOM 3271 C CA . CYS A 1 410 ? -7.402 3.951 -6.255 1.00 97.31 410 CYS A CA 1
ATOM 3272 C C . CYS A 1 410 ? -6.887 5.169 -7.026 1.00 97.31 410 CYS A C 1
ATOM 3274 O O . CYS A 1 410 ? -6.448 5.033 -8.159 1.00 97.31 410 CYS A O 1
ATOM 3276 N N . MET A 1 411 ? -6.867 6.347 -6.402 1.00 94.94 411 MET A N 1
ATOM 3277 C CA . MET A 1 411 ? -6.385 7.559 -7.063 1.00 94.94 411 MET A CA 1
ATOM 3278 C C . MET A 1 411 ? -4.888 7.499 -7.383 1.00 94.94 411 MET A C 1
ATOM 3280 O O . MET A 1 411 ? -4.480 7.759 -8.511 1.00 94.94 411 MET A O 1
ATOM 3284 N N . VAL A 1 412 ? -4.059 7.108 -6.412 1.00 94.44 412 VAL A N 1
ATOM 3285 C CA . VAL A 1 412 ? -2.609 6.965 -6.608 1.00 94.44 412 VAL A CA 1
ATOM 3286 C C . VAL A 1 412 ? -2.302 5.880 -7.643 1.00 94.44 412 VAL A C 1
ATOM 3288 O O . VAL A 1 412 ? -1.364 6.028 -8.425 1.00 94.44 412 VAL A O 1
ATOM 3291 N N . SER A 1 413 ? -3.124 4.830 -7.696 1.00 96.31 413 SER A N 1
ATOM 3292 C CA . SER A 1 413 ? -2.988 3.709 -8.627 1.00 96.31 413 SER A CA 1
ATOM 3293 C C . SER A 1 413 ? -3.203 4.076 -10.095 1.00 96.31 413 SER A C 1
ATOM 3295 O O . SER A 1 413 ? -2.824 3.303 -10.967 1.00 96.31 413 SER A O 1
ATOM 3297 N N . MET A 1 414 ? -3.758 5.255 -10.392 1.00 94.38 414 MET A N 1
ATOM 3298 C CA . MET A 1 414 ? -3.839 5.767 -11.765 1.00 94.38 414 MET A CA 1
ATOM 3299 C C . MET A 1 414 ? -2.475 6.202 -12.315 1.00 94.38 414 MET A C 1
ATOM 3301 O O . MET A 1 414 ? -2.304 6.286 -13.525 1.00 94.38 414 MET A O 1
ATOM 3305 N N . GLY A 1 415 ? -1.510 6.499 -11.439 1.00 91.12 415 GLY A N 1
ATOM 3306 C CA . GLY A 1 415 ? -0.185 6.982 -11.831 1.00 91.12 415 GLY A CA 1
ATOM 3307 C C . GLY A 1 415 ? 0.984 6.223 -11.210 1.00 91.12 415 GLY A C 1
ATOM 3308 O O . GLY A 1 415 ? 2.123 6.662 -11.399 1.00 91.12 415 GLY A O 1
ATOM 3309 N N . GLN A 1 416 ? 0.714 5.157 -10.447 1.00 93.94 416 GLN A N 1
ATOM 3310 C CA . GLN A 1 416 ? 1.697 4.279 -9.807 1.00 93.94 416 GLN A CA 1
ATOM 3311 C C . GLN A 1 416 ? 1.130 2.880 -9.495 1.00 93.94 416 GLN A C 1
ATOM 3313 O O . GLN A 1 416 ? -0.079 2.668 -9.540 1.00 93.94 416 GLN A O 1
ATOM 3318 N N . ASP A 1 417 ? 1.986 1.935 -9.096 1.00 93.38 417 ASP A N 1
ATOM 3319 C CA . ASP A 1 417 ? 1.606 0.555 -8.744 1.00 93.38 417 ASP A CA 1
ATOM 3320 C C . ASP A 1 417 ? 1.162 0.425 -7.265 1.00 93.38 417 ASP A C 1
ATOM 3322 O O . ASP A 1 417 ? 1.735 -0.309 -6.452 1.00 93.38 417 ASP A O 1
ATOM 3326 N N . GLY A 1 418 ? 0.125 1.182 -6.886 1.00 93.56 418 GLY A N 1
ATOM 3327 C CA . GLY A 1 418 ? -0.286 1.384 -5.489 1.00 93.56 418 GLY A CA 1
ATOM 3328 C C . GLY A 1 418 ? -0.599 0.108 -4.700 1.00 93.56 418 GLY A C 1
ATOM 3329 O O . GLY A 1 418 ? -0.149 -0.034 -3.565 1.00 93.56 418 GLY A O 1
ATOM 3330 N N . PHE A 1 419 ? -1.318 -0.846 -5.290 1.00 96.00 419 PHE A N 1
ATOM 3331 C CA . PHE A 1 419 ? -1.693 -2.098 -4.616 1.00 96.00 419 PHE A CA 1
ATOM 3332 C C . PHE A 1 419 ? -0.602 -3.182 -4.645 1.00 96.00 419 PHE A C 1
ATOM 3334 O O . PHE A 1 419 ? -0.792 -4.243 -4.049 1.00 96.00 419 PHE A O 1
ATOM 3341 N N . TYR A 1 420 ? 0.534 -2.927 -5.304 1.00 92.88 420 TYR A N 1
ATOM 3342 C CA . TYR A 1 420 ? 1.658 -3.866 -5.397 1.00 92.88 420 TYR A CA 1
ATOM 3343 C C . TYR A 1 420 ? 2.819 -3.510 -4.452 1.00 92.88 420 TYR A C 1
ATOM 3345 O O . TYR A 1 420 ? 3.567 -4.382 -4.009 1.00 92.88 420 TYR A O 1
ATOM 3353 N N . SER A 1 421 ? 2.968 -2.229 -4.102 1.00 91.88 421 SER A N 1
ATOM 3354 C CA . SER A 1 421 ? 4.000 -1.758 -3.170 1.00 91.88 421 SER A CA 1
ATOM 3355 C C . SER A 1 421 ? 3.820 -2.366 -1.778 1.00 91.88 421 SER A C 1
ATOM 3357 O O . SER A 1 421 ? 2.808 -2.120 -1.125 1.00 91.88 421 SER A O 1
ATOM 3359 N N . SER A 1 422 ? 4.812 -3.106 -1.276 1.00 92.81 422 SER A N 1
ATOM 3360 C CA . SER A 1 422 ? 4.684 -3.847 -0.010 1.00 92.81 422 SER A CA 1
ATOM 3361 C C . SER A 1 422 ? 4.372 -2.950 1.190 1.00 92.81 422 SER A C 1
ATOM 3363 O O . SER A 1 422 ? 3.507 -3.287 1.999 1.00 92.81 422 SER A O 1
ATOM 3365 N N . LYS A 1 423 ? 4.979 -1.753 1.251 1.00 94.19 423 LYS A N 1
ATOM 3366 C CA . LYS A 1 423 ? 4.750 -0.766 2.323 1.00 94.19 423 LYS A CA 1
ATOM 3367 C C . LYS A 1 423 ? 3.299 -0.292 2.429 1.00 94.19 423 LYS A C 1
ATOM 3369 O O . LYS A 1 423 ? 2.912 0.258 3.457 1.00 94.19 423 LYS A O 1
ATOM 3374 N N . LEU A 1 424 ? 2.497 -0.548 1.401 1.00 92.62 424 LEU A N 1
ATOM 3375 C CA . LEU A 1 424 ? 1.121 -0.100 1.294 1.00 92.62 424 LEU A CA 1
ATOM 3376 C C . LEU A 1 424 ? 0.124 -1.255 1.139 1.00 92.62 424 LEU A C 1
ATOM 3378 O O . LEU A 1 424 ? -0.922 -1.258 1.787 1.00 92.62 424 LEU A O 1
ATOM 3382 N N . ALA A 1 425 ? 0.483 -2.272 0.360 1.00 96.00 425 ALA A N 1
ATOM 3383 C CA . ALA A 1 425 ? -0.278 -3.498 0.182 1.00 96.00 425 ALA A CA 1
ATOM 3384 C C . ALA A 1 425 ? -0.449 -4.244 1.513 1.00 96.00 425 ALA A C 1
ATOM 3386 O O . ALA A 1 425 ? -1.569 -4.596 1.875 1.00 96.00 425 ALA A O 1
ATOM 3387 N N . ILE A 1 426 ? 0.626 -4.419 2.291 1.00 96.88 426 ILE A N 1
ATOM 3388 C CA . ILE A 1 426 ? 0.574 -5.111 3.587 1.00 96.88 426 ILE A CA 1
ATOM 3389 C C . ILE A 1 426 ? -0.414 -4.444 4.559 1.00 96.88 426 ILE A C 1
ATOM 3391 O O . ILE A 1 426 ? -1.334 -5.129 5.016 1.00 96.88 426 ILE A O 1
ATOM 3395 N N . PRO A 1 427 ? -0.309 -3.137 4.886 1.00 97.19 427 PRO A N 1
ATOM 3396 C CA . PRO A 1 427 ? -1.252 -2.511 5.809 1.00 97.19 427 PRO A CA 1
ATOM 3397 C C . PRO A 1 427 ? -2.672 -2.460 5.237 1.00 97.19 427 PRO A C 1
ATOM 3399 O O . PRO A 1 427 ? -3.628 -2.609 6.001 1.00 97.19 427 PRO A O 1
ATOM 3402 N N . PHE A 1 428 ? -2.831 -2.319 3.916 1.00 97.94 428 PHE A N 1
ATOM 3403 C CA . PHE A 1 428 ? -4.134 -2.382 3.258 1.00 97.94 428 PHE A CA 1
ATOM 3404 C C . PHE A 1 428 ? -4.808 -3.748 3.456 1.00 97.94 428 PHE A C 1
ATOM 3406 O O . PHE A 1 428 ? -5.883 -3.815 4.056 1.00 97.94 428 PHE A O 1
ATOM 3413 N N . TYR A 1 429 ? -4.171 -4.843 3.036 1.00 98.19 429 TYR A N 1
ATOM 3414 C CA . TYR A 1 429 ? -4.738 -6.191 3.142 1.00 98.19 429 TYR A CA 1
ATOM 3415 C C . TYR A 1 429 ? -4.837 -6.678 4.596 1.00 98.19 429 TYR A C 1
ATOM 3417 O O . TYR A 1 429 ? -5.792 -7.375 4.952 1.00 98.19 429 TYR A O 1
ATOM 3425 N N . MET A 1 430 ? -3.942 -6.231 5.485 1.00 97.88 430 MET A N 1
ATOM 3426 C CA . MET A 1 430 ? -4.100 -6.427 6.928 1.00 97.88 430 MET A CA 1
ATOM 3427 C C . MET A 1 430 ? -5.377 -5.752 7.445 1.00 97.88 430 MET A C 1
ATOM 3429 O O . MET A 1 430 ? -6.146 -6.367 8.188 1.00 97.88 430 MET A O 1
ATOM 3433 N N . ASN A 1 431 ? -5.650 -4.513 7.024 1.00 97.69 431 ASN A N 1
ATOM 3434 C CA . ASN A 1 431 ? -6.883 -3.819 7.378 1.00 97.69 431 ASN A CA 1
ATOM 3435 C C . ASN A 1 431 ? -8.115 -4.533 6.781 1.00 97.69 431 ASN A C 1
ATOM 3437 O O . ASN A 1 431 ? -9.139 -4.630 7.453 1.00 97.69 431 ASN A O 1
ATOM 3441 N N . VAL A 1 432 ? -8.024 -5.132 5.582 1.00 98.19 432 VAL A N 1
ATOM 3442 C CA . VAL A 1 432 ? -9.112 -5.957 5.007 1.00 98.19 432 VAL A CA 1
ATOM 3443 C C . VAL A 1 432 ? -9.404 -7.157 5.908 1.00 98.19 432 VAL A C 1
ATOM 3445 O O . VAL A 1 432 ? -10.567 -7.427 6.214 1.00 98.19 432 VAL A O 1
ATOM 3448 N N . GLY A 1 433 ? -8.365 -7.821 6.420 1.00 97.38 433 GLY A N 1
ATOM 3449 C CA . GLY A 1 433 ? -8.504 -8.879 7.421 1.00 97.38 433 GLY A CA 1
ATOM 3450 C C . GLY A 1 433 ? -9.194 -8.405 8.708 1.00 97.38 433 GLY A C 1
ATOM 3451 O O . GLY A 1 433 ? -10.083 -9.080 9.230 1.00 97.38 433 GLY A O 1
ATOM 3452 N N . LEU A 1 434 ? -8.872 -7.207 9.200 1.00 97.38 434 LEU A N 1
ATOM 3453 C CA . LEU A 1 434 ? -9.542 -6.625 10.371 1.00 97.38 434 LEU A CA 1
ATOM 3454 C C . LEU A 1 434 ? -11.018 -6.280 10.102 1.00 97.38 434 LEU A C 1
ATOM 3456 O O . LEU A 1 434 ? -11.868 -6.489 10.973 1.00 97.38 434 LEU A O 1
ATOM 3460 N N . ILE A 1 435 ? -11.350 -5.810 8.896 1.00 97.25 435 ILE A N 1
ATOM 3461 C CA . ILE A 1 435 ? -12.736 -5.581 8.464 1.00 97.25 435 ILE A CA 1
ATOM 3462 C C . ILE A 1 435 ? -13.507 -6.900 8.364 1.00 97.25 435 ILE A C 1
ATOM 3464 O O . ILE A 1 435 ? -14.636 -6.974 8.858 1.00 97.25 435 ILE A O 1
ATOM 3468 N N . ASN A 1 436 ? -12.889 -7.960 7.829 1.00 95.69 436 ASN A N 1
ATOM 3469 C CA . ASN A 1 436 ? -13.455 -9.313 7.818 1.00 95.69 436 ASN A CA 1
ATOM 3470 C C . ASN A 1 436 ? -13.812 -9.762 9.243 1.00 95.69 436 ASN A C 1
ATOM 3472 O O . ASN A 1 436 ? -14.942 -10.186 9.500 1.00 95.69 436 ASN A O 1
ATOM 3476 N N . LEU A 1 437 ? -12.880 -9.614 10.191 1.00 94.62 437 LEU A N 1
ATOM 3477 C CA . LEU A 1 437 ? -13.097 -9.953 11.600 1.00 94.62 437 LEU A CA 1
ATOM 3478 C C . LEU A 1 437 ? -14.263 -9.159 12.211 1.00 94.62 437 LEU A C 1
ATOM 3480 O O . LEU A 1 437 ? -15.132 -9.732 12.876 1.00 94.62 437 LEU A O 1
ATOM 3484 N N . ALA A 1 438 ? -14.305 -7.846 11.974 1.00 94.75 438 ALA A N 1
ATOM 3485 C CA . ALA A 1 438 ? -15.363 -6.976 12.479 1.00 94.75 438 ALA A CA 1
ATOM 3486 C C . ALA A 1 438 ? -16.743 -7.319 11.888 1.00 94.75 438 ALA A C 1
ATOM 3488 O O . ALA A 1 438 ? -17.750 -7.273 12.600 1.00 94.75 438 ALA A O 1
ATOM 3489 N N . TYR A 1 439 ? -16.795 -7.691 10.606 1.00 93.44 439 TYR A N 1
ATOM 3490 C CA . TYR A 1 439 ? -18.012 -8.135 9.933 1.00 93.44 439 TYR A CA 1
ATOM 3491 C C . TYR A 1 439 ? -18.515 -9.471 10.497 1.00 93.44 439 TYR A C 1
ATOM 3493 O O . TYR A 1 439 ? -19.687 -9.583 10.868 1.00 93.44 439 TYR A O 1
ATOM 3501 N N . MET A 1 440 ? -17.632 -10.468 10.627 1.00 90.38 440 MET A N 1
ATOM 3502 C CA . MET A 1 440 ? -17.987 -11.810 11.106 1.00 90.38 440 MET A CA 1
ATOM 3503 C C . MET A 1 440 ? -18.588 -11.787 12.513 1.00 90.38 440 MET A C 1
ATOM 3505 O O . MET A 1 440 ? -19.613 -12.422 12.754 1.00 90.38 440 MET A O 1
ATOM 3509 N N . LYS A 1 441 ? -18.020 -10.991 13.427 1.00 89.69 441 LYS A N 1
ATOM 3510 C CA . LYS A 1 441 ? -18.521 -10.866 14.806 1.00 89.69 441 LYS A CA 1
ATOM 3511 C C . LYS A 1 441 ? -19.927 -10.272 14.921 1.00 89.69 441 LYS A C 1
ATOM 3513 O O . LYS A 1 441 ? -20.558 -10.410 15.962 1.00 89.69 441 LYS A O 1
ATOM 3518 N N . ARG A 1 442 ? -20.430 -9.601 13.882 1.00 82.12 442 ARG A N 1
ATOM 3519 C CA . ARG A 1 442 ? -21.754 -8.953 13.893 1.00 82.12 442 ARG A CA 1
ATOM 3520 C C . ARG A 1 442 ? -22.877 -9.835 13.364 1.00 82.12 442 ARG A C 1
ATOM 3522 O O . ARG A 1 442 ? -24.026 -9.637 13.753 1.00 82.12 442 ARG A O 1
ATOM 3529 N N . ARG A 1 443 ? -22.568 -10.798 12.492 1.00 72.94 443 ARG A N 1
ATOM 3530 C CA . ARG A 1 443 ? -23.563 -11.670 11.846 1.00 72.94 443 ARG A CA 1
ATOM 3531 C C . ARG A 1 443 ? -24.455 -12.466 12.825 1.00 72.94 443 ARG A C 1
ATOM 3533 O O . ARG A 1 443 ? -25.642 -12.565 12.524 1.00 72.94 443 ARG A O 1
ATOM 3540 N N . PRO A 1 444 ? -23.976 -12.948 13.995 1.00 57.78 444 PRO A N 1
ATOM 3541 C CA . PRO A 1 444 ? -24.808 -13.711 14.934 1.00 57.78 444 PRO A CA 1
ATOM 3542 C C . PRO A 1 444 ? -26.011 -12.936 15.491 1.00 57.78 444 PRO A C 1
ATOM 3544 O O . PRO A 1 444 ? -27.017 -13.540 15.837 1.00 57.78 444 PRO A O 1
ATOM 3547 N N . HIS A 1 445 ? -25.944 -11.602 15.544 1.00 52.41 445 HIS A N 1
ATOM 3548 C CA . HIS A 1 445 ? -27.003 -10.783 16.143 1.00 52.41 445 HIS A CA 1
ATOM 3549 C C . HIS A 1 445 ? -28.041 -10.260 15.145 1.00 52.41 445 HIS A C 1
ATOM 3551 O O . HIS A 1 445 ? -29.083 -9.783 15.571 1.00 52.41 445 HIS A O 1
ATOM 3557 N N . ALA A 1 446 ? -27.783 -10.333 13.835 1.00 52.94 446 ALA A N 1
ATOM 3558 C CA . ALA A 1 446 ? -28.727 -9.863 12.813 1.00 52.94 446 ALA A CA 1
ATOM 3559 C C . ALA A 1 446 ? -29.758 -10.930 12.397 1.00 52.94 446 ALA A C 1
ATOM 3561 O O . ALA A 1 446 ? -30.767 -10.589 11.789 1.00 52.94 446 ALA A O 1
ATOM 3562 N N . ALA A 1 447 ? -29.493 -12.206 12.703 1.00 52.97 447 ALA A N 1
ATOM 3563 C CA . ALA A 1 447 ? -30.448 -13.302 12.525 1.00 52.97 447 ALA A CA 1
ATOM 3564 C C . ALA A 1 447 ? -31.407 -13.452 13.722 1.00 52.97 447 ALA A C 1
ATOM 3566 O O . ALA A 1 447 ? -32.471 -14.046 13.581 1.00 52.97 447 ALA A O 1
ATOM 3567 N N . ALA A 1 448 ? -31.066 -12.881 14.883 1.00 51.22 448 ALA A N 1
ATOM 3568 C CA . ALA A 1 448 ? -32.048 -12.618 15.927 1.00 51.22 448 ALA A CA 1
ATOM 3569 C C . ALA A 1 448 ? -32.927 -11.459 15.436 1.00 51.22 448 ALA A C 1
ATOM 3571 O O . ALA A 1 448 ? -32.389 -10.433 15.017 1.00 51.22 448 ALA A O 1
ATOM 3572 N N . ALA A 1 449 ? -34.247 -11.665 15.408 1.00 46.31 449 ALA A N 1
ATOM 3573 C CA . ALA A 1 449 ? -35.232 -10.760 14.819 1.00 46.31 449 ALA A CA 1
ATOM 3574 C C . ALA A 1 449 ? -34.907 -9.280 15.097 1.00 46.31 449 ALA A C 1
ATOM 3576 O O . ALA A 1 449 ? -34.489 -8.960 16.215 1.00 46.31 449 ALA A O 1
ATOM 3577 N N . PRO A 1 450 ? -35.091 -8.372 14.115 1.00 50.47 450 PRO A N 1
ATOM 3578 C CA . PRO A 1 450 ? -34.871 -6.953 14.337 1.00 50.47 450 PRO A CA 1
ATOM 3579 C C . PRO A 1 450 ? -35.673 -6.561 15.568 1.00 50.47 450 PRO A C 1
ATOM 3581 O O . PRO A 1 450 ? -36.901 -6.643 15.551 1.00 50.47 450 PRO A O 1
ATOM 3584 N N . VAL A 1 451 ? -34.976 -6.179 16.642 1.00 48.84 451 VAL A N 1
ATOM 3585 C CA . VAL A 1 451 ? -35.605 -5.528 17.784 1.00 48.84 451 VAL A CA 1
ATOM 3586 C C . VAL A 1 451 ? -36.315 -4.336 17.167 1.00 48.84 451 VAL A C 1
ATOM 3588 O O . VAL A 1 451 ? -35.662 -3.381 16.735 1.00 48.84 451 VAL A O 1
ATOM 3591 N N . ARG A 1 452 ? -37.639 -4.450 17.002 1.00 46.09 452 ARG A N 1
ATOM 3592 C CA . ARG A 1 452 ? -38.495 -3.332 16.639 1.00 46.09 452 ARG A CA 1
ATOM 3593 C C . ARG A 1 452 ? -38.228 -2.330 17.744 1.00 46.09 452 ARG A C 1
ATOM 3595 O O . ARG A 1 452 ? -38.714 -2.497 18.855 1.00 46.09 452 ARG A O 1
ATOM 3602 N N . TYR A 1 453 ? -37.376 -1.349 17.461 1.00 45.78 453 TYR A N 1
ATOM 3603 C CA . TYR A 1 453 ? -37.284 -0.146 18.260 1.00 45.78 453 TYR A CA 1
ATOM 3604 C C . TYR A 1 453 ? -38.662 0.491 18.123 1.00 45.78 453 TYR A C 1
ATOM 3606 O O . TYR A 1 453 ? -38.923 1.218 17.161 1.00 45.78 453 TYR A O 1
ATOM 3614 N N . SER A 1 454 ? -39.581 0.116 19.016 1.00 44.47 454 SER A N 1
ATOM 3615 C CA . SER A 1 454 ? -40.826 0.836 19.179 1.00 44.47 454 SER A CA 1
ATOM 3616 C C . SER A 1 454 ? -40.429 2.290 19.400 1.00 44.47 454 SER A C 1
ATOM 3618 O O . SER A 1 454 ? -39.496 2.613 20.142 1.00 44.47 454 SER A O 1
ATOM 3620 N N . ARG A 1 455 ? -41.099 3.188 18.683 1.00 49.31 455 ARG A N 1
ATOM 3621 C CA . ARG A 1 455 ? -40.930 4.641 18.790 1.00 49.31 455 ARG A CA 1
ATOM 3622 C C . ARG A 1 455 ? -41.250 5.188 20.197 1.00 49.31 455 ARG A C 1
ATOM 3624 O O . ARG A 1 455 ? -41.226 6.397 20.380 1.00 49.31 455 ARG A O 1
ATOM 3631 N N . GLU A 1 456 ? -41.514 4.335 21.185 1.00 51.19 456 GLU A N 1
ATOM 3632 C CA . GLU A 1 456 ? -41.983 4.695 22.526 1.00 51.19 456 GLU A CA 1
ATOM 3633 C C . GLU A 1 456 ? -40.919 5.315 23.441 1.00 51.19 456 GLU A C 1
ATOM 3635 O O . GLU A 1 456 ? -41.282 5.937 24.428 1.00 51.19 456 GLU A O 1
ATOM 3640 N N . TYR A 1 457 ? -39.623 5.256 23.112 1.00 48.88 457 TYR A N 1
ATOM 3641 C CA . TYR A 1 457 ? -38.572 5.858 23.956 1.00 48.88 457 TYR A CA 1
ATOM 3642 C C . TYR A 1 457 ? -38.049 7.224 23.478 1.00 48.88 457 TYR A C 1
ATOM 3644 O O . TYR A 1 457 ? -37.025 7.697 23.968 1.00 48.88 457 TYR A O 1
ATOM 3652 N N . ALA A 1 458 ? -38.731 7.879 22.533 1.00 45.00 458 ALA A N 1
ATOM 3653 C CA . ALA A 1 458 ? -38.346 9.201 22.025 1.00 45.00 458 ALA A CA 1
ATOM 3654 C C . ALA A 1 458 ? -39.390 10.298 22.297 1.00 45.00 458 ALA A C 1
ATOM 3656 O O . ALA A 1 458 ? -39.495 11.243 21.517 1.00 45.00 458 ALA A O 1
ATOM 3657 N N . GLN A 1 459 ? -40.133 10.210 23.403 1.00 42.06 459 GLN A N 1
ATOM 3658 C CA . GLN A 1 459 ? -40.721 11.406 24.004 1.00 42.06 459 GLN A CA 1
ATOM 3659 C C . GLN A 1 459 ? -39.953 11.745 25.285 1.00 42.06 459 GLN A C 1
ATOM 3661 O O . GLN A 1 459 ? -40.082 11.032 26.281 1.00 42.06 459 GLN A O 1
ATOM 3666 N N . PRO A 1 460 ? -39.123 12.806 25.287 1.00 49.91 460 PRO A N 1
ATOM 3667 C CA . PRO A 1 460 ? -38.749 13.423 26.540 1.00 49.91 460 PRO A CA 1
ATOM 3668 C C . PRO A 1 460 ? -40.042 13.945 27.157 1.00 49.91 460 PRO A C 1
ATOM 3670 O O . PRO A 1 460 ? -40.736 14.760 26.550 1.00 49.91 460 PRO A O 1
ATOM 3673 N N . ASN A 1 461 ? -40.367 13.441 28.344 1.00 47.25 461 ASN A N 1
ATOM 3674 C CA . ASN A 1 461 ? -41.382 14.010 29.213 1.00 47.25 461 ASN A CA 1
ATOM 3675 C C . ASN A 1 461 ? -40.962 15.462 29.500 1.00 47.25 461 ASN A C 1
ATOM 3677 O O . ASN A 1 461 ? -40.202 15.734 30.428 1.00 47.25 461 ASN A O 1
ATOM 3681 N N . LEU A 1 462 ? -41.403 16.398 28.657 1.00 48.78 462 LEU A N 1
ATOM 3682 C CA . LEU A 1 462 ? -41.402 17.826 28.942 1.00 48.78 462 LEU A CA 1
ATOM 3683 C C . LEU A 1 462 ? -42.516 18.057 29.961 1.00 48.78 462 LEU A C 1
ATOM 3685 O O . LEU A 1 462 ? -43.583 18.575 29.649 1.00 48.78 462 LEU A O 1
ATOM 3689 N N . GLY A 1 463 ? -42.267 17.595 31.186 1.00 49.81 463 GLY A N 1
ATOM 3690 C CA . GLY A 1 463 ? -43.067 17.932 32.344 1.00 49.81 463 GLY A CA 1
ATOM 3691 C C . GLY A 1 463 ? -42.959 19.432 32.569 1.00 49.81 463 GLY A C 1
ATOM 3692 O O . GLY A 1 463 ? -41.985 19.921 33.136 1.00 49.81 463 GLY A O 1
ATOM 3693 N N . HIS A 1 464 ? -43.962 20.158 32.090 1.00 56.47 464 HIS A N 1
ATOM 3694 C CA . HIS A 1 464 ? -44.297 21.489 32.559 1.00 56.47 464 HIS A CA 1
ATOM 3695 C C . HIS A 1 464 ? -44.625 21.425 34.055 1.00 56.47 464 HIS A C 1
ATOM 3697 O O . HIS A 1 464 ? -45.769 21.217 34.443 1.00 56.47 464 HIS A O 1
ATOM 3703 N N . GLY A 1 465 ? -43.612 21.628 34.895 1.00 50.66 465 GLY A N 1
ATOM 3704 C CA . GLY A 1 465 ? -43.795 22.052 36.277 1.00 50.66 465 GLY A CA 1
ATOM 3705 C C . GLY A 1 465 ? -43.994 23.564 36.321 1.00 50.66 465 GLY A C 1
ATOM 3706 O O . GLY A 1 465 ? -43.034 24.309 36.490 1.00 50.66 465 GLY A O 1
ATOM 3707 N N . ARG A 1 466 ? -45.238 24.011 36.115 1.00 58.25 466 ARG A N 1
ATOM 3708 C CA . ARG A 1 466 ? -45.741 25.288 36.646 1.00 58.25 466 ARG A CA 1
ATOM 3709 C C . ARG A 1 466 ? -46.063 25.089 38.126 1.00 58.25 466 ARG A C 1
ATOM 3711 O O . ARG A 1 466 ? -46.711 24.092 38.414 1.00 58.25 466 ARG A O 1
ATOM 3718 N N . THR A 1 467 ? -45.671 26.059 38.959 1.00 57.94 467 THR A N 1
ATOM 3719 C CA . THR A 1 467 ? -46.264 26.574 40.228 1.00 57.94 467 THR A CA 1
ATOM 3720 C C . THR A 1 467 ? -45.115 27.097 41.098 1.00 57.94 467 THR A C 1
ATOM 3722 O O . THR A 1 467 ? -44.086 26.432 41.151 1.00 57.94 467 THR A O 1
ATOM 3725 N N . ALA A 1 468 ? -45.190 28.199 41.837 1.00 52.38 468 ALA A N 1
ATOM 3726 C CA . ALA A 1 468 ? -46.140 29.296 42.008 1.00 52.38 468 ALA A CA 1
ATOM 3727 C C . ALA A 1 468 ? -45.328 30.454 42.620 1.00 52.38 468 ALA A C 1
ATOM 3729 O O . ALA A 1 468 ? -44.319 30.138 43.297 1.00 52.38 468 ALA A O 1
#

Mean predicted aligned error: 7.24 Å

Secondary structure (DSSP, 8-state):
-TTTTHHHHHHHHHHHHHHHHHHHHHHHHH-TT-TTHHHHHHHHHHHHPPEEEEEEEETTEEEEEEHHHHHHHHHHHHHHHHHHHHT------THHHHHHHHHHHHHHHHHHHHHTS---HHHHHHHHHHHHHHHHHHHHHHHH--SHHHHHHHHHHHHHHHHHHHHHHHHHHHHT--S-SS--S-----SS---SS---HHHHHHHHHHHHHHHHHHHHHT---HHHHHHHHHHHHHHHHTT-HHHHHHHHHHHHHHHHHHHHHTT---HHHHHHHHHHHHHHHHHHHHHHHHHHTTT--GGGGSHHHHHHIIIIIIIIIIIHHHHHHHHHSTTT-S-TTHHHHHHSS-S--S-HHHHHHHHHHHHHHHHHHHHHHHHHHHHHHHHHH---HHHHHHHHHHHHHHHHHHHHTTTS-TTT-HHHHHHHHHHHHHHHHHHHTTHHHHSS------GGG-----------

Radius of gyration: 24.07 Å; Cα contacts (8 Å, |Δi|>4): 574; chains: 1; bounding box: 78×58×70 Å

pLDDT: mean 86.42, std 13.94, range [39.06, 98.56]

Nearest PDB structures (foldseek):
  7tpj-assembly1_B  TM=6.293E-01  e=1.363E-05  Cupriavidus metallidurans
  5fej-assembly4_D  TM=3.069E-01  e=7.426E+00  Synechocystis sp. PCC 6803

Sequence (468 aa):
LAEEGGAPVIMSILIALILFFVTASVVVLGFSRRRSVIVYLLALSLLLGPRIPLGQVTDMQRLDIRIDDLITFLMCLIALSLFVLRKTKINYPAYMQFLILFIFVSLVSTVYAVGYLGFPVSSSALFWGKELSYISLCFTVPFFITKREEVVTLIKVVCVGMALNIAWLAYQILTNTKGQLINFVEYTPSYGFTLIGDFPSFQVASVYSYALILFTILYFGWKKNPILLGLMLGSFVGLFATLSRSFIACTFLVIALMTIYVVFRRRALSIKNVTIVLAFVIMTLAAGFWIYDFLAAHDFPIFRLEASQTSHALTEVRNEGIWKPLWYSFIENPIIGYGKGGVFQLLGNFDEAHNYFLRIMIETGVIGTAFFLLFLFYLLRTSFMLIGRTRDRAVYILALNMIMTTVVLCMVSMGQDGFYSSKLAIPFYMNVGLINLAYMKRRPHAAAAPVRYSREYAQPNLGHGRTA

Solvent-accessible surface area (backbone atoms only — not comparable to full-atom values): 24647 Å² total; per-residue (Å²): 99,92,84,65,75,42,63,66,56,54,50,50,52,50,49,52,49,49,53,50,49,53,51,48,47,55,50,49,63,71,41,70,90,55,53,41,52,60,58,42,50,36,53,37,25,58,47,49,35,36,55,42,71,76,50,67,81,47,101,87,40,70,42,65,48,40,58,35,58,54,47,43,52,51,46,47,55,52,41,50,50,50,41,68,76,62,67,64,84,76,76,71,59,77,43,55,54,29,48,51,50,21,54,50,36,32,49,53,13,29,50,45,20,35,75,72,70,63,44,61,61,68,57,28,48,51,46,42,50,52,53,48,49,35,56,44,27,40,68,35,40,45,78,37,48,85,52,72,68,51,55,55,47,43,54,51,44,47,51,51,34,47,50,53,34,38,52,51,43,51,48,26,64,77,66,72,52,78,63,42,79,52,68,71,58,81,88,72,91,52,86,26,51,32,28,38,14,42,45,58,25,69,50,39,17,42,42,21,43,52,47,24,54,46,28,50,48,45,32,78,72,68,60,82,39,72,67,41,50,50,50,24,53,38,21,49,52,48,25,60,46,14,69,33,63,56,53,52,55,33,45,51,51,48,52,50,53,48,52,50,50,55,37,57,72,67,71,46,81,42,69,70,52,54,50,51,52,50,49,51,52,51,50,50,53,52,49,50,53,53,49,50,54,56,39,56,78,65,78,43,72,53,63,67,73,35,68,66,50,45,48,44,51,50,46,53,54,36,38,62,65,39,45,48,58,50,50,56,54,26,70,78,35,43,59,44,28,43,1,38,49,27,67,31,71,74,56,71,83,41,87,70,68,41,15,34,64,61,41,38,31,35,18,12,0,54,56,20,38,51,25,46,52,49,21,53,52,42,49,42,52,50,23,54,50,44,48,76,72,50,87,52,64,67,59,32,50,52,24,49,44,49,44,50,52,52,52,34,40,58,58,33,12,66,64,24,48,40,78,70,40,61,60,39,21,40,62,49,24,38,48,47,4,52,50,47,45,59,52,51,75,49,54,76,64,68,76,46,73,80,77,75,77,65,78,80,82,75,67,79,83,80,74,80,80,82,85,133